Protein 4H8A (pdb70)

B-factor: mean 34.1, std 14.45, range [6.03, 94.74]

Foldseek 3Di:
DFAALVVQLVLQLVLQVLLPADSVLSSLQSVQQSLCLLLPVNVQHLVCSLLNSLLSNLAQAPNPWDWDWADDDLAEIEIATNAHAQSNQLLVQLVVNLVSCVVPFKHKYKYWFYHDNGQCLVSQLVQQQSQWKKKKKWFAAFFEAAQVGQDTWGDQIKIKIWHAAPDSDIFIAIGRQFQDHVVVLVVCVVVVAFQDQQFAAANRRGGGRGSVRGRHTYGHPRNVSNVVRVVRQCSFAVVNVHQGINRQDHSVPDSNHGRRIMMMMMIGRCVVPDPSNVVNNVVVVQQVVQQPDDDDPPDPTGGDHSRSSVVSSVVCNPRGGDDDVVSVVCSPDSDSD/DDLVVQLVVQLVLLVVLQADSVLSSQLSNLQSLCCLLVNPVQHPVCSVVNSLLSNQQLAPRDWDWDWAADDLAETETATRAHAQRSQLQVQLVVNLVSCVPPFKHKYKYWFYHDNGQCLVSQLVQQQSLWKKKKKWFAAFFEAAQVGQDTWGDQIKIKIKHAAPDSDMFIAIGGQFQDHPVVLVVCVVVVFFQDQRFADANRRHGGRGSVRGRGTYGPPRNVSNVVRVVRQCSFAVVNVFQGINRQDHSPPDSNHGRRMMMIMMIGRCVVPDDSNVVNNVVVVQQVVQQPDDDDPPDPTGGRHSVSSVVSNVD

CATH classification: 1.10.1530.10 (+1 more: 3.30.1370.60)

Nearest PDB structures (foldseek):
  4h8a-assembly1_A  TM=1.003E+00  e=1.876E-75  Escherichia coli
  1xrh-assembly1_B  TM=9.942E-01  e=4.102E-71  Escherichia coli
  4fju-assembly1_B  TM=9.996E-01  e=3.891E-65  Escherichia coli str. K-12 substr. DH10B
  3uoe-assembly1_A  TM=9.245E-01  e=2.037E-30  Sinorhizobium meliloti 1021
  1wtj-assembly1_A  TM=9.123E-01  e=7.818E-31  Pseudomonas syringae pv. tomato

InterPro domains:
  IPR003767 Malate/L-lactate dehydrogenase-like [PF02615] (3-331)
  IPR003767 Malate/L-lactate dehydrogenase-like [PTHR11091] (2-333)
  IPR017590 Ureidoglycolate dehydrogenase [TIGR03175] (1-349)
  IPR036111 Malate/L-sulfolactate/L-lactate dehydrogenase-like superfamily [SSF89733] (1-334)
  IPR043143 Malate/L-sulfolactate/L-lactate dehydrogenase-like, NADPH binding domain [G3DSA:3.30.1370.60] (67-305)
  IPR043144 Malate/L-sulfolactate/L-lactate dehydrogenase-like, alpha-helical domain [G3DSA:1.10.1530.10] (8-325)

Radius of gyration: 24.18 Å; Cα contacts (8 Å, |Δi|>4): 1662; chains: 2; bounding box: 72×62×50 Å

Organism: Escherichia coli (strain K12) (NCBI:txid83333)

Solvent-accessible surface area: 24251 Å² total; per-residue (Å²): 76,118,20,47,95,132,69,0,41,88,27,0,15,60,2,0,37,89,7,23,4,82,122,125,17,0,25,21,2,0,63,0,0,3,10,0,6,4,3,24,32,78,39,42,0,1,80,52,0,80,22,17,0,37,5,3,43,68,45,2,11,40,87,107,14,143,54,138,62,63,114,36,24,52,0,4,0,4,0,50,0,57,24,0,9,1,2,12,0,0,45,73,0,0,89,22,0,30,133,12,0,108,124,36,0,0,0,0,0,0,0,7,96,0,6,27,2,8,5,1,0,11,0,0,14,18,0,3,145,49,14,12,0,0,11,0,7,10,4,19,17,19,36,1,2,2,79,7,2,8,70,44,0,2,2,17,1,24,15,0,0,0,0,1,0,66,60,147,80,30,0,2,15,37,9,21,0,0,44,50,25,62,20,93,0,81,75,0,81,104,168,122,74,91,3,68,76,78,31,0,2,29,151,82,4,63,70,17,71,63,4,110,41,14,87,1,0,41,5,5,42,19,68,36,2,6,0,6,1,0,13,3,2,0,2,0,0,2,0,12,40,7,43,2,1,106,85,11,25,37,20,159,102,68,25,117,41,22,7,44,4,0,0,0,0,3,0,0,6,0,91,41,15,34,53,33,97,91,2,65,63,37,0,2,44,0,9,144,30,0,46,82,5,74,47,8,89,84,91,151,78,0,81,25,6,16,19,72,39,13,66,116,56,150,106,14,88,116,97,14,3,89,7,91,75,110,27,66,98,23,6,80,42,134,57,36,135,169,37,176,119,47,35,46,82,98,4,17,54,74,0,37,147,19,30,4,114,102,138,22,0,22,22,2,0,71,1,1,24,19,0,28,40,4,28,31,110,45,40,0,32,107,45,12,131,37,16,13,72,7,3,63,92,40,1,8,40,85,139,14,136,49,129,57,78,120,43,22,50,0,2,0,9,0,42,0,43,13,0,10,0,1,12,0,0,40,69,0,0,90,30,0,29,141,14,0,105,122,30,0,0,0,0,0,0,0,10,101,0,5,27,2,11,5,1,0,6,0,0,16,16,0,4,136,47,22,16,0,0,10,0,8,10,4,14,11,12,38,2,2,2,81,9,1,7,71,59,1,4,2,16,2,25,15,0,0,0,0,2,0,75,59,148,85,32,0,2,12,39,9,20,0,0,39,54,43,75,26,99,0,82,86,10,63,90,144,136,101,88,2,65,78,77,42,0,2,37,132,104,5,60,70,19,71,70,4,136,34,8,74,2,1,39,3,5,43,18,69,36,1,7,0,8,2,0,14,4,1,0,2,0,0,0,0,15,47,13,50,3,1,110,84,10,28,34,20,169,106,64,31,120,41,23,6,46,3,0,0,0,0,3,0,0,3,1,99,37,15,29,54,31,141,87,2,79,76,34,0,8,34,0,8,151,28,0,53,84,3,71,48,8,90,82,85,157,77,0,85,25,7,16,18,70,41,17,67,114,64,173,217

Structure (mmCIF, N/CA/C/O backbone):
data_4H8A
#
_entry.id   4H8A
#
_cell.length_a   162.509
_cell.length_b   162.509
_cell.length_c   60.988
_cell.angle_alpha   90.000
_cell.angle_beta   90.000
_cell.angle_gamma   90.000
#
_symmetry.space_group_name_H-M   'P 42 21 2'
#
loop_
_entity.id
_entity.type
_entity.pdbx_description
1 polymer 'Ureidoglycolate dehydrogenase'
2 non-polymer '1,4-DIHYDRONICOTINAMIDE ADENINE DINUCLEOTIDE'
3 water water
#
loop_
_atom_site.group_PDB
_atom_site.id
_atom_site.type_symbol
_atom_site.label_atom_id
_atom_site.label_alt_id
_atom_site.label_comp_id
_atom_site.label_asym_id
_atom_site.label_entity_id
_atom_site.label_seq_id
_atom_site.pdbx_PDB_ins_code
_atom_site.Cartn_x
_atom_site.Cartn_y
_atom_site.Cartn_z
_atom_site.occupancy
_atom_site.B_iso_or_equiv
_atom_site.auth_seq_id
_atom_site.auth_comp_id
_atom_site.auth_asym_id
_atom_site.auth_atom_id
_atom_site.pdbx_PDB_model_num
ATOM 1 N N . MET A 1 3 ? 71.630 -17.777 -29.346 1.00 65.50 1 MET A N 1
ATOM 2 C CA . MET A 1 3 ? 71.213 -19.154 -29.119 1.00 62.90 1 MET A CA 1
ATOM 3 C C . MET A 1 3 ? 69.746 -19.366 -29.478 1.00 60.54 1 MET A C 1
ATOM 4 O O . MET A 1 3 ? 68.854 -19.099 -28.674 1.00 60.03 1 MET A O 1
ATOM 9 N N . LYS A 1 4 ? 69.499 -19.827 -30.696 1.00 58.25 2 LYS A N 1
ATOM 10 C CA . LYS A 1 4 ? 68.184 -20.327 -31.059 1.00 57.12 2 LYS A CA 1
ATOM 11 C C . LYS A 1 4 ? 68.286 -21.841 -31.069 1.00 57.23 2 LYS A C 1
ATOM 12 O O . LYS A 1 4 ? 69.208 -22.396 -31.665 1.00 58.24 2 LYS A O 1
ATOM 18 N N . ILE A 1 5 ? 67.379 -22.516 -30.375 1.00 52.46 3 ILE A N 1
ATOM 19 C CA . ILE A 1 5 ? 67.337 -23.967 -30.436 1.00 53.73 3 ILE A CA 1
ATOM 20 C C . ILE A 1 5 ? 65.921 -24.427 -30.739 1.00 59.25 3 ILE A C 1
ATOM 21 O O . ILE A 1 5 ? 64.962 -23.677 -30.550 1.00 57.31 3 ILE A O 1
ATOM 26 N N . SER A 1 6 ? 65.801 -25.658 -31.222 1.00 60.81 4 SER A N 1
ATOM 27 C CA . SER A 1 6 ? 64.511 -26.218 -31.586 1.00 58.96 4 SER A CA 1
ATOM 28 C C . SER A 1 6 ? 63.723 -26.650 -30.352 1.00 58.78 4 SER A C 1
ATOM 29 O O . SER A 1 6 ? 64.237 -26.612 -29.233 1.00 59.43 4 SER A O 1
ATOM 32 N N . ARG A 1 7 ? 62.480 -27.070 -30.571 1.00 59.90 5 ARG A N 1
ATOM 33 C CA . ARG A 1 7 ? 61.549 -27.381 -29.490 1.00 55.20 5 ARG A CA 1
ATOM 34 C C . ARG A 1 7 ? 61.753 -28.769 -28.893 1.00 56.93 5 ARG A C 1
ATOM 35 O O . ARG A 1 7 ? 61.679 -28.946 -27.674 1.00 52.85 5 ARG A O 1
ATOM 43 N N . GLU A 1 8 ? 61.993 -29.757 -29.749 1.00 56.52 6 GLU A N 1
ATOM 44 C CA . GLU A 1 8 ? 62.198 -31.120 -29.274 1.00 60.58 6 GLU A CA 1
ATOM 45 C C . GLU A 1 8 ? 63.451 -31.219 -28.409 1.00 55.40 6 GLU A C 1
ATOM 46 O O . GLU A 1 8 ? 63.487 -31.985 -27.444 1.00 54.83 6 GLU A O 1
ATOM 52 N N . THR A 1 9 ? 64.465 -30.427 -28.747 1.00 56.52 7 THR A N 1
ATOM 53 C CA . THR A 1 9 ? 65.746 -30.478 -28.049 1.00 59.69 7 THR A CA 1
ATOM 54 C C . THR A 1 9 ? 65.716 -29.721 -26.721 1.00 57.94 7 THR A C 1
ATOM 55 O O . THR A 1 9 ? 66.259 -30.201 -25.722 1.00 56.79 7 THR A O 1
ATOM 59 N N . LEU A 1 10 ? 65.083 -28.549 -26.706 1.00 56.32 8 LEU A N 1
ATOM 60 C CA . LEU A 1 10 ? 64.936 -27.792 -25.463 1.00 52.42 8 LEU A CA 1
ATOM 61 C C . LEU A 1 10 ? 64.099 -28.592 -24.475 1.00 49.57 8 LEU A C 1
ATOM 62 O O . LEU A 1 10 ? 64.426 -28.671 -23.288 1.00 49.59 8 LEU A O 1
ATOM 67 N N . HIS A 1 11 ? 63.030 -29.200 -24.981 1.00 46.95 9 HIS A N 1
ATOM 68 C CA . HIS A 1 11 ? 62.172 -30.052 -24.167 1.00 45.87 9 HIS A CA 1
ATOM 69 C C . HIS A 1 11 ? 62.940 -31.219 -23.555 1.00 48.97 9 HIS A C 1
ATOM 70 O O . HIS A 1 11 ? 62.800 -31.508 -22.364 1.00 45.31 9 HIS A O 1
ATOM 77 N N . GLN A 1 12 ? 63.738 -31.901 -24.373 1.00 49.53 10 GLN A N 1
ATOM 78 C CA . GLN A 1 12 ? 64.479 -33.065 -23.899 1.00 49.17 10 GLN A CA 1
ATOM 79 C C . GLN A 1 12 ? 65.468 -32.680 -22.801 1.00 46.65 10 GLN A C 1
ATOM 80 O O . GLN A 1 12 ? 65.598 -33.384 -21.798 1.00 45.45 10 GLN A O 1
ATOM 86 N N . LEU A 1 13 ? 66.147 -31.555 -23.001 1.00 44.65 11 LEU A N 1
ATOM 87 C CA . LEU A 1 13 ? 67.130 -31.049 -22.047 1.00 46.86 11 LEU A CA 1
ATOM 88 C C . LEU A 1 13 ? 66.507 -30.701 -20.700 1.00 49.19 11 LEU A C 1
ATOM 89 O O . LEU A 1 13 ? 67.020 -31.094 -19.651 1.00 48.75 11 LEU A O 1
ATOM 94 N N . ILE A 1 14 ? 65.403 -29.957 -20.730 1.00 46.23 12 ILE A N 1
ATOM 95 C CA . ILE A 1 14 ? 64.712 -29.602 -19.502 1.00 40.79 12 ILE A CA 1
ATOM 96 C C . ILE A 1 14 ? 64.202 -30.857 -18.827 1.00 40.30 12 ILE A C 1
ATOM 97 O O . ILE A 1 14 ? 64.302 -31.006 -17.610 1.00 44.50 12 ILE A O 1
ATOM 102 N N . GLU A 1 15 ? 63.665 -31.770 -19.626 1.00 40.99 13 GLU A N 1
ATOM 103 C CA . GLU A 1 15 ? 63.164 -33.035 -19.109 1.00 41.09 13 GLU A CA 1
ATOM 104 C C . GLU A 1 15 ? 64.287 -33.845 -18.453 1.00 47.15 13 GLU A C 1
ATOM 105 O O . GLU A 1 15 ? 64.082 -34.451 -17.397 1.00 46.35 13 GLU A O 1
ATOM 111 N N . ASN A 1 16 ? 65.458 -33.858 -19.092 1.00 49.77 14 ASN A N 1
ATOM 112 C CA . ASN A 1 16 ? 66.622 -34.567 -18.555 1.00 51.77 14 ASN A CA 1
ATOM 113 C C . ASN A 1 16 ? 67.082 -33.970 -17.233 1.00 51.66 14 ASN A C 1
ATOM 114 O O . ASN A 1 16 ? 67.286 -34.687 -16.253 1.00 52.96 14 ASN A O 1
ATOM 119 N N . LYS A 1 17 ? 67.243 -32.651 -17.220 1.00 50.04 15 LYS A N 1
ATOM 120 C CA . LYS A 1 17 ? 67.731 -31.949 -16.041 1.00 51.13 15 LYS A CA 1
ATOM 121 C C . LYS A 1 17 ? 66.797 -32.088 -14.838 1.00 49.40 15 LYS A C 1
ATOM 122 O O . LYS A 1 17 ? 67.255 -32.151 -13.699 1.00 50.87 15 LYS A O 1
ATOM 128 N N . LEU A 1 18 ? 65.491 -32.137 -15.077 1.00 47.13 16 LEU A N 1
ATOM 129 C CA . LEU A 1 18 ? 64.550 -32.237 -13.964 1.00 45.20 16 LEU A CA 1
ATOM 130 C C . LEU A 1 18 ? 64.382 -33.673 -13.464 1.00 49.22 16 LEU A C 1
ATOM 131 O O . LEU A 1 18 ? 64.040 -33.894 -12.299 1.00 47.96 16 LEU A O 1
ATOM 136 N N . CYS A 1 19 ? 64.634 -34.651 -14.333 1.00 48.15 17 CYS A N 1
ATOM 137 C CA . CYS A 1 19 ? 64.609 -36.044 -13.900 1.00 52.52 17 CYS A CA 1
ATOM 138 C C . CYS A 1 19 ? 65.865 -36.317 -13.084 1.00 49.33 17 CYS A C 1
ATOM 139 O O . CYS A 1 19 ? 65.842 -37.080 -12.118 1.00 52.71 17 CYS A O 1
ATOM 142 N N . GLN A 1 20 ? 66.954 -35.668 -13.488 1.00 52.83 18 GLN A N 1
ATOM 143 C CA . GLN A 1 20 ? 68.226 -35.735 -12.780 1.00 52.54 18 GLN A CA 1
ATOM 144 C C . GLN A 1 20 ? 68.052 -35.194 -11.367 1.00 54.74 18 GLN A C 1
ATOM 145 O O . GLN A 1 20 ? 68.556 -35.770 -10.402 1.00 53.93 18 GLN A O 1
ATOM 151 N N . ALA A 1 21 ? 67.321 -34.088 -11.248 1.00 50.25 19 ALA A N 1
ATOM 152 C CA . ALA A 1 21 ? 67.041 -33.492 -9.943 1.00 45.58 19 ALA A CA 1
ATOM 153 C C . ALA A 1 21 ? 66.205 -34.412 -9.058 1.00 44.91 19 ALA A C 1
ATOM 154 O O . ALA A 1 21 ? 66.284 -34.333 -7.832 1.00 45.72 19 ALA A O 1
ATOM 156 N N . GLY A 1 22 ? 65.407 -35.281 -9.672 1.00 42.11 20 GLY A N 1
ATOM 157 C CA . GLY A 1 22 ? 64.612 -36.232 -8.916 1.00 46.26 20 GLY A CA 1
ATOM 158 C C . GLY A 1 22 ? 63.151 -36.387 -9.303 1.00 46.52 20 GLY A C 1
ATOM 159 O O . GLY A 1 22 ? 62.441 -37.212 -8.715 1.00 45.11 20 GLY A O 1
ATOM 160 N N . LEU A 1 23 ? 62.683 -35.603 -10.273 1.00 46.47 21 LEU A N 1
ATOM 161 C CA . LEU A 1 23 ? 61.300 -35.742 -10.730 1.00 46.68 21 LEU A CA 1
ATOM 162 C C . LEU A 1 23 ? 61.125 -37.003 -11.570 1.00 46.76 21 LEU A C 1
ATOM 163 O O . LEU A 1 23 ? 62.073 -37.455 -12.219 1.00 55.00 21 LEU A O 1
ATOM 168 N N . LYS A 1 24 ? 59.926 -37.579 -11.548 1.00 47.96 22 LYS A N 1
ATOM 169 C CA . LYS A 1 24 ? 59.583 -38.619 -12.514 1.00 50.02 22 LYS A CA 1
ATOM 170 C C . LYS A 1 24 ? 59.718 -38.038 -13.914 1.00 51.21 22 LYS A C 1
ATOM 171 O O . LYS A 1 24 ? 59.505 -36.838 -14.123 1.00 45.25 22 LYS A O 1
ATOM 177 N N . ARG A 1 25 ? 60.078 -38.879 -14.874 1.00 48.18 23 ARG A N 1
ATOM 178 C CA . ARG A 1 25 ? 60.330 -38.396 -16.223 1.00 48.56 23 ARG A CA 1
ATOM 179 C C . ARG A 1 25 ? 59.085 -37.759 -16.847 1.00 45.27 23 ARG A C 1
ATOM 180 O O . ARG A 1 25 ? 59.182 -36.756 -17.557 1.00 47.48 23 ARG A O 1
ATOM 188 N N . GLU A 1 26 ? 57.919 -38.328 -16.569 1.00 46.40 24 GLU A N 1
ATOM 189 C CA . GLU A 1 26 ? 56.694 -37.819 -17.176 1.00 47.38 24 GLU A CA 1
ATOM 190 C C . GLU A 1 26 ? 56.238 -36.516 -16.521 1.00 46.45 24 GLU A C 1
ATOM 191 O O . GLU A 1 26 ? 55.579 -35.701 -17.163 1.00 45.05 24 GLU A O 1
ATOM 197 N N . HIS A 1 27 ? 56.588 -36.320 -15.251 1.00 45.17 25 HIS A N 1
ATOM 198 C CA . HIS A 1 27 ? 56.341 -35.032 -14.607 1.00 41.75 25 HIS A CA 1
ATOM 199 C C . HIS A 1 27 ? 57.295 -34.019 -15.210 1.00 40.80 25 HIS A C 1
ATOM 200 O O . HIS A 1 27 ? 56.905 -32.912 -15.539 1.00 39.93 25 HIS A O 1
ATOM 207 N N . ALA A 1 28 ? 58.556 -34.411 -15.369 1.00 40.45 26 ALA A N 1
ATOM 208 C CA . ALA A 1 28 ? 59.553 -33.530 -15.962 1.00 36.39 26 ALA A CA 1
ATOM 209 C C . ALA A 1 28 ? 59.195 -33.167 -17.397 1.00 35.47 26 ALA A C 1
ATOM 210 O O . ALA A 1 28 ? 59.518 -32.073 -17.867 1.00 36.41 26 ALA A O 1
ATOM 212 N N . ALA A 1 29 ? 58.535 -34.095 -18.090 1.00 39.86 27 ALA A N 1
ATOM 213 C CA . ALA A 1 29 ? 58.117 -33.874 -19.472 1.00 41.19 27 ALA A CA 1
ATOM 214 C C . ALA A 1 29 ? 57.050 -32.789 -19.513 1.00 35.68 27 ALA A C 1
ATOM 215 O O . ALA A 1 29 ? 57.136 -31.853 -20.306 1.00 38.88 27 ALA A O 1
ATOM 217 N N . THR A 1 30 ? 56.047 -32.937 -18.657 1.00 40.01 28 THR A N 1
ATOM 218 C CA . THR A 1 30 ? 54.989 -31.933 -18.524 1.00 33.65 28 THR A CA 1
ATOM 219 C C . THR A 1 30 ? 55.579 -30.574 -18.166 1.00 35.22 28 THR A C 1
ATOM 220 O O . THR A 1 30 ? 55.256 -29.564 -18.800 1.00 34.29 28 THR A O 1
ATOM 224 N N . VAL A 1 31 ? 56.444 -30.536 -17.151 1.00 34.52 29 VAL A N 1
ATOM 225 C CA . VAL A 1 31 ? 57.074 -29.277 -16.778 1.00 28.13 29 VAL A CA 1
ATOM 226 C C . VAL A 1 31 ? 57.816 -28.689 -17.970 1.00 31.81 29 VAL A C 1
ATOM 227 O O . VAL A 1 31 ? 57.744 -27.494 -18.244 1.00 32.69 29 VAL A O 1
ATOM 231 N N . ALA A 1 32 ? 58.547 -29.540 -18.690 1.00 34.20 30 ALA A N 1
ATOM 232 C CA . ALA A 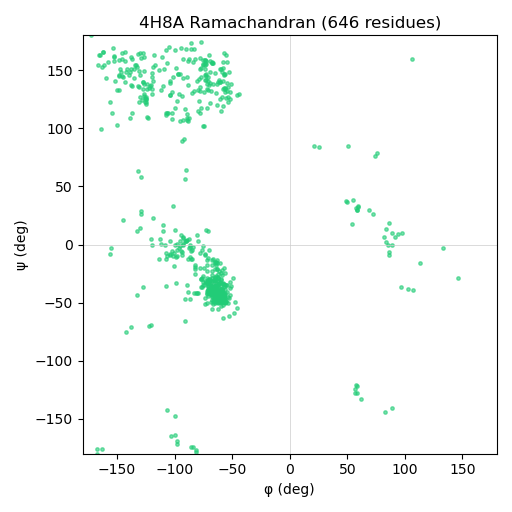1 32 ? 59.274 -29.086 -19.871 1.00 34.69 30 ALA A CA 1
ATOM 233 C C . ALA A 1 32 ? 58.334 -28.534 -20.947 1.00 29.15 30 ALA A C 1
ATOM 234 O O . ALA A 1 32 ? 58.654 -27.545 -21.615 1.00 34.27 30 ALA A O 1
ATOM 236 N N . GLU A 1 33 ? 57.198 -29.201 -21.109 1.00 35.30 31 GLU A N 1
ATOM 237 C CA . GLU A 1 33 ? 56.184 -28.824 -22.084 1.00 35.80 31 GLU A CA 1
ATOM 238 C C . GLU A 1 33 ? 55.727 -27.382 -21.855 1.00 34.74 31 GLU A C 1
ATOM 239 O O . GLU A 1 33 ? 55.691 -26.566 -22.784 1.00 35.94 31 GLU A O 1
ATOM 245 N N . VAL A 1 34 ? 55.404 -27.066 -20.605 1.00 32.31 32 VAL A N 1
ATOM 246 C CA . VAL A 1 34 ? 54.903 -25.735 -20.262 1.00 30.26 32 VAL A CA 1
ATOM 247 C C . VAL A 1 34 ? 55.999 -24.660 -20.341 1.00 29.88 32 VAL A C 1
ATOM 248 O O . VAL A 1 34 ? 55.738 -23.511 -20.713 1.00 31.25 32 VAL A O 1
ATOM 252 N N . LEU A 1 35 ? 57.244 -25.018 -20.030 1.00 29.68 33 LEU A N 1
ATOM 253 C CA . LEU A 1 35 ? 58.300 -24.024 -20.134 1.00 29.57 33 LEU A CA 1
ATOM 254 C C . LEU A 1 35 ? 58.651 -23.695 -21.585 1.00 28.01 33 LEU A C 1
ATOM 255 O O . LEU A 1 35 ? 58.843 -22.529 -21.923 1.00 31.76 33 LEU A O 1
ATOM 260 N N . VAL A 1 36 ? 58.739 -24.712 -22.447 1.00 30.27 34 VAL A N 1
ATOM 261 C CA . VAL A 1 36 ? 59.055 -24.438 -23.851 1.00 32.14 34 VAL A CA 1
ATOM 262 C C . VAL A 1 36 ? 57.906 -23.684 -24.528 1.00 31.81 34 VAL A C 1
ATOM 263 O O . VAL A 1 36 ? 58.127 -22.868 -25.419 1.00 32.76 34 VAL A O 1
ATOM 267 N N . TYR A 1 37 ? 56.678 -23.947 -24.090 1.00 34.07 35 TYR A N 1
ATOM 268 C CA . TYR A 1 37 ? 55.531 -23.145 -24.536 1.00 32.11 35 TYR A CA 1
ATOM 269 C C . TYR A 1 37 ? 55.755 -21.658 -24.240 1.00 28.99 35 TYR A C 1
ATOM 270 O O . TYR A 1 37 ? 55.580 -20.792 -25.108 1.00 28.53 35 TYR A O 1
ATOM 279 N N . ALA A 1 38 ? 56.146 -21.363 -23.003 1.00 30.05 36 ALA A N 1
ATOM 280 C CA . ALA A 1 38 ? 56.403 -19.985 -22.600 1.00 27.71 36 ALA A CA 1
ATOM 281 C C . ALA A 1 38 ? 57.506 -19.359 -23.443 1.00 31.94 36 ALA A C 1
ATOM 282 O O . ALA A 1 38 ? 57.343 -18.264 -23.978 1.00 31.10 36 ALA A O 1
ATOM 284 N N . ASP A 1 39 ? 58.630 -20.059 -23.571 1.00 32.25 37 ASP A N 1
ATOM 285 C CA . ASP A 1 39 ? 59.735 -19.533 -24.364 1.00 32.60 37 ASP A CA 1
ATOM 286 C C . ASP A 1 39 ? 59.356 -19.280 -25.830 1.00 29.31 37 ASP A C 1
ATOM 287 O O . ASP A 1 39 ? 59.722 -18.247 -26.397 1.00 31.95 37 ASP A O 1
ATOM 292 N N . ALA A 1 40 ? 58.616 -20.208 -26.431 1.00 35.20 38 ALA A N 1
ATOM 293 C CA . ALA A 1 40 ? 58.198 -20.061 -27.826 1.00 34.28 38 ALA A CA 1
ATOM 294 C C . ALA A 1 40 ? 57.316 -18.829 -28.062 1.00 35.84 38 ALA A C 1
ATOM 295 O O . ALA A 1 40 ? 57.384 -18.210 -29.128 1.00 37.03 38 ALA A O 1
ATOM 297 N N . ARG A 1 41 ? 56.489 -18.484 -27.071 1.00 33.40 39 ARG A N 1
ATOM 298 C CA . ARG A 1 41 ? 55.640 -17.289 -27.140 1.00 32.41 39 ARG A CA 1
ATOM 299 C C . ARG A 1 41 ? 56.342 -16.029 -26.662 1.00 29.14 39 ARG A C 1
ATOM 300 O O . ARG A 1 41 ? 55.763 -14.946 -26.704 1.00 30.40 39 ARG A O 1
ATOM 308 N N . GLY A 1 42 ? 57.585 -16.163 -26.205 1.00 34.43 40 GLY A N 1
ATOM 309 C CA . GLY A 1 42 ? 58.338 -15.008 -25.749 1.00 28.07 40 GLY A CA 1
ATOM 310 C C . GLY A 1 42 ? 58.153 -14.672 -24.278 1.00 32.63 40 GLY A C 1
ATOM 311 O O . GLY A 1 42 ? 58.585 -13.613 -23.815 1.00 33.62 40 GLY A O 1
ATOM 312 N N . ILE A 1 43 ? 57.511 -15.567 -23.535 1.00 29.89 41 ILE A N 1
ATOM 313 C CA . ILE A 1 43 ? 57.340 -15.361 -22.099 1.00 32.71 41 ILE A CA 1
ATOM 314 C C . ILE A 1 43 ? 58.539 -15.992 -21.389 1.00 31.14 41 ILE A C 1
ATOM 315 O O . ILE A 1 43 ? 58.405 -16.957 -20.629 1.00 31.19 41 ILE A O 1
ATOM 320 N N . HIS A 1 44 ? 59.720 -15.444 -21.661 1.00 34.38 42 HIS A N 1
ATOM 321 C CA . HIS A 1 44 ? 60.962 -16.088 -21.250 1.00 35.59 42 HIS A CA 1
ATOM 322 C C . HIS A 1 44 ? 61.135 -16.166 -19.730 1.00 34.46 42 HIS A C 1
ATOM 323 O O . HIS A 1 44 ? 61.741 -17.115 -19.222 1.00 32.90 42 HIS A O 1
ATOM 330 N N . SER A 1 45 ? 60.558 -15.210 -19.001 1.00 35.36 43 SER A N 1
ATOM 331 C CA . SER A 1 45 ? 60.678 -15.223 -17.536 1.00 35.43 43 SER A CA 1
ATOM 332 C C . SER A 1 45 ? 60.015 -16.440 -16.883 1.00 32.96 43 SER A C 1
ATOM 333 O O . SER A 1 45 ? 60.294 -16.758 -15.723 1.00 30.95 43 SER A O 1
ATOM 336 N N . HIS A 1 46 ? 59.174 -17.139 -17.637 1.00 32.26 44 HIS A N 1
ATOM 337 C CA . HIS A 1 46 ? 58.565 -18.361 -17.148 1.00 29.78 44 HIS A CA 1
ATOM 338 C C . HIS A 1 46 ? 58.942 -19.538 -18.001 1.00 31.91 44 HIS A C 1
ATOM 339 O O . HIS A 1 46 ? 58.242 -20.572 -18.025 1.00 31.41 44 HIS A O 1
ATOM 346 N N . GLY A 1 47 ? 60.062 -19.397 -18.703 1.00 30.82 45 GLY A N 1
ATOM 347 C CA . GLY A 1 47 ? 60.611 -20.448 -19.546 1.00 32.88 45 GLY A CA 1
ATOM 348 C C . GLY A 1 47 ? 61.755 -21.236 -18.920 1.00 36.05 45 GLY A C 1
ATOM 349 O O . GLY A 1 47 ? 61.802 -21.435 -17.704 1.00 35.16 45 GLY A O 1
ATOM 350 N N . ALA A 1 48 ? 62.681 -21.691 -19.762 1.00 37.36 46 ALA A N 1
ATOM 351 C CA . ALA A 1 48 ? 63.789 -22.542 -19.322 1.00 40.78 46 ALA A CA 1
ATOM 352 C C . ALA A 1 48 ? 64.644 -21.910 -18.218 1.00 41.74 46 ALA A C 1
ATOM 353 O O . ALA A 1 48 ? 65.349 -22.616 -17.497 1.00 39.63 46 ALA A O 1
ATOM 355 N N . VAL A 1 49 ? 64.578 -20.588 -18.093 1.00 40.30 47 VAL A N 1
ATOM 356 C CA . VAL A 1 49 ? 65.332 -19.861 -17.069 1.00 40.01 47 VAL A CA 1
ATOM 357 C C . VAL A 1 49 ? 65.032 -20.371 -15.659 1.00 40.34 47 VAL A C 1
ATOM 358 O O . VAL A 1 49 ? 65.864 -20.253 -14.753 1.00 39.93 47 VAL A O 1
ATOM 362 N N . ARG A 1 50 ? 63.855 -20.964 -15.477 1.00 39.90 48 ARG A N 1
ATOM 363 C CA . ARG A 1 50 ? 63.427 -21.403 -14.155 1.00 36.92 48 ARG A CA 1
ATOM 364 C C . ARG A 1 50 ? 63.915 -22.794 -13.783 1.00 34.66 48 ARG A C 1
ATOM 365 O O . ARG A 1 50 ? 63.698 -23.241 -12.661 1.00 35.80 48 ARG A O 1
ATOM 373 N N . VAL A 1 51 ? 64.568 -23.489 -14.713 1.00 37.03 49 VAL A N 1
ATOM 374 C CA . VAL A 1 51 ? 64.907 -24.893 -14.481 1.00 36.15 49 VAL A CA 1
ATOM 375 C C . VAL A 1 51 ? 65.884 -25.070 -13.315 1.00 34.22 49 VAL A C 1
ATOM 376 O O . VAL A 1 51 ? 65.697 -25.952 -12.473 1.00 37.19 49 VAL A O 1
ATOM 380 N N . GLU A 1 52 ? 66.906 -24.221 -13.278 1.00 39.05 50 GLU A N 1
ATOM 381 C CA . GLU A 1 52 ? 67.945 -24.284 -12.245 1.00 42.42 50 GLU A CA 1
ATOM 382 C C . GLU A 1 52 ? 67.327 -24.102 -10.865 1.00 43.45 50 GLU A C 1
ATOM 383 O O . GLU A 1 52 ? 67.669 -24.818 -9.919 1.00 41.55 50 GLU A O 1
ATOM 389 N N . TYR A 1 53 ? 66.400 -23.150 -10.761 1.00 42.19 51 TYR A N 1
ATOM 390 C CA . TYR A 1 53 ? 65.661 -22.940 -9.520 1.00 40.63 51 TYR A CA 1
ATOM 391 C C . TYR A 1 53 ? 64.801 -24.162 -9.215 1.00 38.29 51 TYR A C 1
ATOM 392 O O . TYR A 1 53 ? 64.813 -24.670 -8.096 1.00 37.22 51 TYR A O 1
ATOM 401 N N . TYR A 1 54 ? 64.057 -24.637 -10.214 1.00 35.54 52 TYR A N 1
ATOM 402 C CA . TYR A 1 54 ? 63.237 -25.827 -10.045 1.00 36.73 52 TYR A CA 1
ATOM 403 C C . TYR A 1 54 ? 64.066 -27.023 -9.575 1.00 38.38 52 TYR A C 1
ATOM 404 O O . TYR A 1 54 ? 63.659 -27.740 -8.659 1.00 36.25 52 TYR A O 1
ATOM 413 N N . ALA A 1 55 ? 65.220 -27.239 -10.207 1.00 39.67 53 ALA A N 1
ATOM 414 C CA . ALA A 1 55 ? 66.075 -28.380 -9.854 1.00 41.77 53 ALA A CA 1
ATOM 415 C C . ALA A 1 55 ? 66.482 -28.366 -8.377 1.00 39.59 53 ALA A C 1
ATOM 416 O O . ALA A 1 55 ? 66.394 -29.385 -7.701 1.00 40.06 53 ALA A O 1
ATOM 418 N N . GLU A 1 56 ? 66.899 -27.203 -7.885 1.00 38.18 54 GLU A N 1
ATOM 419 C CA . GLU A 1 56 ? 67.272 -27.046 -6.479 1.00 35.88 54 GLU A CA 1
ATOM 420 C C . GLU A 1 56 ? 66.119 -27.342 -5.524 1.00 39.23 54 GLU A C 1
ATOM 421 O O . GLU A 1 56 ? 66.292 -28.028 -4.521 1.00 37.46 54 GLU A O 1
ATOM 427 N N . ARG A 1 57 ? 64.932 -26.829 -5.838 1.00 40.16 55 ARG A N 1
ATOM 428 C CA . ARG A 1 57 ? 63.764 -27.076 -5.002 1.00 36.04 55 ARG A CA 1
ATOM 429 C C . ARG A 1 57 ? 63.320 -28.537 -5.054 1.00 36.18 55 ARG A C 1
ATOM 430 O O . ARG A 1 57 ? 62.879 -29.092 -4.044 1.00 36.11 55 ARG A O 1
ATOM 438 N N . ILE A 1 58 ? 63.421 -29.163 -6.225 1.00 35.05 56 ILE A N 1
ATOM 439 C CA . ILE A 1 58 ? 63.124 -30.590 -6.323 1.00 39.81 56 ILE A CA 1
ATOM 440 C C . ILE A 1 58 ? 64.185 -31.364 -5.544 1.00 37.99 56 ILE A C 1
ATOM 441 O O . ILE A 1 58 ? 63.863 -32.275 -4.785 1.00 39.31 56 ILE A O 1
ATOM 446 N N . SER A 1 59 ? 65.442 -30.971 -5.722 1.00 42.03 57 SER A N 1
ATOM 447 C CA . SER A 1 59 ? 66.556 -31.645 -5.050 1.00 43.77 57 SER A CA 1
ATOM 448 C C . SER A 1 59 ? 66.382 -31.606 -3.533 1.00 44.66 57 SER A C 1
ATOM 449 O O . SER A 1 59 ? 66.585 -32.615 -2.850 1.00 47.17 57 SER A O 1
ATOM 452 N N . LYS A 1 60 ? 65.979 -30.444 -3.018 1.00 43.99 58 LYS A N 1
ATOM 453 C CA . LYS A 1 60 ? 65.841 -30.233 -1.574 1.00 41.16 58 LYS A CA 1
ATOM 454 C C . LYS A 1 60 ? 64.484 -30.630 -0.988 1.00 43.08 58 LYS A C 1
ATOM 455 O O . LYS A 1 60 ? 64.283 -30.540 0.228 1.00 42.08 58 LYS A O 1
ATOM 461 N N . GLY A 1 61 ? 63.555 -31.057 -1.844 1.00 38.14 59 GLY A N 1
ATOM 462 C CA . GLY A 1 61 ? 62.291 -31.608 -1.381 1.00 37.37 59 GLY A CA 1
ATOM 463 C C . GLY A 1 61 ? 61.173 -30.583 -1.231 1.00 33.05 59 GLY A C 1
ATOM 464 O O . GLY A 1 61 ? 60.101 -30.905 -0.724 1.00 36.06 59 GLY A O 1
ATOM 465 N N . GLY A 1 62 ? 61.431 -29.352 -1.657 1.00 34.72 60 GLY A N 1
ATOM 466 C CA . GLY A 1 62 ? 60.416 -28.303 -1.623 1.00 36.15 60 GLY A CA 1
ATOM 467 C C . GLY A 1 62 ? 59.339 -28.519 -2.674 1.00 39.00 60 GLY A C 1
ATOM 468 O O . GLY A 1 62 ? 58.231 -27.990 -2.565 1.00 41.44 60 GLY A O 1
ATOM 469 N N . THR A 1 63 ? 59.682 -29.277 -3.710 1.00 33.21 61 THR A N 1
ATOM 470 C CA . THR A 1 63 ? 58.707 -29.740 -4.688 1.00 37.06 61 THR A CA 1
ATOM 471 C C . THR A 1 63 ? 58.580 -31.247 -4.524 1.00 39.87 61 THR A C 1
ATOM 472 O O . THR A 1 63 ? 59.589 -31.953 -4.436 1.00 39.60 61 THR A O 1
ATOM 476 N N . ASN A 1 64 ? 57.351 -31.742 -4.481 1.00 33.00 62 ASN A N 1
ATOM 477 C CA . ASN A 1 64 ? 57.112 -33.152 -4.205 1.00 35.43 62 ASN A CA 1
ATOM 478 C C . ASN A 1 64 ? 57.327 -34.013 -5.447 1.00 41.84 62 ASN A C 1
ATOM 479 O O . ASN A 1 64 ? 56.591 -33.891 -6.429 1.00 38.35 62 ASN A O 1
ATOM 484 N N . ARG A 1 65 ? 58.332 -34.888 -5.408 1.00 41.98 63 ARG A N 1
ATOM 485 C CA . ARG A 1 65 ? 58.593 -35.777 -6.538 1.00 42.58 63 ARG A CA 1
ATOM 486 C C . ARG A 1 65 ? 57.718 -37.022 -6.455 1.00 41.96 63 ARG A C 1
ATOM 487 O O . ARG A 1 65 ? 57.626 -37.795 -7.413 1.00 47.11 63 ARG A O 1
ATOM 495 N N . GLU A 1 66 ? 57.086 -37.215 -5.302 1.00 40.15 64 GLU A N 1
ATOM 496 C CA . GLU A 1 66 ? 56.162 -38.329 -5.108 1.00 45.14 64 GLU A CA 1
ATOM 497 C C . GLU A 1 66 ? 54.824 -37.857 -4.546 1.00 42.49 64 GLU A C 1
ATOM 498 O O . GLU A 1 66 ? 54.392 -38.320 -3.488 1.00 42.70 64 GLU A O 1
ATOM 504 N N . PRO A 1 67 ? 54.142 -36.943 -5.264 1.00 39.24 65 PRO A N 1
ATOM 505 C CA . PRO A 1 67 ? 52.909 -36.387 -4.702 1.00 42.22 65 PRO A CA 1
ATOM 506 C C . PRO A 1 67 ? 51.780 -37.402 -4.678 1.00 42.00 65 PRO A C 1
ATOM 507 O O . PRO A 1 67 ? 51.641 -38.194 -5.613 1.00 44.32 65 PRO A O 1
ATOM 511 N N . GLU A 1 68 ? 50.997 -37.386 -3.606 1.00 38.05 66 GLU A N 1
ATOM 512 C CA . GLU A 1 68 ? 49.777 -38.169 -3.557 1.00 43.57 66 GLU A CA 1
ATOM 513 C C . GLU A 1 68 ? 48.642 -37.288 -4.053 1.00 39.61 66 GLU A C 1
ATOM 514 O O . GLU A 1 68 ? 48.016 -36.568 -3.268 1.00 40.81 66 GLU A O 1
ATOM 520 N N . PHE A 1 69 ? 48.389 -37.329 -5.357 1.00 40.79 67 PHE A N 1
ATOM 521 C CA . PHE A 1 69 ? 47.284 -36.560 -5.927 1.00 36.73 67 PHE A CA 1
ATOM 522 C C . PHE A 1 69 ? 45.963 -37.110 -5.439 1.00 38.84 67 PHE A C 1
ATOM 523 O O . PHE A 1 69 ? 45.776 -38.329 -5.355 1.00 41.67 67 PHE A O 1
ATOM 531 N N . ARG A 1 70 ? 45.044 -36.213 -5.105 1.00 34.90 68 ARG A N 1
ATOM 532 C CA . ARG A 1 70 ? 43.680 -36.619 -4.824 1.00 32.52 68 ARG A CA 1
ATOM 533 C C . ARG A 1 70 ? 42.714 -35.648 -5.469 1.00 33.18 68 ARG A C 1
ATOM 534 O O . ARG A 1 70 ? 42.659 -34.476 -5.087 1.00 31.25 68 ARG A O 1
ATOM 542 N N . LEU A 1 71 ? 41.974 -36.137 -6.457 1.00 31.68 69 LEU A N 1
ATOM 543 C CA . LEU A 1 71 ? 40.946 -35.321 -7.089 1.00 32.36 69 LEU A CA 1
ATOM 544 C C . LEU A 1 71 ? 39.640 -35.482 -6.342 1.00 30.80 69 LEU A C 1
ATOM 545 O O . LEU A 1 71 ? 38.966 -36.521 -6.436 1.00 35.86 69 LEU A O 1
ATOM 550 N N . GLU A 1 72 ? 39.294 -34.445 -5.588 1.00 29.09 70 GLU A N 1
ATOM 551 C CA . GLU A 1 72 ? 38.069 -34.425 -4.836 1.00 27.56 70 GLU A CA 1
ATOM 552 C C . GLU A 1 72 ? 36.993 -33.776 -5.679 1.00 32.62 70 GLU A C 1
ATOM 553 O O . GLU A 1 72 ? 37.016 -32.559 -5.895 1.00 28.71 70 GLU A O 1
ATOM 559 N N . GLU A 1 73 ? 36.068 -34.584 -6.182 1.00 30.10 71 GLU A N 1
ATOM 560 C CA . GLU A 1 73 ? 34.909 -34.048 -6.885 1.00 28.29 71 GLU A CA 1
ATOM 561 C C . GLU A 1 73 ? 33.908 -33.547 -5.858 1.00 30.87 71 GLU A C 1
ATOM 562 O O . GLU A 1 73 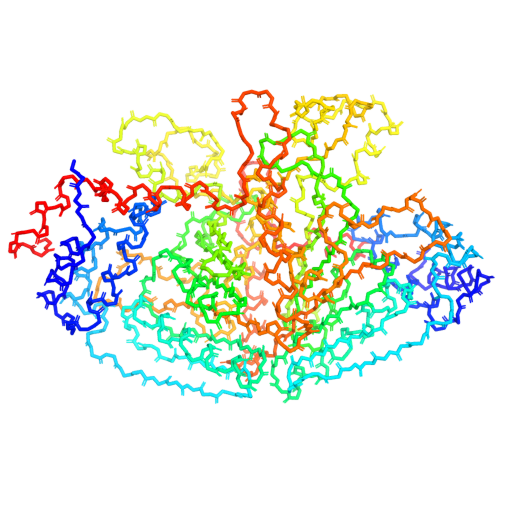? 33.466 -34.307 -4.994 1.00 34.85 71 GLU A O 1
ATOM 568 N N . THR A 1 74 ? 33.534 -32.272 -5.945 1.00 26.03 72 THR A N 1
ATOM 569 C CA . THR A 1 74 ? 32.661 -31.698 -4.923 1.00 23.85 72 THR A CA 1
ATOM 570 C C . THR A 1 74 ? 31.238 -31.447 -5.394 1.00 26.93 72 THR A C 1
ATOM 571 O O . THR A 1 74 ? 30.343 -31.176 -4.595 1.00 27.28 72 THR A O 1
ATOM 575 N N . GLY A 1 75 ? 31.027 -31.532 -6.698 1.00 24.80 73 GLY A N 1
ATOM 576 C CA . GLY A 1 75 ? 29.709 -31.292 -7.257 1.00 26.92 73 GLY A CA 1
ATOM 577 C C . GLY A 1 75 ? 29.760 -31.641 -8.724 1.00 20.56 73 GLY A C 1
ATOM 578 O O . GLY A 1 75 ? 30.821 -32.019 -9.230 1.00 23.77 73 GLY A O 1
ATOM 579 N N . PRO A 1 76 ? 28.628 -31.487 -9.429 1.00 24.34 74 PRO A N 1
ATOM 580 C CA . PRO A 1 76 ? 28.570 -31.843 -10.850 1.00 21.30 74 PRO A CA 1
ATOM 581 C C . PRO A 1 76 ? 29.573 -31.058 -11.673 1.00 20.85 74 PRO A C 1
ATOM 582 O O . PRO A 1 76 ? 30.089 -31.564 -12.674 1.00 20.38 74 PRO A O 1
ATOM 586 N N . CYS A 1 77 ? 29.859 -29.834 -11.239 1.00 21.19 75 CYS A N 1
ATOM 587 C CA . CYS A 1 77 ? 30.701 -28.933 -12.014 1.00 18.65 75 CYS A CA 1
ATOM 588 C C . CYS A 1 77 ? 31.827 -28.331 -11.196 1.00 22.33 75 CYS A C 1
ATOM 589 O O . CYS A 1 77 ? 32.333 -27.255 -11.522 1.00 19.57 75 CYS A O 1
ATOM 592 N N . SER A 1 78 ? 32.245 -29.027 -10.145 1.00 21.17 76 SER A N 1
ATOM 593 C CA . SER A 1 78 ? 33.271 -28.468 -9.270 1.00 18.75 76 SER A CA 1
ATOM 594 C C . SER A 1 78 ? 34.154 -29.542 -8.669 1.00 20.50 76 SER A C 1
ATOM 595 O O . SER A 1 78 ? 33.691 -30.645 -8.385 1.00 22.70 76 SER A O 1
ATOM 598 N N . ALA A 1 79 ? 35.423 -29.213 -8.479 1.00 19.16 77 ALA A N 1
ATOM 599 C CA . ALA A 1 79 ? 36.356 -30.161 -7.876 1.00 21.03 77 ALA A CA 1
ATOM 600 C C . ALA A 1 79 ? 37.580 -29.447 -7.362 1.00 22.51 77 ALA A C 1
ATOM 601 O O . ALA A 1 79 ? 37.849 -28.305 -7.723 1.00 19.24 77 ALA A O 1
ATOM 603 N N . ILE A 1 80 ? 38.349 -30.157 -6.544 1.00 22.68 78 ILE A N 1
ATOM 604 C CA . ILE A 1 80 ? 39.635 -29.678 -6.095 1.00 23.37 78 ILE A CA 1
ATOM 605 C C . ILE A 1 80 ? 40.650 -30.776 -6.309 1.00 23.16 78 ILE A C 1
ATOM 606 O O . ILE A 1 80 ? 40.473 -31.897 -5.813 1.00 26.21 78 ILE A O 1
ATOM 611 N N . LEU A 1 81 ? 41.693 -30.473 -7.068 1.00 23.78 79 LEU A N 1
ATOM 612 C CA . LEU A 1 81 ? 42.822 -31.387 -7.150 1.00 22.32 79 LEU A CA 1
ATOM 613 C C . LEU A 1 81 ? 43.780 -31.064 -6.021 1.00 29.00 79 LEU A C 1
ATOM 614 O O . LEU A 1 81 ? 44.453 -30.030 -6.039 1.00 28.12 79 LEU A O 1
ATOM 619 N N . HIS A 1 82 ? 43.842 -31.945 -5.033 1.00 28.66 80 HIS A N 1
ATOM 620 C CA . HIS A 1 82 ? 44.836 -31.795 -3.978 1.00 29.67 80 HIS A CA 1
ATOM 621 C C . HIS A 1 82 ? 46.171 -32.256 -4.540 1.00 31.91 80 HIS A C 1
ATOM 622 O O . HIS A 1 82 ? 46.319 -33.412 -4.937 1.00 32.81 80 HIS A O 1
ATOM 629 N N . ALA A 1 83 ? 47.134 -31.345 -4.604 1.00 25.81 81 ALA A N 1
ATOM 630 C CA . ALA A 1 83 ? 48.328 -31.583 -5.402 1.00 29.85 81 ALA A CA 1
ATOM 631 C C . ALA A 1 83 ? 49.556 -31.980 -4.586 1.00 30.38 81 ALA A C 1
ATOM 632 O O . ALA A 1 83 ? 50.603 -32.281 -5.166 1.00 31.57 81 ALA A O 1
ATOM 634 N N . ASP A 1 84 ? 49.423 -31.957 -3.260 1.00 30.93 82 ASP A N 1
ATOM 635 C CA . ASP A 1 84 ? 50.505 -32.394 -2.363 1.00 34.29 82 ASP A CA 1
ATOM 636 C C . ASP A 1 84 ? 51.860 -31.741 -2.717 1.00 34.46 82 ASP A C 1
ATOM 637 O O . ASP A 1 84 ? 52.913 -32.370 -2.608 1.00 36.37 82 ASP A O 1
ATOM 642 N N . ASN A 1 85 ? 51.816 -30.472 -3.136 1.00 28.34 83 ASN A N 1
ATOM 643 C CA . ASN A 1 85 ? 53.000 -29.712 -3.549 1.00 31.50 83 ASN A CA 1
ATOM 644 C C . ASN A 1 85 ? 53.823 -30.316 -4.684 1.00 32.34 83 ASN A C 1
ATOM 645 O O . ASN A 1 85 ? 55.033 -30.127 -4.773 1.00 33.76 83 ASN A O 1
ATOM 650 N N . ALA A 1 86 ? 53.129 -31.016 -5.571 1.00 29.50 84 ALA A N 1
ATOM 651 C CA . ALA A 1 86 ? 53.681 -31.407 -6.851 1.00 31.82 84 ALA A CA 1
ATOM 652 C C . ALA A 1 86 ? 54.137 -30.180 -7.632 1.00 32.07 84 ALA A C 1
ATOM 653 O O . ALA A 1 86 ? 53.769 -29.035 -7.305 1.00 30.36 84 ALA A O 1
ATOM 655 N N . ALA A 1 87 ? 54.929 -30.417 -8.670 1.00 28.28 85 ALA A N 1
ATOM 656 C CA . ALA A 1 87 ? 55.280 -29.372 -9.607 1.00 25.10 85 ALA A CA 1
ATOM 657 C C . ALA A 1 87 ? 53.988 -28.730 -10.122 1.00 26.95 85 ALA A C 1
ATOM 658 O O . ALA A 1 87 ? 53.021 -29.438 -10.438 1.00 27.42 85 ALA A O 1
ATOM 660 N N . GLY A 1 88 ? 53.982 -27.400 -10.173 1.00 26.20 86 GLY A N 1
ATOM 661 C CA . GLY A 1 88 ? 52.806 -26.636 -10.583 1.00 29.23 86 GLY A CA 1
ATOM 662 C C . GLY A 1 88 ? 52.322 -26.968 -11.976 1.00 28.53 86 GLY A C 1
ATOM 663 O O . GLY A 1 88 ? 51.114 -27.109 -12.203 1.00 23.28 86 GLY A O 1
ATOM 664 N N . GLN A 1 89 ? 53.254 -27.103 -12.916 1.00 24.31 87 GLN A N 1
ATOM 665 C CA . GLN A 1 89 ? 52.882 -27.473 -14.289 1.00 27.43 87 GLN A CA 1
ATOM 666 C C . GLN A 1 89 ? 52.134 -28.805 -14.336 1.00 30.83 87 GLN A C 1
ATOM 667 O O . GLN A 1 89 ? 51.157 -28.956 -15.070 1.00 25.92 87 GLN A O 1
ATOM 673 N N . VAL A 1 90 ? 52.600 -29.781 -13.560 1.00 27.36 88 VAL A N 1
ATOM 674 C CA . VAL A 1 90 ? 51.956 -31.079 -13.508 1.00 25.57 88 VAL A CA 1
ATOM 675 C C . VAL A 1 90 ? 50.548 -30.990 -12.913 1.00 29.81 88 VAL A C 1
ATOM 676 O O . VAL A 1 90 ? 49.581 -31.466 -13.510 1.00 27.52 88 VAL A O 1
ATOM 680 N N . ALA A 1 91 ? 50.429 -30.351 -11.752 1.00 28.49 89 ALA A N 1
ATOM 681 C CA . ALA A 1 91 ? 49.152 -30.272 -11.050 1.00 24.57 89 ALA A CA 1
ATOM 682 C C . ALA A 1 91 ? 48.119 -29.445 -11.833 1.00 22.35 89 ALA A C 1
ATOM 683 O O . ALA A 1 91 ? 46.954 -29.849 -11.959 1.00 24.64 89 ALA A O 1
ATOM 685 N N . ALA A 1 92 ? 48.546 -28.309 -12.363 1.00 19.82 90 ALA A N 1
ATOM 686 C CA . ALA A 1 92 ? 47.608 -27.431 -13.084 1.00 20.67 90 ALA A CA 1
ATOM 687 C C . ALA A 1 92 ? 47.082 -28.102 -14.354 1.00 24.19 90 ALA A C 1
ATOM 688 O O . ALA A 1 92 ? 45.882 -28.034 -14.655 1.00 22.36 90 ALA A O 1
ATOM 690 N N . LYS A 1 93 ? 47.969 -28.770 -15.093 1.00 24.98 91 LYS A N 1
ATOM 691 C CA . LYS A 1 93 ? 47.547 -29.490 -16.287 1.00 23.64 91 LYS A CA 1
ATOM 692 C C . LYS A 1 93 ? 46.587 -30.608 -15.927 1.00 26.38 91 LYS A C 1
ATOM 693 O O . LYS A 1 93 ? 45.568 -30.813 -16.598 1.00 25.85 91 LYS A O 1
ATOM 699 N N . MET A 1 94 ? 46.917 -31.347 -14.871 1.00 26.13 92 MET A N 1
ATOM 700 C CA . MET A 1 94 ? 46.079 -32.452 -14.416 1.00 25.48 92 MET A CA 1
ATOM 701 C C . MET A 1 94 ? 44.685 -31.938 -14.067 1.00 29.10 92 MET A C 1
ATOM 702 O O . MET A 1 94 ? 43.671 -32.515 -14.470 1.00 25.82 92 MET A O 1
ATOM 707 N N . GLY A 1 95 ? 44.647 -30.843 -13.316 1.00 23.77 93 GLY A N 1
ATOM 708 C CA . GLY A 1 95 ? 43.386 -30.236 -12.934 1.00 24.52 93 GLY A CA 1
ATOM 709 C C . GLY A 1 95 ? 42.604 -29.750 -14.138 1.00 20.98 93 GLY A C 1
ATOM 710 O O . GLY A 1 95 ? 41.373 -29.836 -14.150 1.00 22.06 93 GLY A O 1
ATOM 711 N N . MET A 1 96 ? 43.306 -29.239 -15.148 1.00 20.93 94 MET A N 1
ATOM 712 C CA . MET A 1 96 ? 42.623 -28.744 -16.347 1.00 20.16 94 MET A CA 1
ATOM 713 C C . MET A 1 96 ? 42.045 -29.901 -17.152 1.00 21.35 94 MET A C 1
ATOM 714 O O . MET A 1 96 ? 40.972 -29.778 -17.754 1.00 21.69 94 MET A O 1
ATOM 719 N N . GLU A 1 97 ? 42.730 -31.043 -17.148 1.00 24.04 95 GLU A N 1
ATOM 720 C CA . GLU A 1 97 ? 42.167 -32.219 -17.817 1.00 22.88 95 GLU A CA 1
ATOM 721 C C . GLU A 1 97 ? 40.822 -32.615 -17.208 1.00 22.19 95 GLU A C 1
ATOM 722 O O . GLU A 1 97 ? 39.875 -32.939 -17.925 1.00 24.18 95 GLU A O 1
ATOM 728 N N . HIS A 1 98 ? 40.727 -32.563 -15.884 1.00 21.76 96 HIS A N 1
ATOM 729 C CA . HIS A 1 98 ? 39.464 -32.823 -15.224 1.00 22.94 96 HIS A CA 1
ATOM 730 C C . HIS A 1 98 ? 38.407 -31.752 -15.540 1.00 22.97 96 HIS A C 1
ATOM 731 O O . HIS A 1 98 ? 37.241 -32.075 -15.758 1.00 21.90 96 HIS A O 1
ATOM 738 N N . ALA A 1 99 ? 38.808 -30.488 -15.564 1.00 21.07 97 ALA A N 1
ATOM 739 C CA . ALA A 1 99 ? 37.855 -29.428 -15.896 1.00 18.64 97 ALA A CA 1
ATOM 740 C C . ALA A 1 99 ? 37.275 -29.631 -17.292 1.00 17.91 97 ALA A C 1
ATOM 741 O O . ALA A 1 99 ? 36.073 -29.429 -17.514 1.00 20.63 97 ALA A O 1
ATOM 743 N N . ILE A 1 100 ? 38.128 -30.052 -18.219 1.00 20.14 98 ILE A N 1
ATOM 744 C CA . ILE A 1 100 ? 37.710 -30.282 -19.595 1.00 22.07 98 ILE A CA 1
ATOM 745 C C . ILE A 1 100 ? 36.717 -31.443 -19.675 1.00 25.97 98 ILE A C 1
ATOM 746 O O . ILE A 1 100 ? 35.662 -31.323 -20.291 1.00 23.41 98 ILE A O 1
ATOM 751 N N . LYS A 1 101 ? 37.043 -32.560 -19.034 1.00 24.63 99 LYS A N 1
ATOM 752 C CA . LYS A 1 101 ? 36.121 -33.696 -18.973 1.00 28.06 99 LYS A CA 1
ATOM 753 C C . LYS A 1 101 ? 34.775 -33.280 -18.388 1.00 26.30 99 LYS A C 1
ATOM 754 O O . LYS A 1 101 ? 33.703 -33.657 -18.888 1.00 25.33 99 LYS A O 1
ATOM 760 N N . THR A 1 102 ? 34.837 -32.466 -17.339 1.00 24.00 100 THR A N 1
ATOM 761 C CA . THR A 1 102 ? 33.657 -32.048 -16.603 1.00 20.17 100 THR A CA 1
ATOM 762 C C . THR A 1 102 ? 32.802 -31.086 -17.430 1.00 20.12 100 THR A C 1
ATOM 763 O O . THR A 1 102 ? 31.588 -31.207 -17.471 1.00 22.07 100 THR A O 1
ATOM 767 N N . ALA A 1 103 ? 33.446 -30.157 -18.127 1.00 19.83 101 ALA A N 1
ATOM 768 C CA . ALA A 1 103 ? 32.704 -29.236 -18.988 1.00 21.07 101 ALA A CA 1
ATOM 769 C C . ALA A 1 103 ? 32.114 -29.939 -20.219 1.00 20.85 101 ALA A C 1
ATOM 770 O O . ALA A 1 103 ? 31.059 -29.548 -20.710 1.00 18.74 101 ALA A O 1
ATOM 772 N N . GLN A 1 104 ? 32.794 -30.963 -20.729 1.00 22.14 102 GLN A N 1
ATOM 773 C CA . GLN A 1 104 ? 32.243 -31.763 -21.828 1.00 24.87 102 GLN A CA 1
ATOM 774 C C . GLN A 1 104 ? 30.926 -32.406 -21.417 1.00 24.13 102 GLN A C 1
ATOM 775 O O . GLN A 1 104 ? 29.935 -32.374 -22.165 1.00 23.42 102 GLN A O 1
ATOM 781 N N . GLN A 1 105 ? 30.900 -32.979 -20.220 1.00 23.99 103 GLN A N 1
ATOM 782 C CA . GLN A 1 105 ? 29.727 -33.711 -19.781 1.00 27.02 103 GLN A CA 1
ATOM 783 C C . GLN A 1 105 ? 28.668 -32.787 -19.208 1.00 25.68 103 GLN A C 1
ATOM 784 O O . GLN A 1 105 ? 27.477 -32.953 -19.488 1.00 24.96 103 GLN A O 1
ATOM 790 N N . ASN A 1 106 ? 29.103 -31.801 -18.422 1.00 22.17 104 ASN A N 1
ATOM 791 C CA . ASN A 1 106 ? 28.153 -31.021 -17.637 1.00 19.67 104 ASN A CA 1
ATOM 792 C C . ASN A 1 106 ? 28.140 -29.526 -17.932 1.00 18.69 104 ASN A C 1
ATOM 793 O O . ASN A 1 106 ? 27.465 -28.778 -17.233 1.00 20.34 104 ASN A O 1
ATOM 798 N N . GLY A 1 107 ? 28.917 -29.097 -18.923 1.00 19.82 105 GLY A N 1
ATOM 799 C CA . GLY A 1 107 ? 28.785 -27.747 -19.470 1.00 18.05 105 GLY A CA 1
ATOM 800 C C . GLY A 1 107 ? 29.738 -26.700 -18.924 1.00 19.48 105 GLY A C 1
ATOM 801 O O . GLY A 1 107 ? 30.197 -25.811 -19.649 1.00 17.07 105 GLY A O 1
ATOM 802 N N . VAL A 1 108 ? 30.017 -26.806 -17.633 1.00 17.74 106 VAL A N 1
ATOM 803 C CA . VAL A 1 108 ? 30.810 -25.831 -16.907 1.00 15.55 106 VAL A CA 1
ATOM 804 C C . VAL A 1 108 ? 31.682 -26.595 -15.926 1.00 16.56 106 VAL A C 1
ATOM 805 O O . VAL A 1 108 ? 31.316 -27.686 -15.477 1.00 18.82 106 VAL A O 1
ATOM 809 N N . ALA A 1 109 ? 32.848 -26.044 -15.603 1.00 16.33 107 ALA A N 1
ATOM 810 C CA . ALA A 1 109 ? 33.701 -26.650 -14.591 1.00 17.38 107 ALA A CA 1
ATOM 811 C C . ALA A 1 109 ? 34.473 -25.571 -13.856 1.00 17.05 107 ALA A C 1
ATOM 812 O O . ALA A 1 109 ? 35.042 -24.669 -14.474 1.00 18.41 107 ALA A O 1
ATOM 814 N N . VAL A 1 110 ? 34.476 -25.663 -12.532 1.00 15.90 108 VAL A N 1
ATOM 815 C CA . VAL A 1 110 ? 35.289 -24.777 -11.702 1.00 13.15 108 VAL A CA 1
ATOM 816 C C . VAL A 1 110 ? 36.184 -25.676 -10.864 1.00 16.70 108 VAL A C 1
ATOM 817 O O . VAL A 1 110 ? 35.703 -26.384 -9.986 1.00 17.55 108 VAL A O 1
ATOM 821 N N . VAL A 1 111 ? 37.480 -25.679 -11.179 1.00 14.66 109 VAL A N 1
ATOM 822 C CA . VAL A 1 111 ? 38.401 -26.640 -10.564 1.00 14.72 109 VAL A CA 1
ATOM 823 C C . VAL A 1 111 ? 39.574 -25.932 -9.891 1.00 14.05 109 VAL A C 1
ATOM 824 O O . VAL A 1 111 ? 40.337 -25.201 -10.531 1.00 15.15 109 VAL A O 1
ATOM 828 N N . GLY A 1 112 ? 39.716 -26.159 -8.588 1.00 18.70 110 GLY A N 1
ATOM 829 C CA . GLY A 1 112 ? 40.830 -25.593 -7.846 1.00 18.37 110 GLY A CA 1
ATOM 830 C C . GLY A 1 112 ? 42.033 -26.523 -7.872 1.00 20.56 110 GLY A C 1
ATOM 831 O O . GLY A 1 112 ? 41.869 -27.751 -7.902 1.00 21.07 110 GLY A O 1
ATOM 832 N N . ILE A 1 113 ? 43.230 -25.945 -7.922 1.00 18.90 111 ILE A N 1
ATOM 833 C CA . ILE A 1 113 ? 44.476 -26.690 -7.738 1.00 19.53 111 ILE A CA 1
ATOM 834 C C . ILE A 1 113 ? 44.973 -26.306 -6.345 1.00 19.30 111 ILE A C 1
ATOM 835 O O . ILE A 1 113 ? 45.348 -25.155 -6.107 1.00 19.10 111 ILE A O 1
ATOM 840 N N . SER A 1 114 ? 44.970 -27.272 -5.424 1.00 25.20 112 SER A N 1
ATOM 841 C CA . SER A 1 114 ? 45.242 -26.992 -4.014 1.00 23.88 112 SER A CA 1
ATOM 842 C C . SER A 1 114 ? 46.619 -27.507 -3.583 1.00 24.63 112 SER A C 1
ATOM 843 O O . SER A 1 114 ? 46.841 -28.724 -3.532 1.00 26.93 112 SER A O 1
ATOM 846 N N . ARG A 1 115 ? 47.510 -26.567 -3.271 1.00 22.17 113 ARG A N 1
ATOM 847 C CA . ARG A 1 115 ? 48.877 -26.835 -2.793 1.00 26.19 113 ARG A CA 1
ATOM 848 C C . ARG A 1 115 ? 49.811 -27.331 -3.892 1.00 25.95 113 ARG A C 1
ATOM 849 O O . ARG A 1 115 ? 50.155 -28.515 -3.978 1.00 28.79 113 ARG A O 1
ATOM 857 N N . MET A 1 116 ? 50.235 -26.398 -4.731 1.00 24.11 114 MET A N 1
ATOM 858 C CA . MET A 1 116 ? 51.121 -26.702 -5.838 1.00 25.70 114 MET A CA 1
ATOM 859 C C . MET A 1 116 ? 52.343 -25.792 -5.835 1.00 26.66 114 MET A C 1
ATOM 860 O O . MET A 1 116 ? 52.374 -24.768 -5.151 1.00 23.75 114 MET A O 1
ATOM 865 N N . GLY A 1 117 ? 53.363 -26.168 -6.601 1.00 27.11 115 GLY A N 1
ATOM 866 C CA . GLY A 1 117 ? 54.475 -25.272 -6.865 1.00 27.93 115 GLY A CA 1
ATOM 867 C C . GLY A 1 117 ? 54.133 -24.293 -7.981 1.00 25.52 115 GLY A C 1
ATOM 868 O O . GLY A 1 117 ? 53.021 -24.318 -8.518 1.00 25.24 115 GLY A O 1
ATOM 869 N N . HIS A 1 118 ? 55.083 -23.436 -8.328 1.00 25.59 116 HIS A N 1
ATOM 870 C CA . HIS A 1 118 ? 54.951 -22.496 -9.439 1.00 22.56 116 HIS A CA 1
ATOM 871 C C . HIS A 1 118 ? 54.525 -23.214 -10.737 1.00 29.49 116 HIS A C 1
ATOM 872 O O . HIS A 1 118 ? 55.103 -24.246 -11.100 1.00 26.57 116 HIS A O 1
ATOM 879 N N . SER A 1 119 ? 53.504 -22.688 -11.424 1.00 23.69 117 SER A N 1
ATOM 880 C CA . SER A 1 119 ? 52.971 -23.360 -12.620 1.00 24.17 117 SER A CA 1
ATOM 881 C C . SER A 1 119 ? 53.298 -22.676 -13.951 1.00 23.82 117 SER A C 1
ATOM 882 O O . SER A 1 119 ? 52.900 -23.169 -15.017 1.00 26.39 117 SER A O 1
ATOM 885 N N . GLY A 1 120 ? 54.011 -21.554 -13.894 1.00 24.41 118 GLY A N 1
ATOM 886 C CA . GLY A 1 120 ? 54.547 -20.915 -15.090 1.00 24.66 118 GLY A CA 1
ATOM 887 C C . GLY A 1 120 ? 53.590 -20.015 -15.853 1.00 27.11 118 GLY A C 1
ATOM 888 O O . GLY A 1 120 ? 52.775 -19.309 -15.257 1.00 25.66 118 GLY A O 1
ATOM 889 N N . ALA A 1 121 ? 53.717 -20.032 -17.179 1.00 26.36 119 ALA A N 1
ATOM 890 C CA . ALA A 1 121 ? 52.882 -19.237 -18.062 1.00 20.66 119 ALA A CA 1
ATOM 891 C C . ALA A 1 121 ? 51.503 -19.887 -18.110 1.00 22.77 119 ALA A C 1
ATOM 892 O O . ALA A 1 121 ? 51.306 -20.894 -18.793 1.00 22.84 119 ALA A O 1
ATOM 894 N N . ILE A 1 122 ? 50.542 -19.330 -17.380 1.00 22.15 120 ILE A N 1
ATOM 895 C CA . ILE A 1 122 ? 49.298 -20.063 -17.176 1.00 19.68 120 ILE A CA 1
ATOM 896 C C . ILE A 1 122 ? 48.376 -20.135 -18.389 1.00 19.57 120 ILE A C 1
ATOM 897 O O . ILE A 1 122 ? 47.403 -20.902 -18.371 1.00 18.77 120 ILE A O 1
ATOM 902 N N . SER A 1 123 ? 48.692 -19.400 -19.454 1.00 18.56 121 SER A N 1
ATOM 903 C CA . SER A 1 123 ? 47.895 -19.532 -20.676 1.00 19.74 121 SER A CA 1
ATOM 904 C C . SER A 1 123 ? 48.081 -20.907 -21.298 1.00 19.70 121 SER A C 1
ATOM 905 O O . SER A 1 123 ? 47.268 -21.328 -22.128 1.00 16.84 121 SER A O 1
ATOM 908 N N . TYR A 1 124 ? 49.137 -21.622 -20.908 1.00 20.53 122 TYR A N 1
ATOM 909 C CA . TYR A 1 124 ? 49.263 -23.003 -21.370 1.00 21.77 122 TYR A CA 1
ATOM 910 C C . TYR A 1 124 ? 47.992 -23.785 -21.062 1.00 20.42 122 TYR A C 1
ATOM 911 O O . TYR A 1 124 ? 47.484 -24.518 -21.912 1.00 21.21 122 TYR A O 1
ATOM 920 N N . PHE A 1 125 ? 47.492 -23.630 -19.837 1.00 20.13 123 PHE A N 1
ATOM 921 C CA . PHE A 1 125 ? 46.359 -24.402 -19.361 1.00 18.45 123 PHE A CA 1
ATOM 922 C C . PHE A 1 125 ? 45.068 -23.992 -20.049 1.00 18.96 123 PHE A C 1
ATOM 923 O O . PHE A 1 125 ? 44.278 -24.859 -20.421 1.00 20.19 123 PHE A O 1
ATOM 931 N N . VAL A 1 126 ? 44.847 -22.697 -20.252 1.00 18.15 124 VAL A N 1
ATOM 932 C CA . VAL A 1 126 ? 43.639 -22.315 -20.982 1.00 19.58 124 VAL A CA 1
ATOM 933 C C . VAL A 1 126 ? 43.671 -22.748 -22.455 1.00 18.24 124 VAL A C 1
ATOM 934 O O . VAL A 1 126 ? 42.624 -23.019 -23.051 1.00 18.51 124 VAL A O 1
ATOM 938 N N . GLN A 1 127 ? 44.859 -22.837 -23.049 1.00 21.33 125 GLN A N 1
ATOM 939 C CA . GLN A 1 127 ? 44.954 -23.408 -24.395 1.00 21.78 125 GLN A CA 1
ATOM 940 C C . GLN A 1 127 ? 44.504 -24.878 -24.455 1.00 19.86 125 GLN A C 1
ATOM 941 O O . GLN A 1 127 ? 43.946 -25.305 -25.468 1.00 21.28 125 GLN A O 1
ATOM 947 N N . GLN A 1 128 ? 44.741 -25.655 -23.395 1.00 19.57 126 GLN A N 1
ATOM 948 C CA . GLN A 1 128 ? 44.204 -27.020 -23.328 1.00 22.37 126 GLN A CA 1
ATOM 949 C C . GLN A 1 128 ? 42.701 -26.999 -23.556 1.00 21.72 126 GLN A C 1
ATOM 950 O O . GLN A 1 128 ? 42.160 -27.777 -24.347 1.00 21.99 126 GLN A O 1
ATOM 956 N N . ALA A 1 129 ? 42.019 -26.127 -22.817 1.00 19.36 127 ALA A N 1
ATOM 957 C CA . ALA A 1 129 ? 40.570 -26.029 -22.936 1.00 18.51 127 ALA A CA 1
ATOM 958 C C . ALA A 1 129 ? 40.161 -25.629 -24.345 1.00 17.50 127 ALA A C 1
ATOM 959 O O . ALA A 1 129 ? 39.250 -26.220 -24.929 1.00 19.67 127 ALA A O 1
ATOM 961 N N . ALA A 1 130 ? 40.824 -24.625 -24.905 1.00 17.10 128 ALA A N 1
ATOM 962 C CA . ALA A 1 130 ? 40.453 -24.164 -26.237 1.00 15.73 128 ALA A CA 1
ATOM 963 C C . ALA A 1 130 ? 40.671 -25.231 -27.311 1.00 20.77 128 ALA A C 1
ATOM 964 O O . ALA A 1 130 ? 39.890 -25.344 -28.264 1.00 19.61 128 ALA A O 1
ATOM 966 N N . ARG A 1 131 ? 41.718 -26.035 -27.159 1.00 19.80 129 ARG A N 1
ATOM 967 C CA . ARG A 1 131 ? 41.959 -27.094 -28.143 1.00 23.15 129 ARG A CA 1
ATOM 968 C C . ARG A 1 131 ? 40.873 -28.161 -28.073 1.00 23.11 129 ARG A C 1
ATOM 969 O O . ARG A 1 131 ? 40.629 -28.883 -29.039 1.00 27.19 129 ARG A O 1
ATOM 977 N N . ALA A 1 132 ? 40.215 -28.252 -26.922 1.00 22.25 130 ALA A N 1
ATOM 978 C CA . ALA A 1 132 ? 39.101 -29.176 -26.739 1.00 20.76 130 ALA A CA 1
ATOM 979 C C . ALA A 1 132 ? 37.780 -28.562 -27.184 1.00 23.66 130 ALA A C 1
ATOM 980 O O . ALA A 1 132 ? 36.731 -29.218 -27.102 1.00 24.57 130 ALA A O 1
ATOM 982 N N . GLY A 1 133 ? 37.840 -27.315 -27.652 1.00 19.37 131 GLY A N 1
ATOM 983 C CA . GLY A 1 133 ? 36.676 -26.605 -28.173 1.00 20.28 131 GLY A CA 1
ATOM 984 C C . GLY A 1 133 ? 35.975 -25.739 -27.138 1.00 19.09 131 GLY A C 1
ATOM 985 O O . GLY A 1 133 ? 34.890 -25.216 -27.405 1.00 19.43 131 GLY A O 1
ATOM 986 N N . PHE A 1 134 ? 36.588 -25.577 -25.966 1.00 17.09 132 PHE A N 1
ATOM 987 C CA . PHE A 1 134 ? 35.944 -24.860 -24.863 1.00 16.50 132 PHE A CA 1
ATOM 988 C C . PHE A 1 134 ? 36.600 -23.526 -24.555 1.00 19.52 132 PHE A C 1
ATOM 989 O O . PHE A 1 134 ? 37.727 -23.257 -24.962 1.00 17.21 132 PHE A O 1
ATOM 997 N N . ILE A 1 135 ? 35.865 -22.667 -23.857 1.00 14.30 133 ILE A N 1
ATOM 998 C CA . ILE A 1 135 ? 36.472 -21.465 -23.295 1.00 13.71 133 ILE A CA 1
ATOM 999 C C . ILE A 1 135 ? 37.213 -21.836 -22.015 1.00 16.15 133 ILE A C 1
ATOM 1000 O O . ILE A 1 135 ? 36.664 -22.518 -21.141 1.00 14.95 133 ILE A O 1
ATOM 1005 N N . GLY A 1 136 ? 38.445 -21.359 -21.892 1.00 16.56 134 GLY A N 1
ATOM 1006 C CA . GLY A 1 136 ? 39.218 -21.587 -20.683 1.00 14.97 134 GLY A CA 1
ATOM 1007 C C . GLY A 1 136 ? 39.603 -20.285 -19.995 1.00 14.92 134 GLY A C 1
ATOM 1008 O O . GLY A 1 136 ? 40.054 -19.345 -20.652 1.00 16.71 134 GLY A O 1
ATOM 1009 N N . ILE A 1 137 ? 39.409 -20.237 -18.677 1.00 13.25 135 ILE A N 1
ATOM 1010 C CA . ILE A 1 137 ? 39.898 -19.159 -17.828 1.00 13.35 135 ILE A CA 1
ATOM 1011 C C . ILE A 1 137 ? 40.764 -19.761 -16.726 1.00 16.43 135 ILE A C 1
ATOM 1012 O O . ILE A 1 137 ? 40.419 -20.800 -16.159 1.00 15.65 135 ILE A O 1
ATOM 1017 N N . SER A 1 138 ? 41.892 -19.123 -16.412 1.00 14.56 136 SER A N 1
ATOM 1018 C CA . SER A 1 138 ? 42.680 -19.599 -15.283 1.00 14.78 136 SER A CA 1
ATOM 1019 C C . SER A 1 138 ? 43.326 -18.430 -14.580 1.00 17.68 136 SER A C 1
ATOM 1020 O O . SER A 1 138 ? 43.488 -17.363 -15.172 1.00 16.76 136 SER A O 1
ATOM 1023 N N . MET A 1 139 ? 43.719 -18.652 -13.327 1.00 16.12 137 MET A N 1
ATOM 1024 C CA . MET A 1 139 ? 44.318 -17.596 -12.517 1.00 15.82 137 MET A CA 1
ATOM 1025 C C . MET A 1 139 ? 45.024 -18.244 -11.351 1.00 16.56 137 MET A C 1
ATOM 1026 O O . MET A 1 139 ? 44.646 -19.328 -10.908 1.00 17.20 137 MET A O 1
ATOM 1031 N N . CYS A 1 140 ? 46.052 -17.590 -10.830 1.00 17.91 138 CYS A N 1
ATOM 1032 C CA . CYS A 1 140 ? 46.730 -18.187 -9.682 1.00 18.71 138 CYS A CA 1
ATOM 1033 C C . CYS A 1 140 ? 47.378 -17.161 -8.786 1.00 16.92 138 CYS A C 1
ATOM 1034 O O . CYS A 1 140 ? 47.603 -16.018 -9.191 1.00 18.78 138 CYS A O 1
ATOM 1037 N N . GLN A 1 141 ? 47.673 -17.597 -7.566 1.00 17.00 139 GLN A N 1
ATOM 1038 C CA . GLN A 1 141 ? 48.402 -16.769 -6.607 1.00 19.87 139 GLN A CA 1
ATOM 1039 C C . GLN A 1 141 ? 49.869 -16.719 -6.975 1.00 22.38 139 GLN A C 1
ATOM 1040 O O . GLN A 1 141 ? 50.386 -17.640 -7.621 1.00 21.32 139 GLN A O 1
ATOM 1046 N N . SER A 1 142 ? 50.550 -15.660 -6.546 1.00 20.50 140 SER A N 1
ATOM 1047 C CA . SER A 1 142 ? 51.991 -15.570 -6.738 1.00 20.23 140 SER A CA 1
ATOM 1048 C C . SER A 1 142 ? 52.660 -14.907 -5.529 1.00 25.34 140 SER A C 1
ATOM 1049 O O . SER A 1 142 ? 51.965 -14.326 -4.684 1.00 22.59 140 SER A O 1
ATOM 1052 N N . ASP A 1 143 ? 53.993 -15.023 -5.447 1.00 22.60 141 ASP A N 1
ATOM 1053 C CA . ASP A 1 143 ? 54.786 -14.426 -4.359 1.00 25.87 141 ASP A CA 1
ATOM 1054 C C . ASP A 1 143 ? 54.381 -12.996 -4.015 1.00 22.60 141 ASP A C 1
ATOM 1055 O O . ASP A 1 143 ? 54.317 -12.155 -4.908 1.00 23.56 141 ASP A O 1
ATOM 1060 N N . PRO A 1 144 ? 54.143 -12.703 -2.722 1.00 21.55 142 PRO A N 1
ATOM 1061 C CA . PRO A 1 144 ? 53.816 -11.308 -2.411 1.00 22.22 142 PRO A CA 1
ATOM 1062 C C . PRO A 1 144 ? 54.902 -10.352 -2.908 1.00 25.01 142 PRO A C 1
ATOM 1063 O O . PRO A 1 144 ? 56.094 -10.509 -2.588 1.00 27.12 142 PRO A O 1
ATOM 1067 N N . MET A 1 145 ? 54.481 -9.367 -3.698 1.00 23.71 143 MET A N 1
ATOM 1068 C CA . MET A 1 145 ? 55.403 -8.474 -4.394 1.00 25.38 143 MET A CA 1
ATOM 1069 C C . MET A 1 145 ? 54.815 -7.108 -4.736 1.00 23.69 143 MET A C 1
ATOM 1070 O O . MET A 1 145 ? 55.503 -6.272 -5.312 1.00 25.26 143 MET A O 1
ATOM 1075 N N . VAL A 1 146 ? 53.540 -6.883 -4.430 1.00 20.26 144 VAL A N 1
ATOM 1076 C CA . VAL A 1 146 ? 52.842 -5.732 -4.991 1.00 22.57 144 VAL A CA 1
ATOM 1077 C C . VAL A 1 146 ? 52.223 -4.916 -3.870 1.00 21.61 144 VAL A C 1
ATOM 1078 O O . VAL A 1 146 ? 51.666 -5.485 -2.937 1.00 21.47 144 VAL A O 1
ATOM 1082 N N . VAL A 1 147 ? 52.315 -3.592 -3.954 1.00 21.64 145 VAL A N 1
ATOM 1083 C CA . VAL A 1 147 ? 51.576 -2.753 -3.025 1.00 22.74 145 VAL A CA 1
ATOM 1084 C C . VAL A 1 147 ? 50.110 -2.656 -3.436 1.00 22.54 145 VAL A C 1
ATOM 1085 O O . VAL A 1 147 ? 49.789 -2.596 -4.625 1.00 22.80 145 VAL A O 1
ATOM 1089 N N . PRO A 1 148 ? 49.213 -2.635 -2.446 1.00 20.55 146 PRO A N 1
ATOM 1090 C CA . PRO A 1 148 ? 47.828 -2.228 -2.706 1.00 19.82 146 PRO A CA 1
ATOM 1091 C C . PRO A 1 148 ? 47.832 -0.860 -3.358 1.00 24.42 146 PRO A C 1
ATOM 1092 O O . PRO A 1 148 ? 48.821 -0.125 -3.214 1.00 23.07 146 PRO A O 1
ATOM 1096 N N . PHE A 1 149 ? 46.774 -0.513 -4.079 1.00 21.83 147 PHE A N 1
ATOM 1097 C CA . PHE A 1 149 ? 46.675 0.851 -4.572 1.00 20.88 147 PHE A CA 1
ATOM 1098 C C . PHE A 1 149 ? 46.703 1.801 -3.389 1.00 20.58 147 PHE A C 1
ATOM 1099 O O . PHE A 1 149 ? 45.948 1.629 -2.427 1.00 21.61 147 PHE A O 1
ATOM 1107 N N . GLY A 1 150 ? 47.608 2.772 -3.457 1.00 26.56 148 GLY A N 1
ATOM 1108 C CA . GLY A 1 150 ? 47.773 3.755 -2.403 1.00 27.41 148 GLY A CA 1
ATOM 1109 C C . GLY A 1 150 ? 48.687 3.315 -1.273 1.00 28.26 148 GLY A C 1
ATOM 1110 O O . GLY A 1 150 ? 48.917 4.070 -0.332 1.00 28.36 148 GLY A O 1
ATOM 1111 N N . GLY A 1 151 ? 49.221 2.101 -1.361 1.00 22.45 149 GLY A N 1
ATOM 1112 C CA . GLY A 1 151 ? 49.986 1.526 -0.267 1.00 25.11 149 GLY A CA 1
ATOM 1113 C C . GLY A 1 151 ? 51.497 1.475 -0.432 1.00 23.76 149 GLY A C 1
ATOM 1114 O O . GLY A 1 151 ? 52.048 1.721 -1.513 1.00 25.45 149 GLY A O 1
ATOM 1115 N N . ALA A 1 152 ? 52.180 1.141 0.658 1.00 28.89 150 ALA A N 1
ATOM 1116 C CA . ALA A 1 152 ? 53.644 1.146 0.676 1.00 29.44 150 ALA A CA 1
ATOM 1117 C C . ALA A 1 152 ? 54.184 -0.137 1.289 1.00 32.54 150 ALA A C 1
ATOM 1118 O O . ALA A 1 152 ? 55.375 -0.237 1.599 1.00 31.85 150 ALA A O 1
ATOM 1120 N N . GLU A 1 153 ? 53.298 -1.112 1.474 1.00 26.44 151 GLU A N 1
ATOM 1121 C CA . GLU A 1 153 ? 53.689 -2.437 1.938 1.00 26.10 151 GLU A CA 1
ATOM 1122 C C . GLU A 1 153 ? 53.152 -3.477 0.972 1.00 26.08 151 GLU A C 1
ATOM 1123 O O . GLU A 1 153 ? 52.092 -3.290 0.382 1.00 24.85 151 GLU A O 1
ATOM 1129 N N . ILE A 1 154 ? 53.883 -4.574 0.847 1.00 28.18 152 ILE A N 1
ATOM 1130 C CA . ILE A 1 154 ? 53.520 -5.684 -0.021 1.00 24.34 152 ILE A CA 1
ATOM 1131 C C . ILE A 1 154 ? 52.339 -6.500 0.532 1.00 25.26 152 ILE A C 1
ATOM 1132 O O . ILE A 1 154 ? 52.240 -6.733 1.734 1.00 25.16 152 ILE A O 1
ATOM 1137 N N . TYR A 1 155 ? 51.441 -6.941 -0.352 1.00 21.78 153 TYR A N 1
ATOM 1138 C CA . TYR A 1 155 ? 50.380 -7.841 0.057 1.00 21.15 153 TYR A CA 1
ATOM 1139 C C . TYR A 1 155 ? 50.189 -8.939 -1.002 1.00 20.04 153 TYR A C 1
ATOM 1140 O O . TYR A 1 155 ? 50.561 -10.081 -0.774 1.00 22.95 153 TYR A O 1
ATOM 1149 N N . TYR A 1 156 ? 49.645 -8.590 -2.165 1.00 18.59 154 TYR A N 1
ATOM 1150 C CA . TYR A 1 156 ? 49.421 -9.586 -3.214 1.00 19.38 154 TYR A CA 1
ATOM 1151 C C . TYR A 1 156 ? 50.644 -9.822 -4.101 1.00 20.33 154 TYR A C 1
ATOM 1152 O O . TYR A 1 156 ? 51.618 -9.051 -4.069 1.00 20.62 154 TYR A O 1
ATOM 1161 N N . GLY A 1 157 ? 50.568 -10.877 -4.906 1.00 18.88 155 GLY A N 1
ATOM 1162 C CA . GLY A 1 157 ? 51.560 -11.142 -5.941 1.00 21.56 155 GLY A CA 1
ATOM 1163 C C . GLY A 1 157 ? 51.135 -10.667 -7.320 1.00 21.48 155 GLY A C 1
ATOM 1164 O O . GLY A 1 157 ? 50.101 -9.993 -7.479 1.00 19.83 155 GLY A O 1
ATOM 1165 N N . THR A 1 158 ? 51.918 -11.035 -8.334 1.00 21.04 156 THR A N 1
ATOM 1166 C CA . THR A 1 158 ? 51.658 -10.592 -9.702 1.00 20.47 156 THR A CA 1
ATOM 1167 C C . THR A 1 158 ? 50.493 -11.347 -10.326 1.00 19.81 156 THR A C 1
ATOM 1168 O O . THR A 1 158 ? 50.151 -11.105 -11.486 1.00 20.57 156 THR A O 1
ATOM 1172 N N . ASN A 1 159 ? 49.940 -12.274 -9.550 1.00 21.11 157 ASN A N 1
ATOM 1173 C CA . ASN A 1 159 ? 48.600 -12.855 -9.745 1.00 19.17 157 ASN A CA 1
ATOM 1174 C C . ASN A 1 159 ? 48.019 -12.743 -11.150 1.00 15.98 157 ASN A C 1
ATOM 1175 O O . ASN A 1 159 ? 47.256 -11.830 -11.464 1.00 18.66 157 ASN A O 1
ATOM 1180 N N . PRO A 1 160 ? 48.383 -13.697 -12.006 1.00 18.22 158 PRO A N 1
ATOM 1181 C CA . PRO A 1 160 ? 47.993 -13.622 -13.417 1.00 19.80 158 PRO A CA 1
ATOM 1182 C C . PRO A 1 160 ? 46.592 -14.153 -13.723 1.00 16.38 158 PRO A C 1
ATOM 1183 O O . PRO A 1 160 ? 46.038 -14.968 -12.971 1.00 16.16 158 PRO A O 1
ATOM 1187 N N . LEU A 1 161 ? 46.059 -13.672 -14.849 1.00 17.41 159 LEU A N 1
ATOM 1188 C CA . LEU A 1 161 ? 44.767 -14.097 -15.386 1.00 16.82 159 LEU A CA 1
ATOM 1189 C C . LEU A 1 161 ? 44.992 -14.495 -16.836 1.00 18.64 159 LEU A C 1
ATOM 1190 O O . LEU A 1 161 ? 45.637 -13.759 -17.583 1.00 20.09 159 LEU A O 1
ATOM 1195 N N . ALA A 1 162 ? 44.457 -15.642 -17.247 1.00 16.24 160 ALA A N 1
ATOM 1196 C CA . ALA A 1 162 ? 44.559 -16.059 -18.638 1.00 18.64 160 ALA A CA 1
ATOM 1197 C C . ALA A 1 162 ? 43.229 -16.528 -19.189 1.00 15.42 160 ALA A C 1
ATOM 1198 O O . ALA A 1 162 ? 42.368 -17.029 -18.450 1.00 15.49 160 ALA A O 1
ATOM 1200 N N . PHE A 1 163 ? 43.078 -16.377 -20.501 1.00 16.49 161 PHE A N 1
ATOM 1201 C CA . PHE A 1 163 ? 41.829 -16.724 -21.187 1.00 15.70 161 PHE A CA 1
ATOM 1202 C C . PHE A 1 163 ? 42.167 -17.288 -22.568 1.00 20.10 161 PHE A C 1
ATOM 1203 O O . PHE A 1 163 ? 43.124 -16.850 -23.206 1.00 20.86 161 PHE A O 1
ATOM 1211 N N . ALA A 1 164 ? 41.395 -18.267 -23.028 1.00 16.87 162 ALA A N 1
ATOM 1212 C CA . ALA A 1 164 ? 41.488 -18.698 -24.413 1.00 19.16 162 ALA A CA 1
ATOM 1213 C C . ALA A 1 164 ? 40.142 -19.174 -24.907 1.00 18.92 162 ALA A C 1
ATOM 1214 O O . ALA A 1 164 ? 39.367 -19.761 -24.150 1.00 17.18 162 ALA A O 1
ATOM 1216 N N . ALA A 1 165 ? 39.871 -18.917 -26.183 1.00 18.37 163 ALA A N 1
ATOM 1217 C CA . ALA A 1 165 ? 38.640 -19.406 -26.816 1.00 17.56 163 ALA A CA 1
ATOM 1218 C C . ALA A 1 165 ? 38.963 -19.888 -28.225 1.00 19.92 163 ALA A C 1
ATOM 1219 O O . ALA A 1 165 ? 39.817 -19.305 -28.899 1.00 19.55 163 ALA A O 1
ATOM 1221 N N . PRO A 1 166 ? 38.272 -20.943 -28.691 1.00 16.52 164 PRO A N 1
ATOM 1222 C CA . PRO A 1 166 ? 38.580 -21.461 -30.026 1.00 19.24 164 PRO A CA 1
ATOM 1223 C C . PRO A 1 166 ? 37.933 -20.665 -31.148 1.00 21.21 164 PRO A C 1
ATOM 1224 O O . PRO A 1 166 ? 36.790 -20.218 -31.018 1.00 17.75 164 PRO A O 1
ATOM 1228 N N . GLY A 1 167 ? 38.679 -20.481 -32.239 1.00 22.36 165 GLY A N 1
ATOM 1229 C CA . GLY A 1 167 ? 38.111 -20.029 -33.494 1.00 18.36 165 GLY A CA 1
ATOM 1230 C C . GLY A 1 167 ? 37.921 -21.245 -34.397 1.00 19.87 165 GLY A C 1
ATOM 1231 O O . GLY A 1 167 ? 37.936 -22.388 -33.916 1.00 22.05 165 GLY A O 1
ATOM 1232 N N . GLU A 1 168 ? 37.727 -21.013 -35.690 1.00 21.58 166 GLU A N 1
ATOM 1233 C CA . GLU A 1 168 ? 37.597 -22.117 -36.651 1.00 22.48 166 GLU A CA 1
ATOM 1234 C C . GLU A 1 168 ? 38.886 -22.923 -36.769 1.00 27.99 166 GLU A C 1
ATOM 1235 O O . GLU A 1 168 ? 39.984 -22.385 -36.634 1.00 26.84 166 GLU A O 1
ATOM 1241 N N . GLY A 1 169 ? 38.751 -24.218 -37.029 1.00 29.47 167 GLY A N 1
ATOM 1242 C CA . GLY A 1 169 ? 39.925 -25.050 -37.235 1.00 30.70 167 GLY A CA 1
ATOM 1243 C C . GLY A 1 169 ? 40.860 -25.045 -36.046 1.00 31.26 167 GLY A C 1
ATOM 1244 O O . GLY A 1 169 ? 40.424 -25.291 -34.920 1.00 31.98 167 GLY A O 1
ATOM 1245 N N . ASP A 1 170 ? 42.139 -24.752 -36.292 1.00 30.75 168 ASP A N 1
ATOM 1246 C CA . ASP A 1 170 ? 43.145 -24.748 -35.223 1.00 32.13 168 ASP A CA 1
ATOM 1247 C C . ASP A 1 170 ? 43.335 -23.363 -34.593 1.00 30.68 168 ASP A C 1
ATOM 1248 O O . ASP A 1 170 ? 44.241 -23.171 -33.787 1.00 30.79 168 ASP A O 1
ATOM 1253 N N . GLU A 1 171 ? 42.504 -22.396 -34.968 1.00 27.67 169 GLU A N 1
ATOM 1254 C CA . GLU A 1 171 ? 42.663 -21.047 -34.443 1.00 27.34 169 GLU A CA 1
ATOM 1255 C C . GLU A 1 171 ? 42.289 -20.984 -32.967 1.00 25.97 169 GLU A C 1
ATOM 1256 O O . GLU A 1 171 ? 41.309 -21.581 -32.549 1.00 24.74 169 GLU A O 1
ATOM 1262 N N . ILE A 1 172 ? 43.094 -20.273 -32.184 1.00 26.53 170 ILE A N 1
ATOM 1263 C CA . ILE A 1 172 ? 42.793 -20.024 -30.781 1.00 23.39 170 ILE A CA 1
ATOM 1264 C C . ILE A 1 172 ? 43.107 -18.570 -30.502 1.00 25.78 170 ILE A C 1
ATOM 1265 O O . ILE A 1 172 ? 44.139 -18.059 -30.964 1.00 26.17 170 ILE A O 1
ATOM 1270 N N . LEU A 1 173 ? 42.220 -17.892 -29.775 1.00 20.95 171 LEU A N 1
ATOM 1271 C CA . LEU A 1 173 ? 42.509 -16.552 -29.261 1.00 20.57 171 LEU A CA 1
ATOM 1272 C C . LEU A 1 173 ? 42.927 -16.698 -27.800 1.00 24.25 171 LEU A C 1
ATOM 1273 O O . LEU A 1 173 ? 42.135 -17.147 -26.965 1.00 21.41 171 LEU A O 1
ATOM 1278 N N . THR A 1 174 ? 44.174 -16.313 -27.509 1.00 21.51 172 THR A N 1
ATOM 1279 C CA . THR A 1 174 ? 44.790 -16.491 -26.194 1.00 23.12 172 THR A CA 1
ATOM 1280 C C . THR A 1 174 ? 45.189 -15.143 -25.613 1.00 24.83 172 THR A C 1
ATOM 1281 O O . THR A 1 174 ? 45.842 -14.345 -26.288 1.00 24.76 172 THR A O 1
ATOM 1285 N N . PHE A 1 175 ? 44.791 -14.890 -24.366 1.00 22.42 173 PHE A N 1
ATOM 1286 C CA . PHE A 1 175 ? 45.118 -13.648 -23.658 1.00 20.15 173 PHE A CA 1
ATOM 1287 C C . PHE A 1 175 ? 45.667 -14.038 -22.282 1.00 24.07 173 PHE A C 1
ATOM 1288 O O . PHE A 1 175 ? 45.119 -14.927 -21.628 1.00 22.68 173 PHE A O 1
ATOM 1296 N N . ASP A 1 176 ? 46.757 -13.398 -21.840 1.00 21.86 174 ASP A N 1
ATOM 1297 C CA . ASP A 1 176 ? 47.452 -13.841 -20.615 1.00 23.76 174 ASP A CA 1
ATOM 1298 C C . ASP A 1 176 ? 48.191 -12.661 -19.989 1.00 23.42 174 ASP A C 1
ATOM 1299 O O . ASP A 1 176 ? 49.156 -12.169 -20.582 1.00 28.48 174 ASP A O 1
ATOM 1304 N N . MET A 1 177 ? 47.767 -12.212 -18.800 1.00 20.69 175 MET A N 1
ATOM 1305 C CA . MET A 1 177 ? 48.364 -11.001 -18.203 1.00 20.04 175 MET A CA 1
ATOM 1306 C C . MET A 1 177 ? 48.687 -11.126 -16.708 1.00 22.45 175 MET A C 1
ATOM 1307 O O . MET A 1 177 ? 47.948 -11.749 -15.945 1.00 20.50 175 MET A O 1
ATOM 1312 N N . ALA A 1 178 ? 49.796 -10.515 -16.295 1.00 22.20 176 ALA A N 1
ATOM 1313 C CA . ALA A 1 178 ? 50.042 -10.264 -14.887 1.00 21.24 176 ALA A CA 1
ATOM 1314 C C . ALA A 1 178 ? 49.148 -9.098 -14.506 1.00 21.74 176 ALA A C 1
ATOM 1315 O O . ALA A 1 178 ? 48.793 -8.268 -15.357 1.00 20.16 176 ALA A O 1
ATOM 1317 N N . THR A 1 179 ? 48.787 -9.007 -13.229 1.00 17.89 177 THR A N 1
ATOM 1318 C CA . THR A 1 179 ? 47.928 -7.910 -12.780 1.00 18.12 177 THR A CA 1
ATOM 1319 C C . THR A 1 179 ? 48.705 -6.675 -12.323 1.00 20.67 177 THR A C 1
ATOM 1320 O O . THR A 1 179 ? 48.113 -5.689 -11.864 1.00 20.10 177 THR A O 1
ATOM 1324 N N . THR A 1 180 ? 50.028 -6.747 -12.447 1.00 25.29 178 THR A N 1
ATOM 1325 C CA . THR A 1 180 ? 50.883 -5.585 -12.218 1.00 26.73 178 THR A CA 1
ATOM 1326 C C . THR A 1 180 ? 51.092 -4.799 -13.514 1.00 29.29 178 THR A C 1
ATOM 1327 O O . THR A 1 180 ? 50.744 -5.276 -14.600 1.00 30.32 178 THR A O 1
ATOM 1331 N N . VAL A 1 181 ? 51.652 -3.597 -13.401 1.00 26.69 179 VAL A N 1
ATOM 1332 C CA . VAL A 1 181 ? 51.941 -2.785 -14.575 1.00 30.83 179 VAL A CA 1
ATOM 1333 C C . VAL A 1 181 ? 52.859 -3.567 -15.492 1.00 31.05 179 VAL A C 1
ATOM 1334 O O . VAL A 1 181 ? 52.633 -3.649 -16.700 1.00 36.10 179 VAL A O 1
ATOM 1338 N N . GLN A 1 182 ? 53.879 -4.171 -14.898 1.00 30.67 180 GLN A N 1
ATOM 1339 C CA . GLN A 1 182 ? 54.830 -4.985 -15.626 1.00 34.51 180 GLN A CA 1
ATOM 1340 C C . GLN A 1 182 ? 55.118 -6.226 -14.786 1.00 33.64 180 GLN A C 1
ATOM 1341 O O . GLN A 1 182 ? 55.032 -6.179 -13.557 1.00 35.86 180 GLN A O 1
ATOM 1347 N N . ALA A 1 183 ? 55.449 -7.337 -15.438 1.00 38.63 181 ALA A N 1
ATOM 1348 C CA . ALA A 1 183 ? 55.875 -8.540 -14.721 1.00 36.95 181 ALA A CA 1
ATOM 1349 C C . ALA A 1 183 ? 57.224 -8.296 -14.041 1.00 39.95 181 ALA A C 1
ATOM 1350 O O . ALA A 1 183 ? 57.975 -7.422 -14.455 1.00 39.51 181 ALA A O 1
ATOM 1352 N N . TRP A 1 184 ? 57.520 -9.073 -13.004 1.00 38.41 182 TRP A N 1
ATOM 1353 C CA . TRP A 1 184 ? 58.753 -8.915 -12.231 1.00 40.53 182 TRP A CA 1
ATOM 1354 C C . TRP A 1 184 ? 60.011 -9.119 -13.077 1.00 46.20 182 TRP A C 1
ATOM 1355 O O . TRP A 1 184 ? 61.043 -8.499 -12.823 1.00 45.23 182 TRP A O 1
ATOM 1366 N N . GLY A 1 185 ? 59.922 -9.992 -14.076 1.00 44.51 183 GLY A N 1
ATOM 1367 C CA . GLY A 1 185 ? 61.047 -10.266 -14.956 1.00 45.93 183 GLY A CA 1
ATOM 1368 C C . GLY A 1 185 ? 61.583 -9.048 -15.694 1.00 51.89 183 GLY A C 1
ATOM 1369 O O . GLY A 1 185 ? 62.734 -9.044 -16.130 1.00 55.07 183 GLY A O 1
ATOM 1370 N N . LYS A 1 186 ? 60.754 -8.017 -15.837 1.00 45.84 184 LYS A N 1
ATOM 1371 C CA . LYS A 1 186 ? 61.166 -6.783 -16.506 1.00 49.40 184 LYS A CA 1
ATOM 1372 C C . LYS A 1 186 ? 62.035 -5.935 -15.586 1.00 53.19 184 LYS A C 1
ATOM 1373 O O . LYS A 1 186 ? 62.890 -5.178 -16.050 1.00 55.68 184 LYS A O 1
ATOM 1379 N N . VAL A 1 187 ? 61.801 -6.048 -14.282 1.00 51.30 185 VAL A N 1
ATOM 1380 C CA . VAL A 1 187 ? 62.677 -5.416 -13.305 1.00 52.10 185 VAL A CA 1
ATOM 1381 C C . VAL A 1 187 ? 63.989 -6.184 -13.274 1.00 51.94 185 VAL A C 1
ATOM 1382 O O . VAL A 1 187 ? 65.067 -5.590 -13.221 1.00 55.85 185 VAL A O 1
ATOM 1386 N N . LEU A 1 188 ? 63.890 -7.508 -13.326 1.00 52.37 186 LEU A N 1
ATOM 1387 C CA . LEU A 1 188 ? 65.073 -8.366 -13.367 1.00 54.35 186 LEU A CA 1
ATOM 1388 C C . LEU A 1 188 ? 65.921 -8.130 -14.619 1.00 61.17 186 LEU A C 1
ATOM 1389 O O . LEU A 1 188 ? 67.151 -8.125 -14.549 1.00 59.14 186 LEU A O 1
ATOM 1394 N N . ASP A 1 189 ? 65.260 -7.939 -15.758 1.00 58.36 187 ASP A N 1
ATOM 1395 C CA . ASP A 1 189 ? 65.952 -7.673 -17.018 1.00 60.90 187 ASP A CA 1
ATOM 1396 C C . ASP A 1 189 ? 66.692 -6.341 -16.953 1.00 63.84 187 ASP A C 1
ATOM 1397 O O . ASP A 1 189 ? 67.778 -6.194 -17.514 1.00 65.64 187 ASP A O 1
ATOM 1402 N N . ALA A 1 190 ? 66.094 -5.372 -16.269 1.00 61.72 188 ALA A N 1
ATOM 1403 C CA . ALA A 1 190 ? 66.720 -4.068 -16.093 1.00 64.49 188 ALA A CA 1
ATOM 1404 C C . ALA A 1 190 ? 67.925 -4.173 -15.165 1.00 65.80 188 ALA A C 1
ATOM 1405 O O . ALA A 1 190 ? 68.880 -3.404 -15.281 1.00 68.06 188 ALA A O 1
ATOM 1407 N N . ARG A 1 191 ? 67.867 -5.126 -14.241 1.00 61.78 189 ARG A N 1
ATOM 1408 C CA . ARG A 1 191 ? 68.971 -5.378 -13.324 1.00 62.60 189 ARG A CA 1
ATOM 1409 C C . ARG A 1 191 ? 70.158 -6.011 -14.050 1.00 68.64 189 ARG A C 1
ATOM 1410 O O . ARG A 1 191 ? 71.314 -5.726 -13.731 1.00 70.51 189 ARG A O 1
ATOM 1418 N N . SER A 1 192 ? 69.865 -6.869 -15.025 1.00 70.28 190 SER A N 1
ATOM 1419 C CA . SER A 1 192 ? 70.904 -7.518 -15.822 1.00 70.27 190 SER A CA 1
ATOM 1420 C C . SER A 1 192 ? 71.580 -6.531 -16.763 1.00 72.58 190 SER A C 1
ATOM 1421 O O . SER A 1 192 ? 72.759 -6.677 -17.093 1.00 76.58 190 SER A O 1
ATOM 1424 N N . ARG A 1 193 ? 70.827 -5.526 -17.195 1.00 69.46 191 ARG A N 1
ATOM 1425 C CA . ARG A 1 193 ? 71.315 -4.595 -18.203 1.00 72.55 191 ARG A CA 1
ATOM 1426 C C . ARG A 1 193 ? 71.810 -3.260 -17.647 1.00 75.27 191 ARG A C 1
ATOM 1427 O O . ARG A 1 193 ? 72.382 -2.458 -18.387 1.00 74.69 191 ARG A O 1
ATOM 1435 N N . ASN A 1 194 ? 71.603 -3.037 -16.349 1.00 73.26 192 ASN A N 1
ATOM 1436 C CA . ASN A 1 194 ? 71.952 -1.768 -15.694 1.00 73.60 192 ASN A CA 1
ATOM 1437 C C . ASN A 1 194 ? 71.376 -0.580 -16.460 1.00 74.56 192 ASN A C 1
ATOM 1438 O O . ASN A 1 194 ? 72.051 0.044 -17.281 1.00 74.83 192 ASN A O 1
ATOM 1443 N N . MET A 1 195 ? 70.119 -0.270 -16.170 1.00 74.01 193 MET A N 1
ATOM 1444 C CA . MET A 1 195 ? 69.332 0.581 -17.043 1.00 71.75 193 MET A CA 1
ATOM 1445 C C . MET A 1 195 ? 68.156 1.193 -16.290 1.00 68.96 193 MET A C 1
ATOM 1446 O O . MET A 1 195 ? 67.568 0.554 -15.417 1.00 66.82 193 MET A O 1
ATOM 1451 N N . SER A 1 196 ? 67.828 2.439 -16.619 1.00 66.84 194 SER A N 1
ATOM 1452 C CA . SER A 1 196 ? 66.705 3.125 -15.989 1.00 65.69 194 SER A CA 1
ATOM 1453 C C .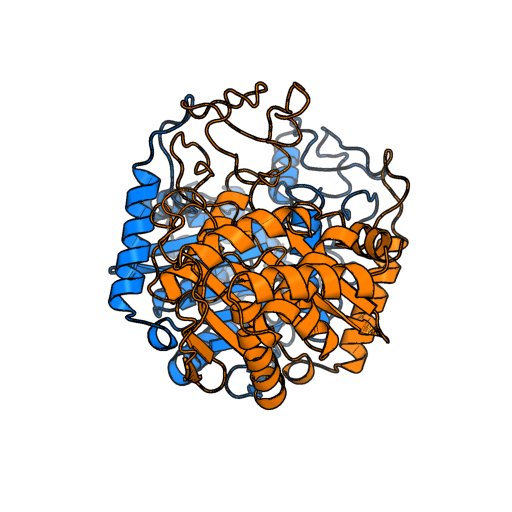 SER A 1 196 ? 65.374 2.505 -16.405 1.00 61.45 194 SER A C 1
ATOM 1454 O O . SER A 1 196 ? 65.132 2.265 -17.591 1.00 63.37 194 SER A O 1
ATOM 1457 N N . ILE A 1 197 ? 64.519 2.235 -15.423 1.00 58.34 195 ILE A N 1
ATOM 1458 C CA . ILE A 1 197 ? 63.156 1.794 -15.698 1.00 53.21 195 ILE A CA 1
ATOM 1459 C C . ILE A 1 197 ? 62.204 2.968 -15.581 1.00 51.10 195 ILE A C 1
ATOM 1460 O O . ILE A 1 197 ? 62.471 3.908 -14.833 1.00 52.24 195 ILE A O 1
ATOM 1465 N N . PRO A 1 198 ? 61.087 2.921 -16.324 1.00 50.04 196 PRO A N 1
ATOM 1466 C CA . PRO A 1 198 ? 60.040 3.932 -16.157 1.00 48.53 196 PRO A CA 1
ATOM 1467 C C . PRO A 1 198 ? 59.542 3.954 -14.714 1.00 48.59 196 PRO A C 1
ATOM 1468 O O . PRO A 1 198 ? 59.591 2.927 -14.031 1.00 47.37 196 PRO A O 1
ATOM 1472 N N . ASP A 1 199 ? 59.071 5.109 -14.258 1.00 48.54 197 ASP A N 1
ATOM 1473 C CA . ASP A 1 199 ? 58.676 5.274 -12.862 1.00 46.96 197 ASP A CA 1
ATOM 1474 C C . ASP A 1 199 ? 57.281 4.722 -12.574 1.00 45.54 197 ASP A C 1
ATOM 1475 O O . ASP A 1 199 ? 56.746 4.930 -11.488 1.00 42.67 197 ASP A O 1
ATOM 1480 N N . THR A 1 200 ? 56.694 4.032 -13.548 1.00 44.40 198 THR A N 1
ATOM 1481 C CA . THR A 1 200 ? 55.315 3.555 -13.425 1.00 41.36 198 THR A CA 1
ATOM 1482 C C . THR A 1 200 ? 55.238 2.093 -13.021 1.00 39.08 198 THR A C 1
ATOM 1483 O O . THR A 1 200 ? 54.167 1.598 -12.677 1.00 37.69 198 THR A O 1
ATOM 1487 N N . TRP A 1 201 ? 56.373 1.407 -13.062 1.00 38.01 199 TRP A N 1
ATOM 1488 C CA . TRP A 1 201 ? 56.417 -0.021 -12.789 1.00 36.77 199 TRP A CA 1
ATOM 1489 C C . TRP A 1 201 ? 56.417 -0.340 -11.314 1.00 37.11 199 TRP A C 1
ATOM 1490 O O . TRP A 1 201 ? 55.761 -1.286 -10.877 1.00 36.05 199 TRP A O 1
ATOM 1501 N N . ALA A 1 202 ? 57.175 0.436 -10.546 1.00 37.16 200 ALA A N 1
ATOM 1502 C CA . ALA A 1 202 ? 57.600 -0.033 -9.237 1.00 33.43 200 ALA A CA 1
ATOM 1503 C C . ALA A 1 202 ? 57.891 1.073 -8.231 1.00 35.55 200 ALA A C 1
ATOM 1504 O O . ALA A 1 202 ? 57.995 2.250 -8.572 1.00 36.73 200 ALA A O 1
ATOM 1506 N N . VAL A 1 203 ? 58.061 0.654 -6.987 1.00 33.01 201 VAL A N 1
ATOM 1507 C CA . VAL A 1 203 ? 58.038 1.560 -5.864 1.00 33.60 201 VAL A CA 1
ATOM 1508 C C . VAL A 1 203 ? 59.221 1.200 -4.954 1.00 33.80 201 VAL A C 1
ATOM 1509 O O . VAL A 1 203 ? 59.689 0.059 -4.964 1.00 31.38 201 VAL A O 1
ATOM 1513 N N . ASP A 1 204 ? 59.769 2.170 -4.223 1.00 35.87 202 ASP A N 1
ATOM 1514 C CA . ASP A 1 204 ? 60.828 1.829 -3.273 1.00 36.02 202 ASP A CA 1
ATOM 1515 C C . ASP A 1 204 ? 60.245 1.390 -1.934 1.00 34.35 202 ASP A C 1
ATOM 1516 O O . ASP A 1 204 ? 59.035 1.257 -1.797 1.00 35.84 202 ASP A O 1
ATOM 1521 N N . LYS A 1 205 ? 61.107 1.174 -0.946 1.00 36.43 203 LYS A N 1
ATOM 1522 C CA . LYS A 1 205 ? 60.660 0.726 0.372 1.00 36.98 203 LYS A CA 1
ATOM 1523 C C . LYS A 1 205 ? 59.703 1.699 1.070 1.00 39.46 203 LYS A C 1
ATOM 1524 O O . LYS A 1 205 ? 59.026 1.327 2.026 1.00 40.03 203 LYS A O 1
ATOM 1530 N N . ASN A 1 206 ? 59.644 2.939 0.593 1.00 39.75 204 ASN A N 1
ATOM 1531 C CA . ASN A 1 206 ? 58.745 3.929 1.178 1.00 39.13 204 ASN A CA 1
ATOM 1532 C C . ASN A 1 206 ? 57.453 4.105 0.390 1.00 38.54 204 ASN A C 1
ATOM 1533 O O . ASN A 1 206 ? 56.596 4.917 0.754 1.00 40.45 204 ASN A O 1
ATOM 1538 N N . GLY A 1 207 ? 57.316 3.356 -0.698 1.00 38.11 205 GLY A N 1
ATOM 1539 C CA . GLY A 1 207 ? 56.134 3.470 -1.531 1.00 33.85 205 GLY A CA 1
ATOM 1540 C C . GLY A 1 207 ? 56.237 4.604 -2.533 1.00 37.66 205 GLY A C 1
ATOM 1541 O O . GLY A 1 207 ? 55.244 4.990 -3.144 1.00 39.00 205 GLY A O 1
ATOM 1542 N N . VAL A 1 208 ? 57.444 5.140 -2.700 1.00 38.42 206 VAL A N 1
ATOM 1543 C CA . VAL A 1 208 ? 57.697 6.177 -3.689 1.00 37.34 206 VAL A CA 1
ATOM 1544 C C . VAL A 1 208 ? 58.176 5.521 -4.977 1.00 35.35 206 VAL A C 1
ATOM 1545 O O . VAL A 1 208 ? 59.106 4.723 -4.956 1.00 36.34 206 VAL A O 1
ATOM 1549 N N . PRO A 1 209 ? 57.532 5.848 -6.104 1.00 38.74 207 PRO A N 1
ATOM 1550 C CA . PRO A 1 209 ? 57.940 5.290 -7.401 1.00 39.29 207 PRO A CA 1
ATOM 1551 C C . PRO A 1 209 ? 59.421 5.542 -7.689 1.00 41.34 207 PRO A C 1
ATOM 1552 O O . PRO A 1 209 ? 59.929 6.624 -7.371 1.00 39.15 207 PRO A O 1
ATOM 1556 N N . THR A 1 210 ? 60.112 4.548 -8.244 1.00 41.36 208 THR A N 1
ATOM 1557 C CA . THR A 1 210 ? 61.548 4.678 -8.499 1.00 42.05 208 THR A CA 1
ATOM 1558 C C . THR A 1 210 ? 61.937 4.293 -9.924 1.00 47.67 208 THR A C 1
ATOM 1559 O O . THR A 1 210 ? 61.340 3.397 -10.523 1.00 46.65 208 THR A O 1
ATOM 1563 N N . THR A 1 211 ? 62.938 4.986 -10.461 1.00 46.75 209 THR A N 1
ATOM 1564 C CA . THR A 1 211 ? 63.416 4.734 -11.816 1.00 50.16 209 THR A CA 1
ATOM 1565 C C . THR A 1 211 ? 64.645 3.833 -11.788 1.00 51.39 209 THR A C 1
ATOM 1566 O O . THR A 1 211 ? 65.217 3.509 -12.831 1.00 56.61 209 THR A O 1
ATOM 1570 N N . ASP A 1 212 ? 65.043 3.433 -10.583 1.00 49.66 210 ASP A N 1
ATOM 1571 C CA . ASP A 1 212 ? 66.218 2.588 -10.375 1.00 54.56 210 ASP A CA 1
ATOM 1572 C C . ASP A 1 212 ? 65.791 1.171 -10.000 1.00 53.94 210 ASP A C 1
ATOM 1573 O O . ASP A 1 212 ? 65.237 0.952 -8.922 1.00 54.48 210 ASP A O 1
ATOM 1578 N N . PRO A 1 213 ? 66.054 0.198 -10.888 1.00 55.46 211 PRO A N 1
ATOM 1579 C CA . PRO A 1 213 ? 65.590 -1.182 -10.686 1.00 56.29 211 PRO A CA 1
ATOM 1580 C C . PRO A 1 213 ? 66.202 -1.866 -9.467 1.00 53.45 211 PRO A C 1
ATOM 1581 O O . PRO A 1 213 ? 65.672 -2.878 -9.009 1.00 53.07 211 PRO A O 1
ATOM 1585 N N . PHE A 1 214 ? 67.300 -1.326 -8.950 1.00 55.30 212 PHE A N 1
ATOM 1586 C CA . PHE A 1 214 ? 67.931 -1.900 -7.768 1.00 55.66 212 PHE A CA 1
ATOM 1587 C C . PHE A 1 214 ? 67.328 -1.315 -6.494 1.00 49.92 212 PHE A C 1
ATOM 1588 O O . PHE A 1 214 ? 67.554 -1.828 -5.400 1.00 52.35 212 PHE A O 1
ATOM 1596 N N . ALA A 1 215 ? 66.554 -0.245 -6.651 1.00 49.79 213 ALA A N 1
ATOM 1597 C CA . ALA A 1 215 ? 65.897 0.417 -5.526 1.00 44.71 213 ALA A CA 1
ATOM 1598 C C . ALA A 1 215 ? 64.472 -0.105 -5.318 1.00 41.84 213 ALA A C 1
ATOM 1599 O O . ALA A 1 215 ? 63.804 0.260 -4.351 1.00 38.26 213 ALA A O 1
ATOM 1601 N N . VAL A 1 216 ? 64.015 -0.953 -6.233 1.00 44.61 214 VAL A N 1
ATOM 1602 C CA . VAL A 1 216 ? 62.652 -1.486 -6.185 1.00 37.60 214 VAL A CA 1
ATOM 1603 C C . VAL A 1 216 ? 62.412 -2.356 -4.954 1.00 36.08 214 VAL A C 1
ATOM 1604 O O . VAL A 1 216 ? 63.195 -3.261 -4.661 1.00 38.97 214 VAL A O 1
ATOM 1608 N N . HIS A 1 217 ? 61.324 -2.082 -4.236 1.00 34.22 215 HIS A N 1
ATOM 1609 C CA . HIS A 1 217 ? 60.905 -2.929 -3.121 1.00 33.08 215 HIS A CA 1
ATOM 1610 C C . HIS A 1 217 ? 59.657 -3.736 -3.498 1.00 32.62 215 HIS A C 1
ATOM 1611 O O . HIS A 1 217 ? 59.507 -4.892 -3.093 1.00 31.48 215 HIS A O 1
ATOM 1618 N N . ALA A 1 218 ? 58.781 -3.115 -4.286 1.00 30.95 216 ALA A N 1
ATOM 1619 C CA . ALA A 1 218 ? 57.522 -3.741 -4.701 1.00 29.86 216 ALA A CA 1
ATOM 1620 C C . ALA A 1 218 ? 57.038 -3.200 -6.042 1.00 30.20 216 ALA A C 1
ATOM 1621 O O . ALA A 1 218 ? 57.387 -2.091 -6.440 1.00 30.01 216 ALA A O 1
ATOM 1623 N N . LEU A 1 219 ? 56.202 -3.983 -6.719 1.00 26.91 217 LEU A N 1
ATOM 1624 C CA . LEU A 1 219 ? 55.597 -3.577 -7.979 1.00 29.18 217 LEU A CA 1
ATOM 1625 C C . LEU A 1 219 ? 54.304 -2.808 -7.746 1.00 23.99 217 LEU A C 1
ATOM 1626 O O . LEU A 1 219 ? 53.699 -2.923 -6.679 1.00 24.07 217 LEU A O 1
ATOM 1631 N N . LEU A 1 220 ? 53.888 -2.031 -8.749 1.00 24.80 218 LEU A N 1
ATOM 1632 C CA . LEU A 1 220 ? 52.615 -1.310 -8.726 1.00 24.32 218 LEU A CA 1
ATOM 1633 C C . LEU A 1 220 ? 51.543 -2.109 -9.484 1.00 23.51 218 LEU A C 1
ATOM 1634 O O . LEU A 1 220 ? 51.853 -2.793 -10.464 1.00 23.43 218 LEU A O 1
ATOM 1639 N N . PRO A 1 221 ? 50.284 -2.022 -9.034 1.00 23.31 219 PRO A N 1
ATOM 1640 C CA . PRO A 1 221 ? 49.243 -2.738 -9.785 1.00 23.55 219 PRO A CA 1
ATOM 1641 C C . PRO A 1 221 ? 48.926 -2.066 -11.119 1.00 25.20 219 PRO A C 1
ATOM 1642 O O . PRO A 1 221 ? 48.956 -0.829 -11.221 1.00 25.52 219 PRO A O 1
ATOM 1646 N N . ALA A 1 222 ? 48.615 -2.868 -12.141 1.00 21.68 220 ALA A N 1
ATOM 1647 C CA . ALA A 1 222 ? 48.178 -2.310 -13.425 1.00 20.96 220 ALA A CA 1
ATOM 1648 C C . ALA A 1 222 ? 46.959 -1.408 -13.230 1.00 21.87 220 ALA A C 1
ATOM 1649 O O . ALA A 1 222 ? 46.027 -1.777 -12.525 1.00 21.40 220 ALA A O 1
ATOM 1651 N N . ALA A 1 223 ? 46.961 -0.226 -13.850 1.00 21.74 221 ALA A N 1
ATOM 1652 C CA . ALA A 1 223 ? 45.784 0.648 -13.827 1.00 22.55 221 ALA A CA 1
ATOM 1653 C C . ALA A 1 223 ? 45.296 0.965 -12.408 1.00 23.18 221 ALA A C 1
ATOM 1654 O O . ALA A 1 223 ? 44.103 1.032 -12.146 1.00 22.76 221 ALA A O 1
ATOM 1656 N N . GLY A 1 224 ? 46.240 1.161 -11.495 1.00 25.11 222 GLY A N 1
ATOM 1657 C CA . GLY A 1 224 ? 45.903 1.611 -10.161 1.00 23.47 222 GLY A CA 1
ATOM 1658 C C . GLY A 1 224 ? 44.940 0.694 -9.443 1.00 21.40 222 GLY A C 1
ATOM 1659 O O . GLY A 1 224 ? 45.232 -0.489 -9.251 1.00 21.82 222 GLY A O 1
ATOM 1660 N N . PRO A 1 225 ? 43.782 1.229 -9.038 1.00 20.79 223 PRO A N 1
ATOM 1661 C CA . PRO A 1 225 ? 42.824 0.429 -8.268 1.00 20.65 223 PRO A CA 1
ATOM 1662 C C . PRO A 1 225 ? 42.277 -0.765 -9.050 1.00 19.62 223 PRO A C 1
ATOM 1663 O O . PRO A 1 225 ? 41.773 -1.694 -8.431 1.00 19.83 223 PRO A O 1
ATOM 1667 N N . LYS A 1 226 ? 42.350 -0.737 -10.374 1.00 20.46 224 LYS A N 1
ATOM 1668 C CA . LYS A 1 226 ? 41.756 -1.834 -11.151 1.00 19.30 224 LYS A CA 1
ATOM 1669 C C . LYS A 1 226 ? 42.580 -3.106 -11.071 1.00 19.20 224 LYS A C 1
ATOM 1670 O O . LYS A 1 226 ? 42.026 -4.177 -10.783 1.00 18.64 224 LYS A O 1
ATOM 1676 N N . GLY A 1 227 ? 43.882 -3.012 -11.332 1.00 17.76 225 GLY A N 1
ATOM 1677 C CA . GLY A 1 227 ? 44.766 -4.155 -11.133 1.00 18.81 225 GLY A CA 1
ATOM 1678 C C . GLY A 1 227 ? 44.750 -4.636 -9.690 1.00 18.04 225 GLY A C 1
ATOM 1679 O O . GLY A 1 227 ? 44.827 -5.827 -9.423 1.00 16.50 225 GLY A O 1
ATOM 1680 N N . TYR A 1 228 ? 44.663 -3.698 -8.749 1.00 18.42 226 TYR A N 1
ATOM 1681 C CA . TYR A 1 228 ? 44.541 -4.019 -7.329 1.00 19.32 226 TYR A CA 1
ATOM 1682 C C . TYR A 1 228 ? 43.329 -4.914 -7.073 1.00 17.61 226 TYR A C 1
ATOM 1683 O O . TYR A 1 228 ? 43.429 -5.965 -6.433 1.00 17.40 226 TYR A O 1
ATOM 1692 N N . GLY A 1 229 ? 42.180 -4.499 -7.592 1.00 16.61 227 GLY A N 1
ATOM 1693 C CA . GLY A 1 229 ? 40.977 -5.301 -7.471 1.00 16.21 227 GLY A CA 1
ATOM 1694 C C . GLY A 1 229 ? 41.122 -6.649 -8.158 1.00 17.04 227 GLY A C 1
ATOM 1695 O O . GLY A 1 229 ? 40.665 -7.652 -7.621 1.00 15.17 227 GLY A O 1
ATOM 1696 N N . LEU A 1 230 ? 41.733 -6.668 -9.341 1.00 15.93 228 LEU A N 1
ATOM 1697 C CA . LEU A 1 230 ? 41.908 -7.934 -10.068 1.00 15.14 228 LEU A CA 1
ATOM 1698 C C . LEU A 1 230 ? 42.776 -8.938 -9.308 1.00 15.55 228 LEU A C 1
ATOM 1699 O O . LEU A 1 230 ? 42.423 -10.122 -9.210 1.00 14.10 228 LEU A O 1
ATOM 1704 N N . MET A 1 231 ? 43.893 -8.482 -8.735 1.00 16.45 229 MET A N 1
ATOM 1705 C CA . MET A 1 231 ? 44.744 -9.418 -7.998 1.00 15.93 229 MET A CA 1
ATOM 1706 C C . MET A 1 231 ? 44.081 -9.878 -6.700 1.00 16.49 229 MET A C 1
ATOM 1707 O O . MET A 1 231 ? 44.271 -11.013 -6.285 1.00 17.10 229 MET A O 1
ATOM 1712 N N . MET A 1 232 ? 43.300 -8.996 -6.063 1.00 15.92 230 MET A N 1
ATOM 1713 C CA . MET A 1 232 ? 42.483 -9.404 -4.931 1.00 15.58 230 MET A CA 1
ATOM 1714 C C . MET A 1 232 ? 41.523 -10.518 -5.351 1.00 14.89 230 MET A C 1
ATOM 1715 O O . MET A 1 232 ? 41.398 -11.531 -4.659 1.00 15.40 230 MET A O 1
ATOM 1720 N N . MET A 1 233 ? 40.835 -10.317 -6.477 1.00 15.91 231 MET A N 1
ATOM 1721 C CA . MET A 1 233 ? 39.852 -11.279 -6.972 1.00 15.65 231 MET A CA 1
ATOM 1722 C C . MET A 1 233 ? 40.509 -12.633 -7.157 1.00 16.58 231 MET A C 1
ATOM 1723 O O . MET A 1 233 ? 39.981 -13.685 -6.756 1.00 14.92 231 MET A O 1
ATOM 1728 N N . ILE A 1 234 ? 41.687 -12.598 -7.756 1.00 14.74 232 ILE A N 1
ATOM 1729 C CA . ILE A 1 234 ? 42.445 -13.820 -8.032 1.00 13.74 232 ILE A CA 1
ATOM 1730 C C . ILE A 1 234 ? 42.928 -14.520 -6.753 1.00 13.80 232 ILE A C 1
ATOM 1731 O O . ILE A 1 234 ? 42.867 -15.752 -6.654 1.00 17.71 232 ILE A O 1
ATOM 1736 N N . ASP A 1 235 ? 43.380 -13.754 -5.771 1.00 14.92 233 ASP A N 1
ATOM 1737 C CA . ASP A 1 235 ? 43.728 -14.322 -4.470 1.00 18.58 233 ASP A CA 1
ATOM 1738 C C . ASP A 1 235 ? 42.516 -14.953 -3.795 1.00 17.46 233 ASP A C 1
ATOM 1739 O O . ASP A 1 235 ? 42.617 -16.018 -3.203 1.00 17.67 233 ASP A O 1
ATOM 1744 N N . VAL A 1 236 ? 41.360 -14.301 -3.885 1.00 14.65 234 VAL A N 1
ATOM 1745 C CA . VAL A 1 236 ? 40.159 -14.837 -3.267 1.00 13.61 234 VAL A CA 1
ATOM 1746 C C . VAL A 1 236 ? 39.665 -16.088 -3.989 1.00 15.22 234 VAL A C 1
ATOM 1747 O O . VAL A 1 236 ? 39.236 -17.053 -3.354 1.00 17.28 234 VAL A O 1
ATOM 1751 N N . LEU A 1 237 ? 39.752 -16.086 -5.318 1.00 15.66 235 LEU A N 1
ATOM 1752 C CA . LEU A 1 237 ? 39.253 -17.210 -6.120 1.00 14.31 235 LEU A CA 1
ATOM 1753 C C . LEU A 1 237 ? 40.166 -18.426 -6.111 1.00 15.67 235 LEU A C 1
ATOM 1754 O O . LEU A 1 237 ? 39.683 -19.557 -6.139 1.00 15.99 235 LEU A O 1
ATOM 1759 N N . SER A 1 238 ? 41.477 -18.192 -6.100 1.00 14.43 236 SER A N 1
ATOM 1760 C CA . SER A 1 238 ? 42.439 -19.298 -6.167 1.00 16.04 236 SER A CA 1
ATOM 1761 C C . SER A 1 238 ? 43.074 -19.595 -4.818 1.00 20.28 236 SER A C 1
ATOM 1762 O O . SER A 1 238 ? 43.755 -20.606 -4.673 1.00 19.07 236 SER A O 1
ATOM 1765 N N . GLY A 1 239 ? 42.829 -18.747 -3.821 1.00 15.82 237 GLY A N 1
ATOM 1766 C CA . GLY A 1 239 ? 43.473 -18.929 -2.519 1.00 19.75 237 GLY A CA 1
ATOM 1767 C C . GLY A 1 239 ? 42.481 -19.076 -1.380 1.00 17.28 237 GLY A C 1
ATOM 1768 O O . GLY A 1 239 ? 42.312 -20.149 -0.823 1.00 18.50 237 GLY A O 1
ATOM 1769 N N . VAL A 1 240 ? 41.794 -17.989 -1.054 1.00 16.51 238 VAL A N 1
ATOM 1770 C CA . VAL A 1 240 ? 40.824 -18.002 0.026 1.00 17.73 238 VAL A CA 1
ATOM 1771 C C . VAL A 1 240 ? 39.735 -19.057 -0.199 1.00 17.84 238 VAL A C 1
ATOM 1772 O O . VAL A 1 240 ? 39.368 -19.790 0.726 1.00 17.67 238 VAL A O 1
ATOM 1776 N N . LEU A 1 241 ? 39.221 -19.138 -1.426 1.00 17.93 239 LEU A N 1
ATOM 1777 C CA . LEU A 1 241 ? 38.181 -20.115 -1.757 1.00 15.56 239 LEU A CA 1
ATOM 1778 C C . LEU A 1 241 ? 38.642 -21.545 -1.466 1.00 18.99 239 LEU A C 1
ATOM 1779 O O . LEU A 1 241 ? 37.845 -22.393 -1.066 1.00 20.02 239 LEU A O 1
ATOM 1784 N N . LEU A 1 242 ? 39.931 -21.807 -1.658 1.00 18.17 240 LEU A N 1
ATOM 1785 C CA . LEU A 1 242 ? 40.461 -23.158 -1.470 1.00 18.02 240 LEU A CA 1
ATOM 1786 C C . LEU A 1 242 ? 40.992 -23.411 -0.069 1.00 21.11 240 LEU A C 1
ATOM 1787 O O . LEU A 1 242 ? 41.567 -24.474 0.192 1.00 25.12 240 LEU A O 1
ATOM 1792 N N . GLY A 1 243 ? 40.815 -22.444 0.828 1.00 22.79 241 GLY A N 1
ATOM 1793 C CA . GLY A 1 243 ? 41.295 -22.589 2.202 1.00 24.48 241 GLY A CA 1
ATOM 1794 C C . GLY A 1 243 ? 42.807 -22.575 2.330 1.00 26.26 241 GLY A C 1
ATOM 1795 O O . GLY A 1 243 ? 43.360 -23.189 3.249 1.00 25.50 241 GLY A O 1
ATOM 1796 N N . LEU A 1 244 ? 43.471 -21.867 1.421 1.00 22.62 242 LEU A N 1
ATOM 1797 C CA . LEU A 1 244 ? 44.929 -21.791 1.383 1.00 20.49 242 LEU A CA 1
ATOM 1798 C C . LEU A 1 244 ? 45.436 -20.497 2.016 1.00 22.26 242 LEU A C 1
ATOM 1799 O O . LEU A 1 244 ? 44.650 -19.577 2.265 1.00 21.55 242 LEU A O 1
ATOM 1804 N N . PRO A 1 245 ? 46.755 -20.413 2.282 1.00 22.43 243 PRO A N 1
ATOM 1805 C CA . PRO A 1 245 ? 47.279 -19.109 2.698 1.00 20.16 243 PRO A CA 1
ATOM 1806 C C . PRO A 1 245 ? 46.961 -18.055 1.646 1.00 20.94 243 PRO A C 1
ATOM 1807 O O . PRO A 1 245 ? 46.948 -18.366 0.454 1.00 22.02 243 PRO A O 1
ATOM 1811 N N . PHE A 1 246 ? 46.708 -16.819 2.069 1.00 19.30 244 PHE A N 1
ATOM 1812 C CA . PHE A 1 246 ? 46.249 -15.809 1.122 1.00 18.93 244 PHE A CA 1
ATOM 1813 C C . PHE A 1 246 ? 46.947 -14.490 1.357 1.00 21.98 244 PHE A C 1
ATOM 1814 O O . PHE A 1 246 ? 47.452 -14.234 2.458 1.00 20.99 244 PHE A O 1
ATOM 1822 N N . GLY A 1 247 ? 46.943 -13.639 0.329 1.00 19.93 245 GLY A N 1
ATOM 1823 C CA . GLY A 1 247 ? 47.555 -12.327 0.426 1.00 19.63 245 GLY A CA 1
ATOM 1824 C C . GLY A 1 247 ? 49.023 -12.400 0.831 1.00 20.44 245 GLY A C 1
ATOM 1825 O O . GLY A 1 247 ? 49.827 -13.083 0.188 1.00 22.02 245 GLY A O 1
ATOM 1826 N N . ARG A 1 248 ? 49.369 -11.699 1.907 1.00 20.44 246 ARG A N 1
ATOM 1827 C CA . ARG A 1 248 ? 50.761 -11.615 2.339 1.00 22.58 246 ARG A CA 1
ATOM 1828 C C . ARG A 1 248 ? 51.267 -12.919 2.936 1.00 25.62 246 ARG A C 1
ATOM 1829 O O . ARG A 1 248 ? 52.486 -13.086 3.125 1.00 23.70 246 ARG A O 1
ATOM 1837 N N . GLN A 1 249 ? 50.345 -13.836 3.234 1.00 21.67 247 GLN A N 1
ATOM 1838 C CA . GLN A 1 249 ? 50.707 -15.151 3.782 1.00 22.56 247 GLN A CA 1
ATOM 1839 C C . GLN A 1 249 ? 51.307 -16.083 2.733 1.00 22.53 247 GLN A C 1
ATOM 1840 O O . GLN A 1 249 ? 51.943 -17.089 3.085 1.00 25.72 247 GLN A O 1
ATOM 1846 N N . VAL A 1 250 ? 51.062 -15.792 1.457 1.00 18.67 248 VAL A N 1
ATOM 1847 C CA . VAL A 1 250 ? 51.526 -16.660 0.373 1.00 20.27 248 VAL A CA 1
ATOM 1848 C C . VAL A 1 250 ? 53.055 -16.757 0.424 1.00 23.18 248 VAL A C 1
ATOM 1849 O O . VAL A 1 250 ? 53.738 -15.763 0.706 1.00 22.80 248 VAL A O 1
ATOM 1853 N N . SER A 1 251 ? 53.589 -17.955 0.187 1.00 28.13 249 SER A N 1
ATOM 1854 C CA . SER A 1 251 ? 55.036 -18.161 0.274 1.00 24.86 249 SER A CA 1
ATOM 1855 C C . SER A 1 251 ? 55.786 -17.424 -0.826 1.00 28.07 249 SER A C 1
ATOM 1856 O O . SER A 1 251 ? 55.230 -17.104 -1.876 1.00 26.08 249 SER A O 1
ATOM 1859 N N . SER A 1 252 ? 57.060 -17.143 -0.573 1.00 27.99 250 SER A N 1
ATOM 1860 C CA . SER A 1 252 ? 57.915 -16.533 -1.582 1.00 30.48 250 SER A CA 1
ATOM 1861 C C . SER A 1 252 ? 58.865 -17.601 -2.093 1.00 33.31 250 SER A C 1
ATOM 1862 O O . SER A 1 252 ? 59.122 -18.577 -1.393 1.00 32.98 250 SER A O 1
ATOM 1865 N N . MET A 1 253 ? 59.374 -17.420 -3.309 1.00 33.06 251 MET A N 1
ATOM 1866 C CA . MET A 1 253 ? 60.185 -18.452 -3.950 1.00 37.10 251 MET A CA 1
ATOM 1867 C C . MET A 1 253 ? 61.425 -18.865 -3.169 1.00 40.50 251 MET A C 1
ATOM 1868 O O . MET A 1 253 ? 61.830 -20.025 -3.209 1.00 40.33 251 MET A O 1
ATOM 1873 N N . TYR A 1 254 ? 62.022 -17.922 -2.454 1.00 40.40 252 TYR A N 1
ATOM 1874 C CA . TYR A 1 254 ? 63.265 -18.231 -1.753 1.00 39.82 252 TYR A CA 1
ATOM 1875 C C . TYR A 1 254 ? 63.117 -18.269 -0.233 1.00 42.04 252 TYR A C 1
ATOM 1876 O O . TYR A 1 254 ? 64.114 -18.226 0.491 1.00 42.59 252 TYR A O 1
ATOM 1885 N N . ASP A 1 255 ? 61.874 -18.372 0.238 1.00 38.47 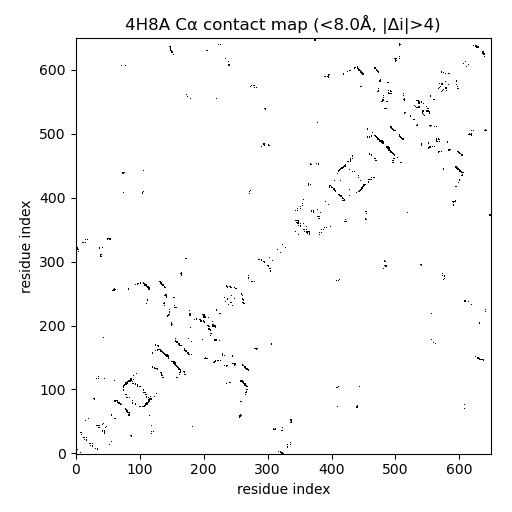253 ASP A N 1
ATOM 1886 C CA . ASP A 1 255 ? 61.594 -18.530 1.663 1.00 36.96 253 ASP A CA 1
ATOM 1887 C C . ASP A 1 255 ? 62.302 -19.773 2.196 1.00 38.58 253 ASP A C 1
ATOM 1888 O O . ASP A 1 255 ? 63.193 -19.691 3.048 1.00 37.38 253 ASP A O 1
ATOM 1893 N N . ASP A 1 256 ? 61.900 -20.926 1.673 1.00 34.78 254 ASP A N 1
ATOM 1894 C CA . ASP A 1 256 ? 62.396 -22.216 2.145 1.00 36.10 254 ASP A CA 1
ATOM 1895 C C . ASP A 1 256 ? 62.380 -23.194 0.980 1.00 38.23 254 ASP A C 1
ATOM 1896 O O . ASP A 1 256 ? 61.322 -2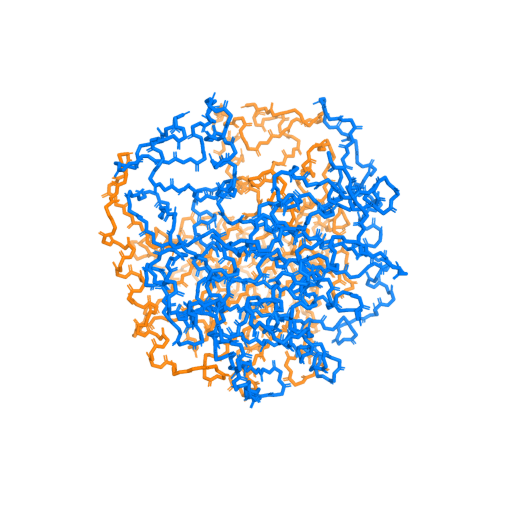3.702 0.607 1.00 36.93 254 ASP A O 1
ATOM 1901 N N . LEU A 1 257 ? 63.557 -23.455 0.412 1.00 38.66 255 LEU A N 1
ATOM 1902 C CA . LEU A 1 257 ? 63.684 -24.371 -0.718 1.00 41.21 255 LEU A CA 1
ATOM 1903 C C . LEU A 1 257 ? 63.320 -25.811 -0.372 1.00 35.12 255 LEU A C 1
ATOM 1904 O O . LEU A 1 257 ? 63.136 -26.637 -1.261 1.00 38.11 255 LEU A O 1
ATOM 1909 N N . HIS A 1 258 ? 63.242 -26.111 0.920 1.00 38.32 256 HIS A N 1
ATOM 1910 C CA . HIS A 1 258 ? 62.934 -27.456 1.384 1.00 38.52 256 HIS A CA 1
ATOM 1911 C C . HIS A 1 258 ? 61.449 -27.598 1.667 1.00 36.23 256 HIS A C 1
ATOM 1912 O O . HIS A 1 258 ? 60.982 -28.662 2.069 1.00 32.50 256 HIS A O 1
ATOM 1919 N N . ALA A 1 259 ? 60.696 -26.517 1.475 1.00 36.57 257 ALA A N 1
ATOM 1920 C CA . ALA A 1 259 ? 59.286 -26.544 1.840 1.00 32.95 257 ALA A CA 1
ATOM 1921 C C . ALA A 1 259 ? 58.377 -26.298 0.647 1.00 29.10 257 ALA A C 1
ATOM 1922 O O . ALA A 1 259 ? 58.709 -25.515 -0.246 1.00 34.17 257 ALA A O 1
ATOM 1924 N N . GLY A 1 260 ? 57.241 -26.988 0.654 1.00 30.77 258 GLY A N 1
ATOM 1925 C CA . GLY A 1 260 ? 56.228 -26.842 -0.380 1.00 31.73 258 GLY A CA 1
ATOM 1926 C C . GLY A 1 260 ? 55.693 -25.424 -0.416 1.00 32.58 258 GLY A C 1
ATOM 1927 O O . GLY A 1 260 ? 55.520 -24.800 0.633 1.00 31.90 258 GLY A O 1
ATOM 1928 N N . ARG A 1 261 ? 55.432 -24.924 -1.623 1.00 26.97 259 ARG A N 1
ATOM 1929 C CA . ARG A 1 261 ? 54.957 -23.552 -1.823 1.00 25.72 259 ARG A CA 1
ATOM 1930 C C . ARG A 1 261 ? 53.521 -23.352 -1.344 1.00 26.22 259 ARG A C 1
ATOM 1931 O O . ARG A 1 261 ? 53.151 -22.247 -0.918 1.00 24.52 259 ARG A O 1
ATOM 1939 N N . ASN A 1 262 ? 52.720 -24.412 -1.427 1.00 27.79 260 ASN A N 1
ATOM 1940 C CA . ASN A 1 262 ? 51.310 -24.369 -1.055 1.00 25.36 260 ASN A CA 1
ATOM 1941 C C . ASN A 1 262 ? 50.480 -23.357 -1.835 1.00 23.77 260 ASN A C 1
ATOM 1942 O O . ASN A 1 262 ? 49.543 -22.784 -1.287 1.00 22.77 260 ASN A O 1
ATOM 1947 N N . LEU A 1 263 ? 50.818 -23.142 -3.102 1.00 22.46 261 LEU A N 1
ATOM 1948 C CA . LEU A 1 263 ? 50.082 -22.177 -3.927 1.00 21.01 261 LEU A CA 1
ATOM 1949 C C . LEU A 1 263 ? 48.733 -22.713 -4.376 1.00 20.94 261 LEU A C 1
ATOM 1950 O O . LEU A 1 263 ? 48.490 -23.929 -4.376 1.00 20.91 261 LEU A O 1
ATOM 1955 N N . GLY A 1 264 ? 47.837 -21.790 -4.741 1.00 16.54 262 GLY A N 1
ATOM 1956 C CA . GLY A 1 264 ? 46.572 -22.169 -5.352 1.00 19.80 262 GLY A CA 1
ATOM 1957 C C . GLY A 1 264 ? 46.392 -21.606 -6.754 1.00 15.79 262 GLY A C 1
ATOM 1958 O O . GLY A 1 264 ? 46.967 -20.573 -7.109 1.00 19.39 262 GLY A O 1
ATOM 1959 N N . GLN A 1 265 ? 45.604 -22.313 -7.560 1.00 17.40 263 GLN A N 1
ATOM 1960 C CA . GLN A 1 265 ? 45.241 -21.879 -8.906 1.00 18.05 263 GLN A CA 1
ATOM 1961 C C . GLN A 1 265 ? 43.771 -22.281 -9.114 1.00 15.87 263 GLN A C 1
ATOM 1962 O O . GLN A 1 265 ? 43.288 -23.263 -8.534 1.00 17.62 263 GLN A O 1
ATOM 1968 N N . LEU A 1 266 ? 43.028 -21.506 -9.903 1.00 16.70 264 LEU A N 1
ATOM 1969 C CA . LEU A 1 266 ? 41.643 -21.856 -10.197 1.00 16.21 264 LEU A CA 1
ATOM 1970 C C . LEU A 1 266 ? 41.430 -21.880 -11.703 1.00 14.59 264 LEU A C 1
ATOM 1971 O O . LEU A 1 266 ? 41.810 -20.929 -12.402 1.00 16.48 264 LEU A O 1
ATOM 1976 N N . HIS A 1 267 ? 40.840 -22.969 -12.196 1.00 15.44 265 HIS A N 1
ATOM 1977 C CA . HIS A 1 267 ? 40.414 -23.069 -13.594 1.00 18.42 265 HIS A CA 1
ATOM 1978 C C . HIS A 1 267 ? 38.895 -22.904 -13.680 1.00 13.87 265 HIS A C 1
ATOM 1979 O O . HIS A 1 267 ? 38.142 -23.421 -12.848 1.00 16.20 265 HIS A O 1
ATOM 1986 N N . ILE A 1 268 ? 38.438 -22.195 -14.704 1.00 15.00 266 ILE A N 1
ATOM 1987 C CA . ILE A 1 268 ? 37.014 -22.160 -15.041 1.00 14.83 266 ILE A CA 1
ATOM 1988 C C . ILE A 1 268 ? 36.873 -22.492 -16.525 1.00 15.46 266 ILE A C 1
ATOM 1989 O O . ILE A 1 268 ? 37.487 -21.843 -17.374 1.00 17.36 266 ILE A O 1
ATOM 1994 N N . VAL A 1 269 ? 36.067 -23.511 -16.840 1.00 13.09 267 VAL A N 1
ATOM 1995 C CA . VAL A 1 269 ? 35.919 -23.934 -18.224 1.00 14.45 267 VAL A CA 1
ATOM 1996 C C . VAL A 1 269 ? 34.455 -23.902 -18.624 1.00 14.70 267 VAL A C 1
ATOM 1997 O O . VAL A 1 269 ? 33.596 -24.378 -17.876 1.00 15.31 267 VAL A O 1
ATOM 2001 N N . ILE A 1 270 ? 34.186 -23.340 -19.801 1.00 13.78 268 ILE A N 1
ATOM 2002 C CA . ILE A 1 270 ? 32.815 -23.216 -20.294 1.00 13.86 268 ILE A CA 1
ATOM 2003 C C . ILE A 1 270 ? 32.676 -23.832 -21.673 1.00 14.62 268 ILE A C 1
ATOM 2004 O O . ILE A 1 270 ? 33.422 -23.497 -22.593 1.00 15.39 268 ILE A O 1
ATOM 2009 N N . ASN A 1 271 ? 31.720 -24.749 -21.801 1.00 14.35 269 ASN A N 1
ATOM 2010 C CA . ASN A 1 271 ? 31.447 -25.445 -23.056 1.00 14.20 269 ASN A CA 1
ATOM 2011 C C . ASN A 1 271 ? 30.423 -24.633 -23.867 1.00 14.48 269 ASN A C 1
ATOM 2012 O O . ASN A 1 271 ? 29.268 -24.493 -23.459 1.00 15.95 269 ASN A O 1
ATOM 2017 N N . PRO A 1 272 ? 30.840 -24.063 -25.011 1.00 14.90 270 PRO A N 1
ATOM 2018 C CA . PRO A 1 272 ? 29.906 -23.227 -25.789 1.00 15.61 270 PRO A CA 1
ATOM 2019 C C . PRO A 1 272 ? 28.661 -23.998 -26.245 1.00 14.14 270 PRO A C 1
ATOM 2020 O O . PRO A 1 272 ? 27.605 -23.384 -26.466 1.00 15.78 270 PRO A O 1
ATOM 2024 N N . ASN A 1 273 ? 28.779 -25.315 -26.363 1.00 14.89 271 ASN A N 1
ATOM 2025 C CA . ASN A 1 273 ? 27.625 -26.132 -26.760 1.00 17.35 271 ASN A CA 1
ATOM 2026 C C . ASN A 1 273 ? 26.472 -26.102 -25.780 1.00 16.21 271 ASN A C 1
ATOM 2027 O O . ASN A 1 273 ? 25.364 -26.500 -26.130 1.00 15.42 271 ASN A O 1
ATOM 2032 N N . PHE A 1 274 ? 26.717 -25.637 -24.560 1.00 13.34 272 PHE A N 1
ATOM 2033 C CA . PHE A 1 274 ? 25.655 -25.560 -23.552 1.00 12.68 272 PHE A CA 1
ATOM 2034 C C . PHE A 1 274 ? 24.945 -24.219 -23.599 1.00 13.14 272 PHE A C 1
ATOM 2035 O O . PHE A 1 274 ? 24.071 -23.942 -22.770 1.00 14.87 272 PHE A O 1
ATOM 2043 N N . PHE A 1 275 ? 25.339 -23.370 -24.549 1.00 14.41 273 PHE A N 1
ATOM 2044 C CA . PHE A 1 275 ? 24.766 -22.028 -24.651 1.00 14.67 273 PHE A CA 1
ATOM 2045 C C . PHE A 1 275 ? 24.225 -21.655 -26.031 1.00 14.64 273 PHE A C 1
ATOM 2046 O O . PHE A 1 275 ? 23.219 -20.961 -26.128 1.00 16.04 273 PHE A O 1
ATOM 2054 N N . SER A 1 276 ? 24.888 -22.100 -27.093 1.00 13.55 274 SER A N 1
ATOM 2055 C CA . SER A 1 276 ? 24.505 -21.697 -28.455 1.00 13.18 274 SER A CA 1
ATOM 2056 C C . SER A 1 276 ? 25.226 -22.579 -29.472 1.00 14.01 274 SER A C 1
ATOM 2057 O O . SER A 1 276 ? 25.897 -23.530 -29.091 1.00 17.19 274 SER A O 1
ATOM 2060 N N . SER A 1 277 ? 25.053 -22.280 -30.757 1.00 15.08 275 SER A N 1
ATOM 2061 C CA . SER A 1 277 ? 25.733 -23.005 -31.836 1.00 14.00 275 SER A CA 1
ATOM 2062 C C . SER A 1 277 ? 27.254 -22.877 -31.678 1.00 17.85 275 SER A C 1
ATOM 2063 O O . SER A 1 277 ? 27.798 -21.782 -31.817 1.00 16.98 275 SER A O 1
ATOM 2066 N N . SER A 1 278 ? 27.951 -23.984 -31.413 1.00 17.62 276 SER A N 1
ATOM 2067 C CA . SER A 1 278 ? 29.405 -23.893 -31.268 1.00 16.87 276 SER A CA 1
ATOM 2068 C C . SER A 1 278 ? 30.090 -23.583 -32.587 1.00 19.58 276 SER A C 1
ATOM 2069 O O . SER A 1 278 ? 31.163 -22.963 -32.598 1.00 18.32 276 SER A O 1
ATOM 2072 N N . GLU A 1 279 ? 29.504 -24.009 -33.702 1.00 17.44 277 GLU A N 1
ATOM 2073 C CA . GLU A 1 279 ? 30.075 -23.632 -35.003 1.00 21.13 277 GLU A CA 1
ATOM 2074 C C . GLU A 1 279 ? 30.028 -22.125 -35.198 1.00 19.02 277 GLU A C 1
ATOM 2075 O O . GLU A 1 279 ? 31.009 -21.513 -35.624 1.00 18.90 277 GLU A O 1
ATOM 2081 N N . LEU A 1 280 ? 28.894 -21.509 -34.878 1.00 15.99 278 LEU A N 1
ATOM 2082 C CA . LEU A 1 280 ? 28.777 -20.067 -35.033 1.00 14.49 278 LEU A CA 1
ATOM 2083 C C . LEU A 1 280 ? 29.711 -19.374 -34.038 1.00 15.29 278 LEU A C 1
ATOM 2084 O O . LEU A 1 280 ? 30.319 -18.369 -34.374 1.00 16.67 278 LEU A O 1
ATOM 2089 N N . PHE A 1 281 ? 29.841 -19.929 -32.836 1.00 15.25 279 PHE A N 1
ATOM 2090 C CA . PHE A 1 281 ? 30.763 -19.359 -31.847 1.00 13.66 279 PHE A CA 1
ATOM 2091 C C . PHE A 1 281 ? 32.186 -19.268 -32.413 1.00 16.74 279 PHE A C 1
ATOM 2092 O O . PHE A 1 281 ? 32.832 -18.221 -32.351 1.00 15.66 279 PHE A O 1
ATOM 2100 N N . ARG A 1 282 ? 32.660 -20.367 -32.982 1.00 16.60 280 ARG A N 1
ATOM 2101 C CA . ARG A 1 282 ? 34.035 -20.429 -33.505 1.00 14.48 280 ARG A CA 1
ATOM 2102 C C . ARG A 1 282 ? 34.209 -19.514 -34.719 1.00 20.12 280 ARG A C 1
ATOM 2103 O O . ARG A 1 282 ? 35.248 -18.840 -34.871 1.00 17.99 280 ARG A O 1
ATOM 2111 N N . GLN A 1 283 ? 33.193 -19.457 -35.570 1.00 17.52 281 GLN A N 1
ATOM 2112 C CA . GLN A 1 283 ? 33.215 -18.530 -36.694 1.00 16.79 281 GLN A CA 1
ATOM 2113 C C . GLN A 1 283 ? 33.322 -17.097 -36.202 1.00 17.68 281 GLN A C 1
ATOM 2114 O O . GLN A 1 283 ? 34.035 -16.272 -36.794 1.00 21.33 281 GLN A O 1
ATOM 2120 N N . HIS A 1 284 ? 32.624 -16.809 -35.109 1.00 17.21 282 HIS A N 1
ATOM 2121 C CA . HIS A 1 284 ? 32.602 -15.455 -34.564 1.00 15.01 282 HIS A CA 1
ATOM 2122 C C . HIS A 1 284 ? 33.930 -15.090 -33.877 1.00 16.55 282 HIS A C 1
ATOM 2123 O O . HIS A 1 284 ? 34.333 -13.929 -33.882 1.00 19.73 282 HIS A O 1
ATOM 2130 N N . LEU A 1 285 ? 34.613 -16.074 -33.303 1.00 17.56 283 LEU A N 1
ATOM 2131 C CA . LEU A 1 285 ? 35.950 -15.814 -32.751 1.00 16.59 283 LEU A CA 1
ATOM 2132 C C . LEU A 1 285 ? 36.931 -15.525 -33.883 1.00 20.51 283 LEU A C 1
ATOM 2133 O O . LEU A 1 285 ? 37.738 -14.587 -33.798 1.00 19.46 283 LEU A O 1
ATOM 2138 N N . SER A 1 286 ? 36.846 -16.306 -34.955 1.00 20.99 284 SER A N 1
ATOM 2139 C CA . SER A 1 286 ? 37.716 -16.077 -36.116 1.00 20.17 284 SER A CA 1
ATOM 2140 C C . SER A 1 286 ? 37.398 -14.750 -36.785 1.00 21.91 284 SER A C 1
ATOM 2141 O O . SER A 1 286 ? 38.309 -14.062 -37.268 1.00 24.83 284 SER A O 1
ATOM 2144 N N . GLN A 1 287 ? 36.122 -14.383 -36.822 1.00 19.88 285 GLN A N 1
ATOM 2145 C CA . GLN A 1 287 ? 35.717 -13.078 -37.354 1.00 22.20 285 GLN A CA 1
ATOM 2146 C C . GLN A 1 287 ? 36.280 -11.940 -36.494 1.00 23.86 285 GLN A C 1
ATOM 2147 O O . GLN A 1 287 ? 36.759 -10.923 -37.018 1.00 25.18 285 GLN A O 1
ATOM 2153 N N . THR A 1 288 ? 36.218 -12.114 -35.175 1.00 20.31 286 THR A N 1
ATOM 2154 C CA . THR A 1 288 ? 36.782 -11.145 -34.240 1.00 18.84 286 THR A CA 1
ATOM 2155 C C . THR A 1 288 ? 38.258 -10.910 -34.544 1.00 23.14 286 THR A C 1
ATOM 2156 O O . THR A 1 288 ? 38.720 -9.760 -34.659 1.00 25.76 286 THR A O 1
ATOM 2160 N N . MET A 1 289 ? 38.997 -12.003 -34.690 1.00 22.62 287 MET A N 1
ATOM 2161 C CA . MET A 1 289 ? 40.427 -11.930 -34.960 1.00 22.74 287 MET A CA 1
ATOM 2162 C C . MET A 1 289 ? 40.723 -11.220 -36.277 1.00 29.14 287 MET A C 1
ATOM 2163 O O . MET A 1 289 ? 41.598 -10.358 -36.332 1.00 29.09 287 MET A O 1
ATOM 2168 N N . ARG A 1 290 ? 39.978 -11.550 -37.327 1.00 26.23 288 ARG A N 1
ATOM 2169 C CA . ARG A 1 290 ? 40.162 -10.881 -38.621 1.00 29.60 288 ARG A CA 1
ATOM 2170 C C . ARG A 1 290 ? 39.824 -9.396 -38.591 1.00 29.76 288 ARG A C 1
ATOM 2171 O O . ARG A 1 290 ? 40.574 -8.569 -39.123 1.00 32.14 288 ARG A O 1
ATOM 2179 N N . GLU A 1 291 ? 38.693 -9.062 -37.985 1.00 26.50 289 GLU A N 1
ATOM 2180 C CA . GLU A 1 291 ? 38.216 -7.686 -37.961 1.00 26.54 289 GLU A CA 1
ATOM 2181 C C . GLU A 1 291 ? 39.153 -6.785 -37.159 1.00 29.63 289 GLU A C 1
ATOM 2182 O O . GLU A 1 291 ? 39.485 -5.694 -37.597 1.00 29.20 289 GLU A O 1
ATOM 2188 N N . LEU A 1 292 ? 39.596 -7.251 -35.999 1.00 26.90 290 LEU A N 1
ATOM 2189 C CA . LEU A 1 292 ? 40.522 -6.459 -35.182 1.00 27.38 290 LEU A CA 1
ATOM 2190 C C . LEU A 1 292 ? 41.822 -6.193 -35.934 1.00 32.04 290 LEU A C 1
ATOM 2191 O O . LEU A 1 292 ? 42.332 -5.069 -35.927 1.00 30.27 290 LEU A O 1
ATOM 2196 N N . ASN A 1 293 ? 42.339 -7.224 -36.600 1.00 27.59 291 ASN A N 1
ATOM 2197 C CA . ASN A 1 293 ? 43.600 -7.125 -37.348 1.00 35.13 291 ASN A CA 1
ATOM 2198 C C . ASN A 1 293 ? 43.496 -6.154 -38.529 1.00 38.73 291 ASN A C 1
ATOM 2199 O O . ASN A 1 293 ? 44.513 -5.643 -39.016 1.00 38.30 291 ASN A O 1
ATOM 2204 N N . ALA A 1 294 ? 42.266 -5.891 -38.970 1.00 33.01 292 ALA A N 1
ATOM 2205 C CA . ALA A 1 294 ? 41.991 -5.011 -40.109 1.00 34.40 292 ALA A CA 1
ATOM 2206 C C . ALA A 1 294 ? 41.695 -3.556 -39.723 1.00 39.14 292 ALA A C 1
ATOM 2207 O O . ALA A 1 294 ? 41.529 -2.699 -40.594 1.00 38.68 292 ALA A O 1
ATOM 2209 N N . ILE A 1 295 ? 41.608 -3.279 -38.426 1.00 32.30 293 ILE A N 1
ATOM 2210 C CA . ILE A 1 295 ? 41.331 -1.929 -37.944 1.00 31.08 293 ILE A CA 1
ATOM 2211 C C . ILE A 1 295 ? 42.452 -0.972 -38.378 1.00 29.46 293 ILE A C 1
ATOM 2212 O O . ILE A 1 295 ? 43.618 -1.346 -38.362 1.00 31.15 293 ILE A O 1
ATOM 2217 N N . THR A 1 296 ? 42.078 0.239 -38.789 1.00 31.29 294 THR A N 1
ATOM 2218 C CA . THR A 1 296 ? 43.046 1.297 -39.118 1.00 33.84 294 THR A CA 1
ATOM 2219 C C . THR A 1 296 ? 43.939 1.596 -37.917 1.00 33.56 294 THR A C 1
ATOM 2220 O O . THR A 1 296 ? 43.447 2.016 -36.872 1.00 32.48 294 THR A O 1
ATOM 2224 N N . PRO A 1 297 ? 45.256 1.392 -38.067 1.00 34.00 295 PRO A N 1
ATOM 2225 C CA . PRO A 1 297 ? 46.199 1.663 -36.973 1.00 35.36 295 PRO A CA 1
ATOM 2226 C C . PRO A 1 297 ? 46.349 3.157 -36.672 1.00 39.09 295 PRO A C 1
ATOM 2227 O O . PRO A 1 297 ? 46.226 3.996 -37.569 1.00 36.57 295 PRO A O 1
ATOM 2231 N N . ALA A 1 298 ? 46.603 3.475 -35.406 1.00 33.87 296 ALA A N 1
ATOM 2232 C CA . ALA A 1 298 ? 46.950 4.828 -34.998 1.00 38.95 296 ALA A CA 1
ATOM 2233 C C . ALA A 1 298 ? 48.339 5.145 -35.541 1.00 34.93 296 ALA A C 1
ATOM 2234 O O . ALA A 1 298 ? 49.104 4.231 -35.853 1.00 37.14 296 ALA A O 1
ATOM 2236 N N . PRO A 1 299 ? 48.669 6.444 -35.679 1.00 38.30 297 PRO A N 1
ATOM 2237 C CA . PRO A 1 299 ? 50.013 6.811 -36.138 1.00 40.97 297 PRO A CA 1
ATOM 2238 C C . PRO A 1 299 ? 51.080 6.230 -35.222 1.00 41.13 297 PRO A C 1
ATOM 2239 O O . PRO A 1 299 ? 50.941 6.297 -33.999 1.00 46.47 297 PRO A O 1
ATOM 2243 N N . GLY A 1 300 ? 52.127 5.657 -35.804 1.00 42.34 298 GLY A N 1
ATOM 2244 C CA . GLY A 1 300 ? 53.182 5.045 -35.017 1.00 46.04 298 GLY A CA 1
ATOM 2245 C C . GLY A 1 300 ? 53.121 3.536 -35.088 1.00 46.52 298 GLY A C 1
ATOM 2246 O O . GLY A 1 300 ? 54.150 2.861 -35.149 1.00 52.52 298 GLY A O 1
ATOM 2247 N N . PHE A 1 301 ? 51.904 3.004 -35.075 1.00 45.76 299 PHE A N 1
ATOM 2248 C CA . PHE A 1 301 ? 51.702 1.567 -35.187 1.00 43.88 299 PHE A CA 1
ATOM 2249 C C . PHE A 1 301 ? 51.600 1.151 -36.646 1.00 42.28 299 PHE A C 1
ATOM 2250 O O . PHE A 1 301 ? 50.944 1.819 -37.445 1.00 41.70 299 PHE A O 1
ATOM 2258 N N . ASN A 1 302 ? 52.249 0.043 -36.985 1.00 43.58 300 ASN A N 1
ATOM 2259 C CA . ASN A 1 302 ? 52.187 -0.491 -38.339 1.00 48.22 300 ASN A CA 1
ATOM 2260 C C . ASN A 1 302 ? 50.928 -1.318 -38.559 1.00 45.66 300 ASN A C 1
ATOM 2261 O O . ASN A 1 302 ? 50.522 -1.565 -39.695 1.00 42.38 300 ASN A O 1
ATOM 2266 N N . GLN A 1 303 ? 50.305 -1.725 -37.459 1.00 42.29 301 GLN A N 1
ATOM 2267 C CA . GLN A 1 303 ? 49.260 -2.734 -37.507 1.00 40.93 301 GLN A CA 1
ATOM 2268 C C . GLN A 1 303 ? 48.524 -2.756 -36.175 1.00 38.95 301 GLN A C 1
ATOM 2269 O O . GLN A 1 303 ? 49.078 -2.364 -35.148 1.00 32.54 301 GLN A O 1
ATOM 2275 N N . VAL A 1 304 ? 47.270 -3.198 -36.207 1.00 35.17 302 VAL A N 1
ATOM 2276 C CA . VAL A 1 304 ? 46.533 -3.525 -34.996 1.00 30.93 302 VAL A CA 1
ATOM 2277 C C . VAL A 1 304 ? 46.505 -5.039 -34.887 1.00 30.03 302 VAL A C 1
ATOM 2278 O O . VAL A 1 304 ? 46.156 -5.727 -35.851 1.00 28.57 302 VAL A O 1
ATOM 2282 N N . TYR A 1 305 ? 46.891 -5.551 -33.722 1.00 25.94 303 TYR A N 1
ATOM 2283 C CA . TYR A 1 305 ? 46.877 -6.978 -33.455 1.00 22.88 303 TYR A CA 1
ATOM 2284 C C . TYR A 1 305 ? 45.599 -7.324 -32.705 1.00 25.39 303 TYR A C 1
ATOM 2285 O O . TYR A 1 305 ? 45.123 -6.514 -31.923 1.00 21.96 303 TYR A O 1
ATOM 2294 N N . TYR A 1 306 ? 45.036 -8.514 -32.922 1.00 21.38 304 TYR A N 1
ATOM 2295 C CA . TYR A 1 306 ? 44.011 -8.973 -31.979 1.00 22.23 304 TYR A CA 1
ATOM 2296 C C . TYR A 1 306 ? 44.736 -9.383 -30.681 1.00 20.32 304 TYR A C 1
ATOM 2297 O O . TYR A 1 306 ? 45.942 -9.627 -30.699 1.00 20.22 304 TYR A O 1
ATOM 2306 N N . PRO A 1 307 ? 44.025 -9.432 -29.535 1.00 20.51 305 PRO A N 1
ATOM 2307 C CA . PRO A 1 307 ? 44.759 -9.739 -28.294 1.00 20.70 305 PRO A CA 1
ATOM 2308 C C . PRO A 1 307 ? 45.530 -11.048 -28.341 1.00 22.65 305 PRO A C 1
ATOM 2309 O O . PRO A 1 307 ? 44.993 -12.080 -28.745 1.00 19.14 305 PRO A O 1
ATOM 2313 N N . GLY A 1 308 ? 46.800 -11.003 -27.945 1.00 20.62 306 GLY A N 1
ATOM 2314 C CA . GLY A 1 308 ? 47.619 -12.197 -27.922 1.00 21.30 306 GLY A CA 1
ATOM 2315 C C . GLY A 1 308 ? 48.296 -12.489 -29.253 1.00 22.04 306 GLY A C 1
ATOM 2316 O O . GLY A 1 308 ? 49.124 -13.395 -29.326 1.00 23.71 306 GLY A O 1
ATOM 2317 N N . GLN A 1 309 ? 47.959 -11.720 -30.292 1.00 22.15 307 GLN A N 1
ATOM 2318 C CA . GLN A 1 309 ? 48.470 -12.008 -31.632 1.00 24.30 307 GLN A CA 1
ATOM 2319 C C . GLN A 1 309 ? 49.981 -11.825 -31.679 1.00 24.95 307 GLN A C 1
ATOM 2320 O O . GLN A 1 309 ? 50.663 -12.517 -32.419 1.00 29.10 307 GLN A O 1
ATOM 2326 N N . ASP A 1 310 ? 50.492 -10.906 -30.866 1.00 28.94 308 ASP A N 1
ATOM 2327 C CA . ASP A 1 310 ? 51.933 -10.688 -30.818 1.00 29.07 308 ASP A CA 1
ATOM 2328 C C . ASP A 1 310 ? 52.657 -11.976 -30.434 1.00 31.28 308 ASP A C 1
ATOM 2329 O O . ASP A 1 310 ? 53.672 -12.342 -31.041 1.00 29.14 308 ASP A O 1
ATOM 2334 N N . GLN A 1 311 ? 52.106 -12.689 -29.454 1.00 26.93 309 GLN A N 1
ATOM 2335 C CA . GLN A 1 311 ? 52.680 -13.951 -29.019 1.00 28.37 309 GLN A CA 1
ATOM 2336 C C . GLN A 1 311 ? 52.409 -15.093 -29.991 1.00 30.84 309 GLN A C 1
ATOM 2337 O O . GLN A 1 311 ? 53.228 -16.004 -30.125 1.00 31.52 309 GLN A O 1
ATOM 2343 N N . ASP A 1 312 ? 51.259 -15.066 -30.663 1.00 28.38 310 ASP A N 1
ATOM 2344 C CA . ASP A 1 312 ? 50.986 -16.105 -31.654 1.00 27.88 310 ASP A CA 1
ATOM 2345 C C . ASP A 1 312 ? 52.024 -16.010 -32.777 1.00 27.12 310 ASP A C 1
ATOM 2346 O O . ASP A 1 312 ? 52.521 -17.019 -33.266 1.00 31.83 310 ASP A O 1
ATOM 2351 N N . ILE A 1 313 ? 52.338 -14.782 -33.168 1.00 29.25 311 ILE A N 1
ATOM 2352 C CA . ILE A 1 313 ? 53.345 -14.517 -34.197 1.00 32.34 311 ILE A CA 1
ATOM 2353 C C . ILE A 1 313 ? 54.721 -15.032 -33.768 1.00 37.81 311 ILE A C 1
ATOM 2354 O O . ILE A 1 313 ? 55.382 -15.748 -34.526 1.00 37.56 311 ILE A O 1
ATOM 2359 N N . LYS A 1 314 ? 55.147 -14.685 -32.555 1.00 35.47 312 LYS A N 1
ATOM 2360 C CA . LYS A 1 314 ? 56.417 -15.199 -32.035 1.00 36.15 312 LYS A CA 1
ATOM 2361 C C . LYS A 1 314 ? 56.461 -16.720 -32.023 1.00 38.91 312 LYS A C 1
ATOM 2362 O O . LYS A 1 314 ? 57.467 -17.321 -32.408 1.00 41.23 312 LYS A O 1
ATOM 2368 N N . GLN A 1 315 ? 55.358 -17.338 -31.597 1.00 37.30 313 GLN A N 1
ATOM 2369 C CA . GLN A 1 315 ? 55.245 -18.794 -31.519 1.00 33.92 313 GLN A CA 1
ATOM 2370 C C . GLN A 1 315 ? 55.325 -19.444 -32.898 1.00 39.10 313 GLN A C 1
ATOM 2371 O O . GLN A 1 315 ? 55.927 -20.506 -33.059 1.00 38.26 313 GLN A O 1
ATOM 2377 N N . ARG A 1 316 ? 54.713 -18.795 -33.884 1.00 36.13 314 ARG A N 1
ATOM 2378 C CA . ARG A 1 316 ? 54.739 -19.256 -35.271 1.00 42.48 314 ARG A CA 1
ATOM 2379 C C . ARG A 1 316 ? 56.168 -19.155 -35.822 1.00 43.57 314 ARG A C 1
ATOM 2380 O O . ARG A 1 316 ? 56.635 -20.041 -36.546 1.00 45.99 314 ARG A O 1
ATOM 2388 N N . LYS A 1 317 ? 56.867 -18.085 -35.457 1.00 42.38 315 LYS A N 1
ATOM 2389 C CA . LYS A 1 317 ? 58.251 -17.906 -35.886 1.00 48.66 315 LYS A CA 1
ATOM 2390 C C . LYS A 1 317 ? 59.173 -18.905 -35.185 1.00 49.27 315 LYS A C 1
ATOM 2391 O O . LYS A 1 317 ? 60.180 -19.334 -35.751 1.00 53.22 315 LYS A O 1
ATOM 2397 N N . ALA A 1 318 ? 58.817 -19.278 -33.959 1.00 44.08 316 ALA A N 1
ATOM 2398 C CA . ALA A 1 318 ? 59.587 -20.252 -33.192 1.00 48.29 316 ALA A CA 1
ATOM 2399 C C . ALA A 1 318 ? 59.594 -21.630 -33.847 1.00 46.05 316 ALA A C 1
ATOM 2400 O O . ALA A 1 318 ? 60.598 -22.337 -33.807 1.00 52.01 316 ALA A O 1
ATOM 2402 N N . ALA A 1 319 ? 58.471 -22.013 -34.443 1.00 44.51 317 ALA A N 1
ATOM 2403 C CA . ALA A 1 319 ? 58.360 -23.320 -35.083 1.00 47.28 317 ALA A CA 1
ATOM 2404 C C . ALA A 1 319 ? 59.249 -23.409 -36.324 1.00 49.22 317 ALA A C 1
ATOM 2405 O O . ALA A 1 319 ? 59.670 -24.494 -36.720 1.00 50.56 317 ALA A O 1
ATOM 2407 N N . VAL A 1 320 ? 59.528 -22.259 -36.929 1.00 51.87 318 VAL A N 1
ATOM 2408 C CA . VAL A 1 320 ? 60.371 -22.200 -38.118 1.00 55.18 318 VAL A CA 1
ATOM 2409 C C . VAL A 1 320 ? 61.838 -22.000 -37.749 1.00 55.37 318 VAL A C 1
ATOM 2410 O O . VAL A 1 320 ? 62.669 -22.879 -37.977 1.00 61.25 318 VAL A O 1
ATOM 2414 N N . GLU A 1 321 ? 62.147 -20.842 -37.172 1.00 53.82 319 GLU A N 1
ATOM 2415 C CA . GLU A 1 321 ? 63.531 -20.463 -36.888 1.00 56.10 319 GLU A CA 1
ATOM 2416 C C . GLU A 1 321 ? 64.100 -21.060 -35.600 1.00 57.24 319 GLU A C 1
ATOM 2417 O O . GLU A 1 321 ? 65.316 -21.113 -35.425 1.00 56.97 319 GLU A O 1
ATOM 2423 N N . GLY A 1 322 ? 63.228 -21.506 -34.700 1.00 57.75 320 GLY A N 1
ATOM 2424 C CA . GLY A 1 322 ? 63.673 -22.061 -33.432 1.00 54.64 320 GLY A CA 1
ATOM 2425 C C . GLY A 1 322 ? 63.427 -21.135 -32.255 1.00 52.02 320 GLY A C 1
ATOM 2426 O O . GLY A 1 322 ? 63.259 -19.921 -32.427 1.00 52.85 320 GLY A O 1
ATOM 2427 N N . ILE A 1 323 ? 63.412 -21.712 -31.054 1.00 50.73 321 ILE A N 1
ATOM 2428 C CA . ILE A 1 323 ? 63.181 -20.949 -29.828 1.00 50.65 321 ILE A CA 1
ATOM 2429 C C . ILE A 1 323 ? 64.461 -20.299 -29.328 1.00 53.87 321 ILE A C 1
ATOM 2430 O O . ILE A 1 323 ? 65.502 -20.953 -29.228 1.00 55.53 321 ILE A O 1
ATOM 2435 N N . GLU A 1 324 ? 64.386 -19.015 -29.001 1.00 50.13 322 GLU A N 1
ATOM 2436 C CA . GLU A 1 324 ? 65.518 -18.342 -28.394 1.00 55.02 322 GLU A CA 1
ATOM 2437 C C . GLU A 1 324 ? 65.544 -18.540 -26.877 1.00 54.20 322 GLU A C 1
ATOM 2438 O O . GLU A 1 324 ? 64.527 -18.369 -26.199 1.00 53.34 322 GLU A O 1
ATOM 2444 N N . ILE A 1 325 ? 66.699 -18.938 -26.357 1.00 53.60 323 ILE A N 1
ATOM 2445 C CA . ILE A 1 325 ? 66.964 -18.861 -24.924 1.00 55.95 323 ILE A CA 1
ATOM 2446 C C . ILE A 1 325 ? 68.324 -18.214 -24.714 1.00 58.88 323 ILE A C 1
ATOM 2447 O O . ILE A 1 325 ? 69.124 -18.116 -25.647 1.00 60.56 323 ILE A O 1
ATOM 2452 N N . VAL A 1 326 ? 68.579 -17.764 -23.492 1.00 58.52 324 VAL A N 1
ATOM 2453 C CA . VAL A 1 326 ? 69.892 -17.244 -23.143 1.00 60.03 324 VAL A CA 1
ATOM 2454 C C . VAL A 1 326 ? 70.892 -18.400 -23.071 1.00 59.73 324 VAL A C 1
ATOM 2455 O O . VAL A 1 326 ? 70.599 -19.444 -22.476 1.00 56.31 324 VAL A O 1
ATOM 2459 N N . ASP A 1 327 ? 72.058 -18.209 -23.693 1.00 61.10 325 ASP A N 1
ATOM 2460 C CA . ASP A 1 327 ? 73.071 -19.259 -23.847 1.00 58.51 325 ASP A CA 1
ATOM 2461 C C . ASP A 1 327 ? 73.450 -19.941 -22.535 1.00 60.15 325 ASP A C 1
ATOM 2462 O O . ASP A 1 327 ? 73.689 -21.150 -22.497 1.00 58.58 325 ASP A O 1
ATOM 2467 N N . ASP A 1 328 ? 73.514 -19.157 -21.463 1.00 57.46 326 ASP A N 1
ATOM 2468 C CA . ASP A 1 328 ? 73.926 -19.677 -20.163 1.00 59.02 326 ASP A CA 1
ATOM 2469 C C . ASP A 1 328 ? 72.980 -20.753 -19.634 1.00 56.72 326 ASP A C 1
ATOM 2470 O O . ASP A 1 328 ? 73.396 -21.647 -18.891 1.00 54.53 326 ASP A O 1
ATOM 2475 N N . ILE A 1 329 ? 71.711 -20.669 -20.026 1.00 52.12 327 ILE A N 1
ATOM 2476 C CA . ILE A 1 329 ? 70.740 -21.685 -19.652 1.00 47.71 327 ILE A CA 1
ATOM 2477 C C . ILE A 1 329 ? 71.048 -22.997 -20.367 1.00 49.15 327 ILE A C 1
ATOM 2478 O O . ILE A 1 329 ? 70.976 -24.073 -19.768 1.00 50.61 327 ILE A O 1
ATOM 2483 N N . TYR A 1 330 ? 71.393 -22.901 -21.649 1.00 50.75 328 TYR A N 1
ATOM 2484 C CA . TYR A 1 330 ? 71.776 -24.078 -22.420 1.00 53.42 328 TYR A CA 1
ATOM 2485 C C . TYR A 1 330 ? 72.970 -24.762 -21.760 1.00 54.02 328 TYR A C 1
ATOM 2486 O O . TYR A 1 330 ? 72.947 -25.971 -21.510 1.00 51.55 328 TYR A O 1
ATOM 2495 N N . GLN A 1 331 ? 73.990 -23.970 -21.443 1.00 56.90 329 GLN A N 1
ATOM 2496 C CA . GLN A 1 331 ? 75.204 -24.488 -20.815 1.00 58.09 329 GLN A CA 1
ATOM 2497 C C . GLN A 1 331 ? 74.917 -25.175 -19.480 1.00 56.06 329 GLN A C 1
ATOM 2498 O O . GLN A 1 331 ? 75.574 -26.155 -19.123 1.00 56.46 329 GLN A O 1
ATOM 2504 N N . TYR A 1 332 ? 73.925 -24.668 -18.751 1.00 56.35 330 TYR A N 1
ATOM 2505 C CA . TYR A 1 332 ? 73.485 -25.324 -17.528 1.00 46.40 330 TYR A CA 1
ATOM 2506 C C . TYR A 1 332 ? 72.787 -26.650 -17.829 1.00 51.84 330 TYR A C 1
ATOM 2507 O O . TYR A 1 332 ? 72.983 -27.644 -17.124 1.00 50.64 330 TYR A O 1
ATOM 2516 N N . LEU A 1 333 ? 71.970 -26.658 -18.880 1.00 49.59 331 LEU A N 1
ATOM 2517 C CA . LEU A 1 333 ? 71.162 -27.828 -19.218 1.00 50.94 331 LEU A CA 1
ATOM 2518 C C . LEU A 1 333 ? 71.968 -29.036 -19.695 1.00 49.74 331 LEU A C 1
ATOM 2519 O O . LEU A 1 333 ? 71.605 -30.174 -19.399 1.00 49.35 331 LEU A O 1
ATOM 2524 N N . ILE A 1 334 ? 73.052 -28.797 -20.430 1.00 54.47 332 ILE A N 1
ATOM 2525 C CA . ILE A 1 334 ? 73.895 -29.903 -20.899 1.00 57.12 332 ILE A CA 1
ATOM 2526 C C . ILE A 1 334 ? 74.984 -30.261 -19.894 1.00 60.05 332 ILE A C 1
ATOM 2527 O O . ILE A 1 334 ? 75.831 -31.115 -20.165 1.00 62.01 332 ILE A O 1
ATOM 2532 N N . SER A 1 335 ? 74.965 -29.600 -18.741 1.00 57.48 333 SER A N 1
ATOM 2533 C CA . SER A 1 335 ? 75.929 -29.879 -17.685 1.00 57.90 333 SER A CA 1
ATOM 2534 C C . SER A 1 335 ? 75.462 -31.034 -16.808 1.00 60.21 333 SER A C 1
ATOM 2535 O O . SER A 1 335 ? 74.344 -31.536 -16.963 1.00 56.96 333 SER A O 1
ATOM 2538 N N . ASP A 1 336 ? 76.329 -31.464 -15.896 1.00 60.94 334 ASP A N 1
ATOM 2539 C CA . ASP A 1 336 ? 75.938 -32.433 -14.883 1.00 60.03 334 ASP A CA 1
ATOM 2540 C C . ASP A 1 336 ? 75.613 -31.675 -13.601 1.00 59.19 334 ASP A C 1
ATOM 2541 O O . ASP A 1 336 ? 75.173 -32.260 -12.611 1.00 62.19 334 ASP A O 1
ATOM 2546 N N . ALA A 1 337 ? 75.835 -30.362 -13.645 1.00 57.28 335 ALA A N 1
ATOM 2547 C CA . ALA A 1 337 ? 75.558 -29.469 -12.523 1.00 58.06 335 ALA A CA 1
ATOM 2548 C C . ALA A 1 337 ? 74.060 -29.235 -12.359 1.00 59.64 335 ALA A C 1
ATOM 2549 O O . ALA A 1 337 ? 73.371 -28.920 -13.328 1.00 56.84 335 ALA A O 1
ATOM 2551 N N . LEU A 1 338 ? 73.562 -29.379 -11.132 1.00 55.90 336 LEU A N 1
ATOM 2552 C CA . LEU A 1 338 ? 72.149 -29.130 -10.838 1.00 54.74 336 LEU A CA 1
ATOM 2553 C C . LEU A 1 338 ? 71.902 -27.690 -10.423 1.00 53.33 336 LEU A C 1
ATOM 2554 O O . LEU A 1 338 ? 70.963 -27.047 -10.891 1.00 56.20 336 LEU A O 1
ATOM 2559 N N . TYR A 1 339 ? 72.736 -27.202 -9.513 1.00 52.52 337 TYR A N 1
ATOM 2560 C CA . TYR A 1 339 ? 72.657 -25.825 -9.052 1.00 54.78 337 TYR A CA 1
ATOM 2561 C C . TYR A 1 339 ? 73.947 -25.433 -8.341 1.00 58.29 337 TYR A C 1
ATOM 2562 O O . TYR A 1 339 ? 74.714 -26.311 -7.932 1.00 59.10 337 TYR A O 1
ATOM 2572 N N . ILE B 1 5 ? 16.100 13.640 1.194 1.00 65.35 3 ILE B N 1
ATOM 2573 C CA . ILE B 1 5 ? 15.768 12.643 0.183 1.00 52.96 3 ILE B CA 1
ATOM 2574 C C . ILE B 1 5 ? 16.202 11.250 0.618 1.00 56.91 3 ILE B C 1
ATOM 2575 O O . ILE B 1 5 ? 17.358 10.863 0.452 1.00 51.26 3 ILE B O 1
ATOM 2580 N N . SER B 1 6 ? 15.268 10.496 1.189 1.00 50.50 4 SER B N 1
ATOM 2581 C CA . SER B 1 6 ? 15.578 9.145 1.663 1.00 49.95 4 SER B CA 1
ATOM 2582 C C . SER B 1 6 ? 15.636 8.142 0.511 1.00 52.88 4 SER B C 1
ATOM 2583 O O . SER B 1 6 ? 15.102 8.396 -0.570 1.00 43.24 4 SER B O 1
ATOM 2586 N N . ARG B 1 7 ? 16.283 7.001 0.747 1.00 56.00 5 ARG B N 1
ATOM 2587 C CA . ARG B 1 7 ? 16.349 5.936 -0.253 1.00 54.77 5 ARG B CA 1
ATOM 2588 C C . ARG B 1 7 ? 14.940 5.490 -0.650 1.00 54.19 5 ARG B C 1
ATOM 2589 O O . ARG B 1 7 ? 14.692 5.128 -1.802 1.00 53.95 5 ARG B O 1
ATOM 2597 N N . GLU B 1 8 ? 14.020 5.531 0.311 1.00 55.62 6 GLU B N 1
ATOM 2598 C CA . GLU B 1 8 ? 12.625 5.151 0.071 1.00 55.66 6 GLU B CA 1
ATOM 2599 C C . GLU B 1 8 ? 11.890 6.213 -0.770 1.00 56.79 6 GLU B C 1
ATOM 2600 O O . GLU B 1 8 ? 10.998 5.889 -1.569 1.00 46.15 6 GLU B O 1
ATOM 2606 N N . THR B 1 9 ? 12.288 7.473 -0.587 1.00 59.08 7 THR B N 1
ATOM 2607 C CA . THR B 1 9 ? 11.799 8.594 -1.396 1.00 59.78 7 THR B CA 1
ATOM 2608 C C . THR B 1 9 ? 11.950 8.360 -2.888 1.00 48.00 7 THR B C 1
ATOM 2609 O O . THR B 1 9 ? 10.955 8.335 -3.623 1.00 51.59 7 THR B O 1
ATOM 2613 N N . LEU B 1 10 ? 13.190 8.189 -3.332 1.00 50.18 8 LEU B N 1
ATOM 2614 C CA . LEU B 1 10 ? 13.481 8.140 -4.764 1.00 50.76 8 LEU B CA 1
ATOM 2615 C C . LEU B 1 10 ? 12.981 6.869 -5.399 1.00 49.80 8 LEU B C 1
ATOM 2616 O O . LEU B 1 10 ? 12.509 6.891 -6.541 1.00 43.93 8 LEU B O 1
ATOM 2621 N N . HIS B 1 11 ? 13.112 5.761 -4.666 1.00 49.24 9 HIS B N 1
ATOM 2622 C CA . HIS B 1 11 ? 12.535 4.495 -5.104 1.00 46.90 9 HIS B CA 1
ATOM 2623 C C . HIS B 1 11 ? 11.086 4.721 -5.509 1.00 48.98 9 HIS B C 1
ATOM 2624 O O . HIS B 1 11 ? 10.718 4.483 -6.655 1.00 48.28 9 HIS B O 1
ATOM 2631 N N . GLN B 1 12 ? 10.275 5.219 -4.578 1.00 49.90 10 GLN B N 1
ATOM 2632 C CA . GLN B 1 12 ? 8.873 5.508 -4.880 1.00 51.57 10 GLN B CA 1
ATOM 2633 C C . GLN B 1 12 ? 8.717 6.519 -6.017 1.00 50.40 10 GLN B C 1
ATOM 2634 O O . GLN B 1 12 ? 7.820 6.383 -6.851 1.00 49.83 10 GLN B O 1
ATOM 2640 N N . LEU B 1 13 ? 9.588 7.527 -6.045 1.00 47.55 11 LEU B N 1
ATOM 2641 C CA . LEU B 1 13 ? 9.578 8.522 -7.117 1.00 49.60 11 LEU B CA 1
ATOM 2642 C C . LEU B 1 13 ? 9.857 7.896 -8.467 1.00 43.64 11 LEU B C 1
ATOM 2643 O O . LEU B 1 13 ? 9.130 8.126 -9.427 1.00 43.64 11 LEU B O 1
ATOM 2648 N N . ILE B 1 14 ? 10.926 7.102 -8.534 1.00 48.85 12 ILE B N 1
ATOM 2649 C CA . ILE B 1 14 ? 11.328 6.438 -9.773 1.00 37.17 12 ILE B CA 1
ATOM 2650 C C . ILE B 1 14 ? 10.339 5.341 -10.133 1.00 36.83 12 ILE B C 1
ATOM 2651 O O . ILE B 1 14 ? 9.974 5.191 -11.296 1.00 42.62 12 ILE B O 1
ATOM 2656 N N . GLU B 1 15 ? 9.893 4.589 -9.129 1.00 38.94 13 GLU B N 1
ATOM 2657 C CA . GLU B 1 15 ? 8.903 3.539 -9.345 1.00 39.15 13 GLU B CA 1
ATOM 2658 C C . GLU B 1 15 ? 7.646 4.123 -9.975 1.00 47.82 13 GLU B C 1
ATOM 2659 O O . GLU B 1 15 ? 7.099 3.552 -10.916 1.00 46.02 13 GLU B O 1
ATOM 2665 N N . ASN B 1 16 ? 7.210 5.273 -9.462 1.00 46.89 14 ASN B N 1
ATOM 2666 C CA . ASN B 1 16 ? 6.032 5.962 -9.988 1.00 50.64 14 ASN B CA 1
ATOM 2667 C C . ASN B 1 16 ? 6.208 6.393 -11.441 1.00 50.01 14 ASN B C 1
ATOM 2668 O O . ASN B 1 16 ? 5.389 6.042 -12.295 1.00 55.95 14 ASN B O 1
ATOM 2673 N N . LYS B 1 17 ? 7.270 7.154 -11.713 1.00 42.08 15 LYS B N 1
ATOM 2674 C CA . LYS B 1 17 ? 7.520 7.688 -13.058 1.00 44.41 15 LYS B CA 1
ATOM 2675 C C . LYS B 1 17 ? 7.644 6.590 -14.111 1.00 51.42 15 LYS B C 1
ATOM 2676 O O . LYS B 1 17 ? 7.088 6.691 -15.207 1.00 52.31 15 LYS B O 1
ATOM 2682 N N . LEU B 1 18 ? 8.390 5.542 -13.779 1.00 49.83 16 LEU B N 1
ATOM 2683 C CA . LEU B 1 18 ? 8.606 4.453 -14.720 1.00 46.32 16 LEU B CA 1
ATOM 2684 C C . LEU B 1 18 ? 7.337 3.630 -14.897 1.00 51.56 16 LEU B C 1
ATOM 2685 O O . LEU B 1 18 ? 7.083 3.086 -15.973 1.00 49.13 16 LEU B O 1
ATOM 2690 N N . CYS B 1 19 ? 6.545 3.521 -13.835 1.00 49.13 17 CYS B N 1
ATOM 2691 C CA . CYS B 1 19 ? 5.299 2.781 -13.927 1.00 51.12 17 CYS B CA 1
ATOM 2692 C C . CYS B 1 19 ? 4.333 3.567 -14.799 1.00 54.27 17 CYS B C 1
ATOM 2693 O O . CYS B 1 19 ? 3.585 2.992 -15.602 1.00 55.77 17 CYS B O 1
ATOM 2696 N N . GLN B 1 20 ? 4.368 4.889 -14.654 1.00 58.08 18 GLN B N 1
ATOM 2697 C CA . GLN B 1 20 ? 3.571 5.774 -15.503 1.00 59.23 18 GLN B CA 1
ATOM 2698 C C . GLN B 1 20 ? 4.057 5.661 -16.947 1.00 58.20 18 GLN B C 1
ATOM 2699 O O . GLN B 1 20 ? 3.290 5.845 -17.899 1.00 55.56 18 GLN B O 1
ATOM 2705 N N . ALA B 1 21 ? 5.337 5.334 -17.093 1.00 48.01 19 ALA B N 1
ATOM 2706 C CA . ALA B 1 21 ? 5.986 5.318 -18.397 1.00 49.94 19 ALA B CA 1
ATOM 2707 C C . ALA B 1 21 ? 5.647 4.067 -19.215 1.00 49.17 19 ALA B C 1
ATOM 2708 O O . ALA B 1 21 ? 5.795 4.056 -20.438 1.00 47.92 19 ALA B O 1
ATOM 2710 N N . GLY B 1 22 ? 5.199 3.013 -18.542 1.00 46.94 20 GLY B N 1
ATOM 2711 C CA . GLY B 1 22 ? 4.851 1.784 -19.233 1.00 49.05 20 GLY B CA 1
ATOM 2712 C C . GLY B 1 22 ? 5.115 0.488 -18.490 1.00 44.61 20 GLY B C 1
ATOM 2713 O O . GLY B 1 22 ? 4.407 -0.494 -18.712 1.00 45.19 20 GLY B O 1
ATOM 2714 N N . LEU B 1 23 ? 6.116 0.472 -17.612 1.00 45.55 21 LEU B N 1
ATOM 2715 C CA . LEU B 1 23 ? 6.519 -0.768 -16.955 1.00 41.01 21 LEU B CA 1
ATOM 2716 C C . LEU B 1 23 ? 5.525 -1.204 -15.901 1.00 44.81 21 LEU B C 1
ATOM 2717 O O . LEU B 1 23 ? 4.917 -0.365 -15.231 1.00 48.50 21 LEU B O 1
ATOM 2722 N N . LYS B 1 24 ? 5.372 -2.519 -15.756 1.00 43.61 22 LYS B N 1
ATOM 2723 C CA . LYS B 1 24 ? 4.675 -3.086 -14.616 1.00 48.63 22 LYS B CA 1
ATOM 2724 C C . LYS B 1 24 ? 5.327 -2.507 -13.367 1.00 52.48 22 LYS B C 1
ATOM 2725 O O . LYS B 1 24 ? 6.523 -2.201 -13.373 1.00 49.20 22 LYS B O 1
ATOM 2731 N N . ARG B 1 25 ? 4.547 -2.340 -12.304 1.00 53.90 23 ARG B N 1
ATOM 2732 C CA . ARG B 1 25 ? 5.070 -1.713 -11.097 1.00 53.13 23 ARG B CA 1
ATOM 2733 C C . ARG B 1 25 ? 6.274 -2.488 -10.554 1.00 51.60 23 ARG B C 1
ATOM 2734 O O . ARG B 1 25 ? 7.266 -1.887 -10.140 1.00 53.19 23 ARG B O 1
ATOM 2742 N N . GLU B 1 26 ? 6.193 -3.816 -10.583 1.00 53.77 24 GLU B N 1
ATOM 2743 C CA . GLU B 1 26 ? 7.281 -4.649 -10.082 1.00 48.03 24 GLU B CA 1
ATOM 2744 C C . GLU B 1 26 ? 8.570 -4.436 -10.879 1.00 48.28 24 GLU B C 1
ATOM 2745 O O . GLU B 1 26 ? 9.659 -4.395 -10.301 1.00 47.03 24 GLU B O 1
ATOM 2751 N N . HIS B 1 27 ? 8.445 -4.287 -12.197 1.00 44.81 25 HIS B N 1
ATOM 2752 C CA . HIS B 1 27 ? 9.602 -3.987 -13.043 1.00 41.24 25 HIS B CA 1
ATOM 2753 C C . HIS B 1 27 ? 10.105 -2.591 -12.752 1.00 42.98 25 HIS B C 1
ATOM 2754 O O . HIS B 1 27 ? 11.305 -2.332 -12.744 1.00 43.84 25 HIS B O 1
ATOM 2761 N N . ALA B 1 28 ? 9.169 -1.684 -12.509 1.00 46.11 26 ALA B N 1
ATOM 2762 C CA . ALA B 1 28 ? 9.519 -0.312 -12.190 1.00 41.37 26 ALA B CA 1
ATOM 2763 C C . ALA B 1 28 ? 10.245 -0.218 -10.845 1.00 37.81 26 ALA B C 1
ATOM 2764 O O . ALA B 1 28 ? 11.151 0.585 -10.696 1.00 34.95 26 ALA B O 1
ATOM 2766 N N . ALA B 1 29 ? 9.825 -1.021 -9.871 1.00 42.86 27 ALA B N 1
ATOM 2767 C CA . ALA B 1 29 ? 10.413 -0.968 -8.535 1.00 42.96 27 ALA B CA 1
ATOM 2768 C C . ALA B 1 29 ? 11.852 -1.480 -8.568 1.00 43.93 27 ALA B C 1
ATOM 2769 O O . ALA B 1 29 ? 12.729 -0.977 -7.863 1.00 42.09 27 ALA B O 1
ATOM 2771 N N . THR B 1 30 ? 12.087 -2.481 -9.407 1.00 41.47 28 THR B N 1
ATOM 2772 C CA . THR B 1 30 ? 13.425 -3.053 -9.559 1.00 39.02 28 THR B CA 1
ATOM 2773 C C . THR B 1 30 ? 14.412 -2.086 -10.220 1.00 34.61 28 THR B C 1
ATOM 2774 O O . THR B 1 30 ? 15.525 -1.874 -9.716 1.00 38.07 28 THR B O 1
ATOM 2778 N N . VAL B 1 31 ? 14.017 -1.492 -11.347 1.00 38.03 29 VAL B N 1
ATOM 2779 C CA . VAL B 1 31 ? 14.858 -0.497 -11.999 1.00 28.16 29 VAL B CA 1
ATOM 2780 C C . VAL B 1 31 ? 15.170 0.630 -11.019 1.00 42.36 29 VAL B C 1
ATOM 2781 O O . VAL B 1 31 ? 16.286 1.167 -10.996 1.00 38.52 29 VAL B O 1
ATOM 2785 N N . ALA B 1 32 ? 14.162 0.982 -10.221 1.00 42.98 30 ALA B N 1
ATOM 2786 C CA . ALA B 1 32 ? 14.304 1.986 -9.170 1.00 42.23 30 ALA B CA 1
ATOM 2787 C C . ALA B 1 32 ? 15.374 1.584 -8.153 1.00 38.95 30 ALA B C 1
ATOM 2788 O O . ALA B 1 32 ? 16.286 2.357 -7.864 1.00 44.96 30 ALA B O 1
ATOM 2790 N N . GLU B 1 33 ? 15.240 0.373 -7.615 1.00 45.55 31 GLU B N 1
ATOM 2791 C CA . GLU B 1 33 ? 16.218 -0.184 -6.679 1.00 37.33 31 GLU B CA 1
ATOM 2792 C C . GLU B 1 33 ? 17.658 -0.027 -7.163 1.00 42.80 31 GLU B C 1
ATOM 2793 O O . GLU B 1 33 ? 18.527 0.433 -6.420 1.00 42.98 31 GLU B O 1
ATOM 2799 N N . VAL B 1 34 ? 17.906 -0.412 -8.414 1.00 40.43 32 VAL B N 1
ATOM 2800 C CA . VAL B 1 34 ? 19.264 -0.415 -8.956 1.00 41.34 32 VAL B CA 1
ATOM 2801 C C . VAL B 1 34 ? 19.777 0.992 -9.188 1.00 37.73 32 VAL B C 1
ATOM 2802 O O . VAL B 1 34 ? 20.964 1.265 -9.032 1.00 37.26 32 VAL B O 1
ATOM 2806 N N . LEU B 1 35 ? 18.877 1.903 -9.544 1.00 39.59 33 LEU B N 1
ATOM 2807 C CA . LEU B 1 35 ? 19.272 3.289 -9.736 1.00 41.74 33 LEU B CA 1
ATOM 2808 C C . LEU B 1 35 ? 19.603 3.983 -8.404 1.00 33.63 33 LEU B C 1
ATOM 2809 O O . LEU B 1 35 ? 20.542 4.762 -8.328 1.00 37.46 33 LEU B O 1
ATOM 2814 N N . VAL B 1 36 ? 18.817 3.687 -7.371 1.00 40.37 34 VAL B N 1
ATOM 2815 C CA . VAL B 1 36 ? 19.039 4.252 -6.039 1.00 38.99 34 VAL B CA 1
ATOM 2816 C C . VAL B 1 36 ? 20.371 3.743 -5.475 1.00 41.04 34 VAL B C 1
ATOM 2817 O O . VAL B 1 36 ? 21.157 4.511 -4.921 1.00 43.95 34 VAL B O 1
ATOM 2821 N N . TYR B 1 37 ? 20.620 2.446 -5.647 1.00 44.43 35 TYR B N 1
ATOM 2822 C CA . TYR B 1 37 ? 21.892 1.829 -5.269 1.00 40.26 35 TYR B CA 1
ATOM 2823 C C . TYR B 1 37 ? 23.085 2.570 -5.861 1.00 37.58 35 TYR B C 1
ATOM 2824 O O . TYR B 1 37 ? 24.088 2.802 -5.186 1.00 42.66 35 TYR B O 1
ATOM 2833 N N . ALA B 1 38 ? 22.970 2.946 -7.128 1.00 42.78 36 ALA B N 1
ATOM 2834 C CA . ALA B 1 38 ? 24.083 3.531 -7.864 1.00 34.96 36 ALA B CA 1
ATOM 2835 C C . ALA B 1 38 ? 24.468 4.956 -7.449 1.00 46.27 36 ALA B C 1
ATOM 2836 O O . ALA B 1 38 ? 25.654 5.293 -7.402 1.00 41.49 36 ALA B O 1
ATOM 2838 N N . ASP B 1 39 ? 23.472 5.797 -7.183 1.00 43.77 37 ASP B N 1
ATOM 2839 C CA . ASP B 1 39 ? 23.728 7.202 -6.858 1.00 47.41 37 ASP B CA 1
ATOM 2840 C C . ASP B 1 39 ? 24.608 7.324 -5.640 1.00 42.62 37 ASP B C 1
ATOM 2841 O O . ASP B 1 39 ? 25.607 8.047 -5.629 1.00 44.17 37 ASP B O 1
ATOM 2846 N N . ALA B 1 40 ? 24.199 6.602 -4.614 1.00 38.24 38 ALA B N 1
ATOM 2847 C CA . ALA B 1 40 ? 24.849 6.603 -3.324 1.00 48.32 38 ALA B CA 1
ATOM 2848 C C . ALA B 1 40 ? 26.362 6.335 -3.373 1.00 42.80 38 ALA B C 1
ATOM 2849 O O . ALA B 1 40 ? 27.101 6.865 -2.554 1.00 42.17 38 ALA B O 1
ATOM 2851 N N . ARG B 1 41 ? 26.817 5.535 -4.338 1.00 40.49 39 ARG B N 1
ATOM 2852 C CA . ARG B 1 41 ? 28.204 5.052 -4.354 1.00 36.46 39 ARG B CA 1
ATOM 2853 C C . ARG B 1 41 ? 29.087 5.946 -5.204 1.00 43.94 39 ARG B C 1
ATOM 2854 O O . ARG B 1 41 ? 30.255 5.629 -5.457 1.00 39.36 39 ARG B O 1
ATOM 2862 N N . GLY B 1 42 ? 28.528 7.074 -5.643 1.00 39.23 40 GLY B N 1
ATOM 2863 C CA . GLY B 1 42 ? 29.276 8.010 -6.462 1.00 39.64 40 GLY B CA 1
ATOM 2864 C C . GLY B 1 42 ? 29.241 7.605 -7.912 1.00 38.77 40 GLY B C 1
ATOM 2865 O O . GLY B 1 42 ? 29.891 8.230 -8.753 1.00 44.88 40 GLY B O 1
ATOM 2866 N N . ILE B 1 43 ? 28.519 6.520 -8.195 1.00 45.69 41 ILE B N 1
ATOM 2867 C CA . ILE B 1 43 ? 28.197 6.153 -9.565 1.00 43.85 41 ILE B CA 1
ATOM 2868 C C . ILE B 1 43 ? 26.865 6.827 -9.890 1.00 43.56 41 ILE B C 1
ATOM 2869 O O . ILE B 1 43 ? 25.880 6.164 -10.240 1.00 42.71 41 ILE B O 1
ATOM 2874 N N . HIS B 1 44 ? 26.835 8.149 -9.738 1.00 44.82 42 HIS B N 1
ATOM 2875 C CA . HIS B 1 44 ? 25.644 8.939 -10.039 1.00 44.93 42 HIS B CA 1
ATOM 2876 C C . HIS B 1 44 ? 25.310 8.794 -11.512 1.00 43.27 42 HIS B C 1
ATOM 2877 O O . HIS B 1 44 ? 24.164 8.955 -11.927 1.00 45.30 42 HIS B O 1
ATOM 2884 N N . SER B 1 45 ? 26.334 8.489 -12.297 1.00 40.43 43 SER B N 1
ATOM 2885 C CA . SER B 1 45 ? 26.195 8.337 -13.729 1.00 46.88 43 SER B CA 1
ATOM 2886 C C . SER B 1 45 ? 25.456 7.050 -14.124 1.00 49.02 43 SER B C 1
ATOM 2887 O O . SER B 1 45 ? 25.457 6.666 -15.294 1.00 52.52 43 SER B O 1
ATOM 2890 N N . HIS B 1 46 ? 24.837 6.395 -13.142 1.00 43.81 44 HIS B N 1
ATOM 2891 C CA . HIS B 1 46 ? 23.996 5.226 -13.370 1.00 37.84 44 HIS B CA 1
ATOM 2892 C C . HIS B 1 46 ? 22.852 5.271 -12.359 1.00 43.28 44 HIS B C 1
ATOM 2893 O O . HIS B 1 46 ? 22.215 4.257 -12.069 1.00 43.16 44 HIS B O 1
ATOM 2900 N N . GLY B 1 47 ? 22.584 6.471 -11.836 1.00 40.36 45 GLY B N 1
ATOM 2901 C CA . GLY B 1 47 ? 21.577 6.639 -10.802 1.00 43.63 45 GLY B CA 1
ATOM 2902 C C . GLY B 1 47 ? 20.311 7.308 -11.305 1.00 44.35 45 GLY B C 1
ATOM 2903 O O . GLY B 1 47 ? 19.872 7.063 -12.431 1.00 37.78 45 GLY B O 1
ATOM 2904 N N . ALA B 1 48 ? 19.715 8.159 -10.472 1.00 44.49 46 ALA B N 1
ATOM 2905 C CA . ALA B 1 48 ? 18.454 8.808 -10.823 1.00 43.41 46 ALA B CA 1
ATOM 2906 C C . ALA B 1 48 ? 18.592 9.710 -12.052 1.00 45.74 46 ALA B C 1
ATOM 2907 O O . ALA B 1 48 ? 17.593 10.126 -12.640 1.00 43.32 46 ALA B O 1
ATOM 2909 N N . VAL B 1 49 ? 19.825 10.006 -12.449 1.00 39.65 47 VAL B N 1
ATOM 2910 C CA . VAL B 1 49 ? 20.046 10.845 -13.625 1.00 43.86 47 VAL B CA 1
ATOM 2911 C C . VAL B 1 49 ? 19.496 10.213 -14.901 1.00 41.17 47 VAL B C 1
ATOM 2912 O O . VAL B 1 49 ? 19.135 10.917 -15.838 1.00 46.21 47 VAL B O 1
ATOM 2916 N N . ARG B 1 50 ? 19.431 8.883 -14.941 1.00 44.46 48 ARG B N 1
ATOM 2917 C CA . ARG B 1 50 ? 19.085 8.172 -16.171 1.00 45.46 48 ARG B CA 1
ATOM 2918 C C . ARG B 1 50 ? 17.597 7.878 -16.277 1.00 44.60 48 ARG B C 1
ATOM 2919 O O . ARG B 1 50 ? 17.146 7.278 -17.255 1.00 45.70 48 ARG B O 1
ATOM 2927 N N . VAL B 1 51 ? 16.842 8.292 -15.263 1.00 46.00 49 VAL B N 1
ATOM 2928 C CA . VAL B 1 51 ? 15.428 7.959 -15.186 1.00 46.46 49 VAL B CA 1
ATOM 2929 C C . VAL B 1 51 ? 14.652 8.483 -16.393 1.00 45.77 49 VAL B C 1
ATOM 2930 O O . VAL B 1 51 ? 13.829 7.770 -16.974 1.00 45.52 49 VAL B O 1
ATOM 2934 N N . GLU B 1 52 ? 14.936 9.723 -16.776 1.00 47.23 50 GLU B N 1
ATOM 2935 C CA . GLU B 1 52 ? 14.242 10.366 -17.894 1.00 50.68 50 GLU B CA 1
ATOM 2936 C C . GLU B 1 52 ? 14.576 9.668 -19.218 1.00 51.48 50 GLU B C 1
ATOM 2937 O O . GLU B 1 52 ? 13.718 9.547 -20.093 1.00 49.12 50 GLU B O 1
ATOM 2943 N N . TYR B 1 53 ? 15.816 9.201 -19.356 1.00 48.66 51 TYR B N 1
ATOM 2944 C CA . TYR B 1 53 ? 16.224 8.444 -20.547 1.00 51.17 51 TYR B CA 1
ATOM 2945 C C . TYR B 1 53 ? 15.487 7.107 -20.593 1.00 46.67 51 TYR B C 1
ATOM 2946 O O . TYR B 1 53 ? 14.867 6.759 -21.596 1.00 44.86 51 TYR B O 1
ATOM 2955 N N . TYR B 1 54 ? 15.530 6.370 -19.491 1.00 47.75 52 TYR B N 1
ATOM 2956 C CA . TYR B 1 54 ? 14.798 5.113 -19.398 1.00 47.68 52 TYR B CA 1
ATOM 2957 C C . TYR B 1 54 ? 13.297 5.290 -19.664 1.00 47.10 52 TYR B C 1
ATOM 2958 O O . TYR B 1 54 ? 12.696 4.497 -20.385 1.00 45.81 52 TYR B O 1
ATOM 2967 N N . ALA B 1 55 ? 12.701 6.337 -19.095 1.00 47.01 53 ALA B N 1
ATOM 2968 C CA . ALA B 1 55 ? 11.272 6.590 -19.287 1.00 47.27 53 ALA B CA 1
ATOM 2969 C C . ALA B 1 55 ? 10.939 6.758 -20.764 1.00 45.48 53 ALA B C 1
ATOM 2970 O O . ALA B 1 55 ? 9.901 6.289 -21.238 1.00 46.08 53 ALA B O 1
ATOM 2972 N N . GLU B 1 56 ? 11.833 7.414 -21.494 1.00 43.70 54 GLU B N 1
ATOM 2973 C CA . GLU B 1 56 ? 11.617 7.639 -22.913 1.00 43.01 54 GLU B CA 1
ATOM 2974 C C . GLU B 1 56 ? 11.660 6.346 -23.711 1.00 47.42 54 GLU B C 1
ATOM 2975 O O . GLU B 1 56 ? 10.715 6.021 -24.439 1.00 45.58 54 GLU B O 1
ATOM 2981 N N . ARG B 1 57 ? 12.763 5.611 -23.574 1.00 46.52 55 ARG B N 1
ATOM 2982 C CA . ARG B 1 57 ? 12.939 4.359 -24.304 1.00 42.31 55 ARG B CA 1
ATOM 2983 C C . ARG B 1 57 ? 11.778 3.417 -24.010 1.00 38.58 55 ARG B C 1
ATOM 2984 O O . ARG B 1 57 ? 11.342 2.681 -24.892 1.00 46.45 55 ARG B O 1
ATOM 2992 N N . ILE B 1 58 ? 11.262 3.456 -22.784 1.00 40.66 56 ILE B N 1
ATOM 2993 C CA . ILE B 1 58 ? 10.096 2.651 -22.438 1.00 42.04 56 ILE B CA 1
ATOM 2994 C C . ILE B 1 58 ? 8.870 3.104 -23.233 1.00 47.91 56 ILE B C 1
ATOM 2995 O O . ILE B 1 58 ? 8.124 2.276 -23.762 1.00 45.27 56 ILE B O 1
ATOM 3000 N N . SER B 1 59 ? 8.686 4.419 -23.333 1.00 50.94 57 SER B N 1
ATOM 3001 C CA . SER B 1 59 ? 7.538 4.994 -24.040 1.00 49.07 57 SER B CA 1
ATOM 3002 C C . SER B 1 59 ? 7.513 4.576 -25.497 1.00 50.82 57 SER B C 1
ATOM 3003 O O . SER B 1 59 ? 6.458 4.242 -26.042 1.00 53.72 57 SER B O 1
ATOM 3006 N N . LYS B 1 60 ? 8.689 4.584 -26.113 1.00 48.82 58 LYS B N 1
ATOM 3007 C CA . LYS B 1 60 ? 8.823 4.347 -27.545 1.00 50.36 58 LYS B CA 1
ATOM 3008 C C . LYS B 1 60 ? 9.040 2.880 -27.944 1.00 46.70 58 LYS B C 1
ATOM 3009 O O . LYS B 1 60 ? 9.231 2.581 -29.124 1.00 47.62 58 LYS B O 1
ATOM 3015 N N . GLY B 1 61 ? 9.018 1.978 -26.969 1.00 44.17 59 GLY B N 1
ATOM 3016 C CA . GLY B 1 61 ? 9.140 0.559 -27.253 1.00 46.50 59 GLY B CA 1
ATOM 3017 C C . GLY B 1 61 ? 10.548 0.026 -27.460 1.00 45.65 59 GLY B C 1
ATOM 3018 O O . GLY B 1 61 ? 10.716 -1.141 -27.822 1.00 41.20 59 GLY B O 1
ATOM 3019 N N . GLY B 1 62 ? 11.558 0.864 -27.235 1.00 45.00 60 GLY B N 1
ATOM 3020 C CA . GLY B 1 62 ? 12.950 0.442 -27.352 1.00 41.67 60 GLY B CA 1
ATOM 3021 C C . GLY B 1 62 ? 13.405 -0.344 -26.135 1.00 40.39 60 GLY B C 1
ATOM 3022 O O . GLY B 1 62 ? 14.527 -0.860 -26.093 1.00 40.60 60 GLY B O 1
ATOM 3023 N N . THR B 1 63 ? 12.533 -0.380 -25.131 1.00 39.50 61 THR B N 1
ATOM 3024 C CA . THR B 1 63 ? 12.652 -1.238 -23.969 1.00 37.98 61 THR B CA 1
ATOM 3025 C C . THR B 1 63 ? 11.299 -1.911 -23.857 1.00 41.75 61 THR B C 1
ATOM 3026 O O . THR B 1 63 ? 10.258 -1.236 -23.849 1.00 41.14 61 THR B O 1
ATOM 3030 N N . ASN B 1 64 ? 11.304 -3.236 -23.795 1.00 34.64 62 ASN B N 1
ATOM 3031 C CA . ASN B 1 64 ? 10.067 -4.009 -23.772 1.00 33.60 62 ASN B CA 1
ATOM 3032 C C . ASN B 1 64 ? 9.327 -3.884 -22.443 1.00 40.06 62 ASN B C 1
ATOM 3033 O O . ASN B 1 64 ? 9.849 -4.281 -21.401 1.00 37.24 62 ASN B O 1
ATOM 3038 N N . ARG B 1 65 ? 8.112 -3.337 -22.471 1.00 39.77 63 ARG B N 1
ATOM 3039 C CA . ARG B 1 65 ? 7.330 -3.205 -21.242 1.00 37.80 63 ARG B CA 1
ATOM 3040 C C . ARG B 1 65 ? 6.512 -4.460 -20.939 1.00 40.87 63 ARG B C 1
ATOM 3041 O O . ARG B 1 65 ? 5.961 -4.601 -19.846 1.00 43.84 63 ARG B O 1
ATOM 3049 N N . GLU B 1 66 ? 6.445 -5.378 -21.903 1.00 37.96 64 GLU B N 1
ATOM 3050 C CA . GLU B 1 66 ? 5.778 -6.659 -21.702 1.00 39.03 64 GLU B CA 1
ATOM 3051 C C . GLU B 1 66 ? 6.658 -7.816 -22.187 1.00 36.49 64 GLU B C 1
ATOM 3052 O O . GLU B 1 66 ? 6.283 -8.544 -23.110 1.00 32.86 64 GLU B O 1
ATOM 3058 N N . PRO B 1 67 ? 7.833 -7.999 -21.559 1.00 36.25 65 PRO B N 1
ATOM 3059 C CA . PRO B 1 67 ? 8.729 -9.058 -22.050 1.00 32.17 65 PRO B CA 1
ATOM 3060 C C . PRO B 1 67 ? 8.201 -10.451 -21.755 1.00 30.74 65 PRO B C 1
ATOM 3061 O O . PRO B 1 67 ? 7.597 -10.682 -20.704 1.00 34.03 65 PRO B O 1
ATOM 3065 N N . GLU B 1 68 ? 8.432 -11.375 -22.681 1.00 30.15 66 GLU B N 1
ATOM 3066 C CA . GLU B 1 68 ? 8.140 -12.777 -22.452 1.00 34.53 66 GLU B CA 1
ATOM 3067 C C . GLU B 1 68 ? 9.415 -13.446 -21.927 1.00 31.13 66 GLU B C 1
ATOM 3068 O O . GLU B 1 68 ? 10.221 -13.950 -22.712 1.00 29.64 66 GLU B O 1
ATOM 3074 N N . PHE B 1 69 ? 9.606 -13.440 -20.608 1.00 30.71 67 PHE B N 1
ATOM 3075 C CA . PHE B 1 69 ? 10.810 -14.053 -20.032 1.00 26.68 67 PHE B CA 1
ATOM 3076 C C . PHE B 1 69 ? 10.766 -15.565 -20.178 1.00 29.99 67 PHE B C 1
ATOM 3077 O O . PHE B 1 69 ? 9.735 -16.211 -19.968 1.00 28.49 67 PHE B O 1
ATOM 3085 N N . ARG B 1 70 ? 11.911 -16.137 -20.513 1.00 23.09 68 ARG B N 1
ATOM 3086 C CA . ARG B 1 70 ? 12.029 -17.576 -20.589 1.00 24.37 68 ARG B CA 1
ATOM 3087 C C . ARG B 1 70 ? 13.376 -17.985 -19.990 1.00 22.94 68 ARG B C 1
ATOM 3088 O O . ARG B 1 70 ? 14.435 -17.724 -20.573 1.00 22.93 68 ARG B O 1
ATOM 3096 N N . LEU B 1 71 ? 13.340 -18.606 -18.816 1.00 23.40 69 LEU B N 1
ATOM 3097 C CA . LEU B 1 71 ? 14.572 -19.103 -18.216 1.00 21.73 69 LEU B CA 1
ATOM 3098 C C . LEU B 1 71 ? 14.782 -20.507 -18.727 1.00 21.49 69 LEU B C 1
ATOM 3099 O O . LEU B 1 71 ? 14.062 -21.452 -18.348 1.00 24.88 69 LEU B O 1
ATOM 3104 N N . GLU B 1 72 ? 15.760 -20.653 -19.609 1.00 18.20 70 GLU B N 1
ATOM 3105 C CA . GLU B 1 72 ? 16.060 -21.971 -20.167 1.00 18.34 70 GLU B CA 1
ATOM 3106 C C . GLU B 1 72 ? 17.292 -22.546 -19.481 1.00 19.76 70 GLU B C 1
ATOM 3107 O O . GLU B 1 72 ? 18.409 -22.076 -19.701 1.00 18.25 70 GLU B O 1
ATOM 3113 N N . GLU B 1 73 ? 17.085 -23.550 -18.636 1.00 18.33 71 GLU B N 1
ATOM 3114 C CA . GLU B 1 73 ? 18.200 -24.261 -18.031 1.00 15.76 71 GLU B CA 1
ATOM 3115 C C . GLU B 1 73 ? 18.877 -25.135 -19.078 1.00 19.58 71 GLU B C 1
ATOM 3116 O O . GLU B 1 73 ? 18.204 -25.850 -19.836 1.00 20.07 71 GLU B O 1
ATOM 3122 N N . THR B 1 74 ? 20.203 -25.092 -19.122 1.00 17.26 72 THR B N 1
ATOM 3123 C CA . THR B 1 74 ? 20.926 -25.885 -20.119 1.00 15.00 72 THR B CA 1
ATOM 3124 C C . THR B 1 74 ? 21.787 -27.000 -19.551 1.00 17.63 72 THR B C 1
ATOM 3125 O O . THR B 1 74 ? 22.262 -27.858 -20.293 1.00 15.77 72 THR B O 1
ATOM 3129 N N . GLY B 1 75 ? 22.001 -26.975 -18.241 1.00 16.15 73 GLY B N 1
ATOM 3130 C CA . GLY B 1 75 ? 22.805 -27.990 -17.590 1.00 17.83 73 GLY B CA 1
ATOM 3131 C C . GLY B 1 75 ? 22.590 -27.847 -16.105 1.00 17.17 73 GLY B C 1
ATOM 3132 O O . GLY B 1 75 ? 21.833 -26.971 -15.680 1.00 19.23 73 GLY B O 1
ATOM 3133 N N . PRO B 1 76 ? 23.248 -28.696 -15.311 1.00 17.14 74 PRO B N 1
ATOM 3134 C CA . PRO B 1 76 ? 23.095 -28.596 -13.856 1.00 20.33 74 PRO B CA 1
ATOM 3135 C C . PRO B 1 76 ? 23.528 -27.237 -13.342 1.00 20.64 74 PRO B C 1
ATOM 3136 O O . PRO B 1 76 ? 22.973 -26.758 -12.357 1.00 20.35 74 PRO B O 1
ATOM 3140 N N . CYS B 1 77 ? 24.477 -26.599 -14.023 1.00 18.27 75 CYS B N 1
ATOM 3141 C CA . CYS B 1 77 ? 24.999 -25.311 -13.537 1.00 15.99 75 CYS B CA 1
ATOM 3142 C C . CYS B 1 77 ? 25.019 -24.201 -14.579 1.00 16.13 75 CYS B C 1
ATOM 3143 O O . CYS B 1 77 ? 25.845 -23.285 -14.506 1.00 15.50 75 CYS B O 1
ATOM 3146 N N . SER B 1 78 ? 24.099 -24.262 -15.530 1.00 15.43 76 SER B N 1
ATOM 3147 C CA . SER B 1 78 ? 24.080 -23.267 -16.592 1.00 14.61 76 SER B CA 1
ATOM 3148 C C . SER B 1 78 ? 22.672 -22.993 -17.071 1.00 16.48 76 SER B C 1
ATOM 3149 O O . SER B 1 78 ? 21.798 -23.865 -17.015 1.00 16.96 76 SER B O 1
ATOM 3152 N N . ALA B 1 79 ? 22.452 -21.774 -17.547 1.00 13.97 77 ALA B N 1
ATOM 3153 C CA . ALA B 1 79 ? 21.150 -21.396 -18.071 1.00 15.66 77 ALA B CA 1
ATOM 3154 C C . ALA B 1 79 ? 21.264 -20.123 -18.872 1.00 16.74 77 ALA B C 1
ATOM 3155 O O . ALA B 1 79 ? 22.244 -19.376 -18.750 1.00 14.95 77 ALA B O 1
ATOM 3157 N N . ILE B 1 80 ? 20.236 -19.871 -19.673 1.00 14.84 78 ILE B N 1
ATOM 3158 C CA . ILE B 1 80 ? 20.087 -18.604 -20.375 1.00 14.26 78 ILE B CA 1
ATOM 3159 C C . ILE B 1 80 ? 18.735 -18.035 -20.017 1.00 16.93 78 ILE B C 1
ATOM 3160 O O . ILE B 1 80 ? 17.726 -18.712 -20.155 1.00 18.79 78 ILE B O 1
ATOM 3165 N N . LEU B 1 81 ? 18.715 -16.807 -19.521 1.00 16.94 79 LEU B N 1
ATOM 3166 C CA . LEU B 1 81 ? 17.460 -16.073 -19.406 1.00 17.94 79 LEU B CA 1
ATOM 3167 C C . LEU B 1 81 ? 17.223 -15.310 -20.699 1.00 17.11 79 LEU B C 1
ATOM 3168 O O . LEU B 1 81 ? 17.927 -14.348 -21.008 1.00 17.26 79 LEU B O 1
ATOM 3173 N N . HIS B 1 82 ? 16.248 -15.762 -21.482 1.00 18.23 80 HIS B N 1
ATOM 3174 C CA . HIS B 1 82 ? 15.851 -15.038 -22.687 1.00 19.57 80 HIS B CA 1
ATOM 3175 C C . HIS B 1 82 ? 14.982 -13.875 -22.231 1.00 20.61 80 HIS B C 1
ATOM 3176 O O . HIS B 1 82 ? 13.892 -14.088 -21.689 1.00 22.08 80 HIS B O 1
ATOM 3183 N N . ALA B 1 83 ? 15.486 -12.657 -22.413 1.00 18.84 81 ALA B N 1
ATOM 3184 C CA . ALA B 1 83 ? 14.942 -11.494 -21.711 1.00 18.98 81 ALA B CA 1
ATOM 3185 C C . ALA B 1 83 ? 14.065 -10.595 -22.566 1.00 25.36 81 ALA B C 1
ATOM 3186 O O . ALA B 1 83 ? 13.463 -9.660 -22.034 1.00 23.68 81 ALA B O 1
ATOM 3188 N N . ASP B 1 84 ? 14.039 -10.840 -23.877 1.00 22.63 82 ASP B N 1
ATOM 3189 C CA . ASP B 1 84 ? 13.045 -10.204 -24.758 1.00 24.04 82 ASP B CA 1
ATOM 3190 C C . ASP B 1 84 ? 13.174 -8.675 -24.696 1.00 27.51 82 ASP B C 1
ATOM 3191 O O . ASP B 1 84 ? 12.191 -7.935 -24.809 1.00 27.79 82 ASP B O 1
ATOM 3196 N N . ASN B 1 85 ? 14.410 -8.215 -24.502 1.00 21.75 83 ASN B N 1
ATOM 3197 C CA . ASN B 1 85 ? 14.730 -6.792 -24.381 1.00 26.86 83 ASN B CA 1
ATOM 3198 C C . ASN B 1 85 ? 14.021 -6.037 -23.261 1.00 27.16 83 ASN B C 1
ATOM 3199 O O . ASN B 1 85 ? 13.791 -4.831 -23.366 1.00 29.26 83 ASN B O 1
ATOM 3204 N N . ALA B 1 86 ? 13.700 -6.759 -22.191 1.00 27.47 84 ALA B N 1
ATOM 3205 C CA . ALA B 1 86 ? 13.291 -6.149 -20.930 1.00 27.22 84 ALA B CA 1
ATOM 3206 C C . ALA B 1 86 ? 14.343 -5.158 -20.425 1.00 28.26 84 ALA B C 1
ATOM 3207 O O . ALA B 1 86 ? 15.495 -5.165 -20.879 1.00 25.74 84 ALA B O 1
ATOM 3209 N N . ALA B 1 87 ? 13.948 -4.290 -19.493 1.00 28.73 85 ALA B N 1
ATOM 3210 C CA . ALA B 1 87 ? 14.902 -3.374 -18.877 1.00 28.30 85 ALA B CA 1
ATOM 3211 C C . ALA B 1 87 ? 16.032 -4.211 -18.281 1.00 23.01 85 ALA B C 1
ATOM 3212 O O . ALA B 1 87 ? 15.773 -5.220 -17.621 1.00 27.35 85 ALA B O 1
ATOM 3214 N N . GLY B 1 88 ? 17.260 -3.783 -18.533 1.00 27.11 86 GLY B N 1
ATOM 3215 C CA . GLY B 1 88 ? 18.436 -4.538 -18.115 1.00 24.55 86 GLY B CA 1
ATOM 3216 C C . GLY B 1 88 ? 18.468 -4.841 -16.634 1.00 29.28 86 GLY B C 1
ATOM 3217 O O . GLY B 1 88 ? 18.925 -5.907 -16.229 1.00 24.55 86 GLY B O 1
ATOM 3218 N N . GLN B 1 89 ? 17.973 -3.917 -15.815 1.00 27.76 87 GLN B N 1
ATOM 3219 C CA . GLN B 1 89 ? 18.017 -4.111 -14.372 1.00 26.41 87 GLN B CA 1
ATOM 3220 C C . GLN B 1 89 ? 17.132 -5.266 -13.962 1.00 27.57 87 GLN B C 1
ATOM 3221 O O . GLN B 1 89 ? 17.498 -6.051 -13.103 1.00 22.91 87 GLN B O 1
ATOM 3227 N N . VAL B 1 90 ? 15.956 -5.364 -14.587 1.00 23.84 88 VAL B N 1
ATOM 3228 C CA . VAL B 1 90 ? 15.011 -6.422 -14.307 1.00 26.04 88 VAL B CA 1
ATOM 3229 C C . VAL B 1 90 ? 15.583 -7.749 -14.781 1.00 22.82 88 VAL B C 1
ATOM 3230 O O . VAL B 1 90 ? 15.562 -8.740 -14.058 1.00 24.99 88 VAL B O 1
ATOM 3234 N N . ALA B 1 91 ? 16.096 -7.760 -16.006 1.00 22.95 89 ALA B N 1
ATOM 3235 C CA . ALA B 1 91 ? 16.588 -9.008 -16.598 1.00 22.71 89 ALA B CA 1
ATOM 3236 C C . ALA B 1 91 ? 17.803 -9.520 -15.843 1.00 19.80 89 ALA B C 1
ATOM 3237 O O . ALA B 1 91 ? 17.867 -10.700 -15.495 1.00 22.45 89 ALA B O 1
ATOM 3239 N N . ALA B 1 92 ? 18.741 -8.626 -15.567 1.00 20.08 90 ALA B N 1
ATOM 3240 C CA . ALA B 1 92 ? 19.965 -9.044 -14.869 1.00 20.70 90 ALA B CA 1
ATOM 3241 C C . ALA B 1 92 ? 19.677 -9.490 -13.441 1.00 21.36 90 ALA B C 1
ATOM 3242 O O . ALA B 1 92 ? 20.266 -10.456 -12.954 1.00 19.43 90 ALA B O 1
ATOM 3244 N N . LYS B 1 93 ? 18.779 -8.788 -12.753 1.00 23.03 91 LYS B N 1
ATOM 3245 C CA . LYS B 1 93 ? 18.400 -9.209 -11.411 1.00 21.36 91 LYS B CA 1
ATOM 3246 C C . LYS B 1 93 ? 17.774 -10.592 -11.399 1.00 21.79 91 LYS B C 1
ATOM 3247 O O . LYS B 1 93 ? 18.130 -11.433 -10.576 1.00 24.60 91 LYS B O 1
ATOM 3253 N N . MET B 1 94 ? 16.843 -10.827 -12.328 1.00 21.79 92 MET B N 1
ATOM 3254 C CA . MET B 1 94 ? 16.141 -12.099 -12.442 1.00 23.66 92 MET B CA 1
ATOM 3255 C C . MET B 1 94 ? 17.107 -13.252 -12.719 1.00 20.49 92 MET B C 1
ATOM 3256 O O . MET B 1 94 ? 17.033 -14.303 -12.094 1.00 22.14 92 MET B O 1
ATOM 3261 N N . GLY B 1 95 ? 18.037 -13.025 -13.640 1.00 21.10 93 GLY B N 1
ATOM 3262 C CA . GLY B 1 95 ? 19.026 -14.034 -13.949 1.00 20.27 93 GLY B CA 1
ATOM 3263 C C . GLY B 1 95 ? 19.953 -14.324 -12.780 1.00 18.63 93 GLY B C 1
ATOM 3264 O O . GLY B 1 95 ? 20.370 -15.471 -12.595 1.00 17.86 93 GLY B O 1
ATOM 3265 N N . MET B 1 96 ? 20.287 -13.293 -12.011 1.00 19.79 94 MET B N 1
ATOM 3266 C CA . MET B 1 96 ? 21.115 -13.463 -10.815 1.00 19.67 94 MET B CA 1
ATOM 3267 C C . MET B 1 96 ? 20.372 -14.261 -9.744 1.00 18.56 94 MET B C 1
ATOM 3268 O O . MET B 1 96 ? 20.981 -15.068 -9.032 1.00 19.47 94 MET B O 1
ATOM 3273 N N . GLU B 1 97 ? 19.057 -14.042 -9.625 1.00 21.92 95 GLU B N 1
ATOM 3274 C CA . GLU B 1 97 ? 18.264 -14.873 -8.726 1.00 22.09 95 GLU B CA 1
ATOM 3275 C C . GLU B 1 97 ? 18.383 -16.355 -9.090 1.00 22.23 95 GLU B C 1
ATOM 3276 O O . GLU B 1 97 ? 18.591 -17.208 -8.215 1.00 20.05 95 GLU B O 1
ATOM 3282 N N . HIS B 1 98 ? 18.294 -16.663 -10.385 1.00 19.82 96 HIS B N 1
ATOM 3283 C CA . HIS B 1 98 ? 18.471 -18.028 -10.822 1.00 19.71 96 HIS B CA 1
ATOM 3284 C C . HIS B 1 98 ? 19.886 -18.550 -10.577 1.00 18.65 96 HIS B C 1
ATOM 3285 O O . HIS B 1 98 ? 20.069 -19.683 -10.151 1.00 18.08 96 HIS B O 1
ATOM 3292 N N . ALA B 1 99 ? 20.877 -17.713 -10.833 1.00 18.81 97 ALA B N 1
ATOM 3293 C CA . ALA B 1 99 ? 22.262 -18.100 -10.588 1.00 17.07 97 ALA B CA 1
ATOM 3294 C C . ALA B 1 99 ? 22.477 -18.429 -9.114 1.00 18.07 97 ALA B C 1
ATOM 3295 O O . ALA B 1 99 ? 23.168 -19.394 -8.790 1.00 19.38 97 ALA B O 1
ATOM 3297 N N . ILE B 1 100 ? 21.889 -17.623 -8.229 1.00 18.70 98 ILE B N 1
ATOM 3298 C CA . ILE B 1 100 ? 22.038 -17.834 -6.786 1.00 19.00 98 ILE B CA 1
ATOM 3299 C C . ILE B 1 100 ? 21.403 -19.167 -6.359 1.00 20.01 98 ILE B C 1
ATOM 3300 O O . ILE B 1 100 ? 22.010 -19.960 -5.636 1.00 22.11 98 ILE B O 1
ATOM 3305 N N . LYS B 1 101 ? 20.187 -19.419 -6.836 1.00 22.10 99 LYS B N 1
ATOM 3306 C CA . LYS B 1 101 ? 19.475 -20.671 -6.565 1.00 24.21 99 LYS B CA 1
ATOM 3307 C C . LYS B 1 101 ? 20.276 -21.873 -7.043 1.00 21.83 99 LYS B C 1
ATOM 3308 O O . LYS B 1 101 ? 20.437 -22.874 -6.331 1.00 21.02 99 LYS B O 1
ATOM 3314 N N . THR B 1 102 ? 20.834 -21.750 -8.243 1.00 20.45 100 THR B N 1
ATOM 3315 C CA . THR B 1 102 ? 21.600 -22.822 -8.859 1.00 20.74 100 THR B CA 1
ATOM 3316 C C . THR B 1 102 ? 22.921 -23.112 -8.124 1.00 19.66 100 THR B C 1
ATOM 3317 O O . THR B 1 102 ? 23.258 -24.274 -7.865 1.00 23.46 100 THR B O 1
ATOM 3321 N N . ALA B 1 103 ? 23.662 -22.061 -7.777 1.00 20.38 101 ALA B N 1
ATOM 3322 C CA . ALA B 1 103 ? 24.905 -22.247 -7.033 1.00 19.33 101 ALA B CA 1
ATOM 3323 C C . ALA B 1 103 ? 24.634 -22.745 -5.615 1.00 20.89 101 ALA B C 1
ATOM 3324 O O . ALA B 1 103 ? 25.442 -23.481 -5.044 1.00 21.90 101 ALA B O 1
ATOM 3326 N N . GLN B 1 104 ? 23.503 -22.333 -5.053 1.00 20.88 102 GLN B N 1
ATOM 3327 C CA . GLN B 1 104 ? 23.129 -22.771 -3.708 1.00 25.58 102 GLN B CA 1
ATOM 3328 C C . GLN B 1 104 ? 22.994 -24.295 -3.663 1.00 25.66 102 GLN B C 1
ATOM 3329 O O . GLN B 1 104 ? 23.450 -24.950 -2.720 1.00 28.59 102 GLN B O 1
ATOM 3335 N N . GLN B 1 105 ? 22.360 -24.852 -4.688 1.00 23.58 103 GLN B N 1
ATOM 3336 C CA . GLN B 1 105 ? 22.068 -26.275 -4.737 1.00 27.37 103 GLN B CA 1
ATOM 3337 C C . GLN B 1 105 ? 23.218 -27.083 -5.327 1.00 26.09 103 GLN B C 1
ATOM 3338 O O . GLN B 1 105 ? 23.622 -28.096 -4.757 1.00 22.44 103 GLN B O 1
ATOM 3344 N N . ASN B 1 106 ? 23.763 -26.617 -6.454 1.00 21.51 104 ASN B N 1
ATOM 3345 C CA . ASN B 1 106 ? 24.689 -27.418 -7.250 1.00 19.10 104 ASN B CA 1
ATOM 3346 C C . ASN B 1 106 ? 26.123 -26.896 -7.264 1.00 18.94 104 ASN B C 1
ATOM 3347 O O . ASN B 1 106 ? 26.971 -27.461 -7.946 1.00 20.62 104 ASN B O 1
ATOM 3352 N N . GLY B 1 107 ? 26.374 -25.804 -6.554 1.00 18.55 105 GLY B N 1
ATOM 3353 C CA . GLY B 1 107 ? 27.743 -25.370 -6.303 1.00 17.80 105 GLY B CA 1
ATOM 3354 C C . GLY B 1 107 ? 28.269 -24.215 -7.128 1.00 20.22 105 GLY B C 1
ATOM 3355 O O . GLY B 1 107 ? 29.009 -23.369 -6.625 1.00 19.63 105 GLY B O 1
ATOM 3356 N N . VAL B 1 108 ? 27.892 -24.178 -8.399 1.00 18.38 106 VAL B N 1
ATOM 3357 C CA . VAL B 1 108 ? 28.357 -23.155 -9.330 1.00 18.00 106 VAL B CA 1
ATOM 3358 C C . VAL B 1 108 ? 27.190 -22.814 -10.259 1.00 18.82 106 VAL B C 1
ATOM 3359 O O . VAL B 1 108 ? 26.268 -23.613 -10.401 1.00 18.85 106 VAL B O 1
ATOM 3363 N N . ALA B 1 109 ? 27.217 -21.627 -10.866 1.00 17.14 107 ALA B N 1
ATOM 3364 C CA . ALA B 1 109 ? 26.229 -21.243 -11.861 1.00 15.81 107 ALA B CA 1
ATOM 3365 C C . ALA B 1 109 ? 26.827 -20.273 -12.879 1.00 14.16 107 ALA B C 1
ATOM 3366 O O . ALA B 1 109 ? 27.515 -19.326 -12.521 1.00 17.41 107 ALA B O 1
ATOM 3368 N N . VAL B 1 110 ? 26.575 -20.547 -14.153 1.00 14.37 108 VAL B N 1
ATOM 3369 C CA . VAL B 1 110 ? 26.956 -19.639 -15.232 1.00 13.03 108 VAL B CA 1
ATOM 3370 C C . VAL B 1 110 ? 25.659 -19.349 -15.970 1.00 14.17 108 VAL B C 1
ATOM 3371 O O . VAL B 1 110 ? 25.066 -20.238 -16.578 1.00 15.26 108 VAL B O 1
ATOM 3375 N N . VAL B 1 111 ? 25.176 -18.122 -15.845 1.00 14.63 109 VAL B N 1
ATOM 3376 C CA . VAL B 1 111 ? 23.873 -17.758 -16.381 1.00 13.98 109 VAL B CA 1
ATOM 3377 C C . VAL B 1 111 ? 24.020 -16.570 -17.317 1.00 14.39 109 VAL B C 1
ATOM 3378 O O . VAL B 1 111 ? 24.507 -15.503 -16.929 1.00 14.36 109 VAL B O 1
ATOM 3382 N N . GLY B 1 112 ? 23.587 -16.742 -18.562 1.00 14.72 110 GLY B N 1
ATOM 3383 C CA . GLY B 1 112 ? 23.644 -15.634 -19.502 1.00 12.93 110 GLY B CA 1
ATOM 3384 C C . GLY B 1 112 ? 22.330 -14.863 -19.501 1.00 16.06 110 GLY B C 1
ATOM 3385 O O . GLY B 1 112 ? 21.262 -15.473 -19.332 1.00 16.84 110 GLY B O 1
ATOM 3386 N N . ILE B 1 113 ? 22.418 -13.549 -19.652 1.00 14.71 111 ILE B N 1
ATOM 3387 C CA . ILE B 1 113 ? 21.234 -12.721 -19.890 1.00 15.04 111 ILE B CA 1
ATOM 3388 C C . ILE B 1 113 ? 21.211 -12.379 -21.382 1.00 15.43 111 ILE B C 1
ATOM 3389 O O . ILE B 1 113 ? 22.083 -11.654 -21.890 1.00 15.43 111 ILE B O 1
ATOM 3394 N N . SER B 1 114 ? 20.218 -12.908 -22.094 1.00 17.95 112 SER B N 1
ATOM 3395 C CA . SER B 1 114 ? 20.195 -12.799 -23.557 1.00 17.82 112 SER B CA 1
ATOM 3396 C C . SER B 1 114 ? 19.143 -11.810 -24.056 1.00 17.36 112 SER B C 1
ATOM 3397 O O . SER B 1 114 ? 17.944 -12.084 -23.948 1.00 18.63 112 SER B O 1
ATOM 3400 N N . ARG B 1 115 ? 19.613 -10.689 -24.608 1.00 17.26 113 ARG B N 1
ATOM 3401 C CA . ARG B 1 115 ? 18.761 -9.622 -25.172 1.00 19.22 113 ARG B CA 1
ATOM 3402 C C . ARG B 1 115 ? 18.097 -8.773 -24.092 1.00 19.72 113 ARG B C 1
ATOM 3403 O O . ARG B 1 115 ? 16.923 -8.963 -23.749 1.00 21.76 113 ARG B O 1
ATOM 3411 N N . MET B 1 116 ? 18.882 -7.860 -23.539 1.00 22.32 114 MET B N 1
ATOM 3412 C CA . MET B 1 116 ? 18.387 -6.945 -22.526 1.00 23.95 114 MET B CA 1
ATOM 3413 C C . MET B 1 116 ? 18.741 -5.501 -22.866 1.00 22.15 114 MET B C 1
ATOM 3414 O O . MET B 1 116 ? 19.586 -5.223 -23.743 1.00 23.16 114 MET B O 1
ATOM 3419 N N . GLY B 1 117 ? 18.079 -4.577 -22.177 1.00 25.94 115 GLY B N 1
ATOM 3420 C CA . GLY B 1 117 ? 18.487 -3.186 -22.195 1.00 26.06 115 GLY B CA 1
ATOM 3421 C C . GLY B 1 117 ? 19.627 -2.961 -21.217 1.00 29.79 115 GLY B C 1
ATOM 3422 O O . GLY B 1 117 ? 20.129 -3.913 -20.598 1.00 27.93 115 GLY B O 1
ATOM 3423 N N . HIS B 1 118 ? 20.051 -1.709 -21.101 1.00 28.88 116 HIS B N 1
ATOM 3424 C CA . HIS B 1 118 ? 21.149 -1.311 -20.221 1.00 27.83 116 HIS B CA 1
ATOM 3425 C C . HIS B 1 118 ? 20.829 -1.713 -18.785 1.00 30.05 116 HIS B C 1
ATOM 3426 O O . HIS B 1 118 ? 19.716 -1.483 -18.302 1.00 29.11 116 HIS B O 1
ATOM 3433 N N . SER B 1 119 ? 21.803 -2.310 -18.094 1.00 28.39 117 SER B N 1
ATOM 3434 C CA . SER B 1 119 ? 21.567 -2.819 -16.750 1.00 24.88 117 SER B CA 1
ATOM 3435 C C . SER B 1 119 ? 22.238 -1.977 -15.654 1.00 26.76 117 SER B C 1
ATOM 3436 O O . SER B 1 119 ? 22.015 -2.239 -14.475 1.00 30.06 117 SER B O 1
ATOM 3439 N N . GLY B 1 120 ? 23.064 -1.006 -16.046 1.00 32.10 118 GLY B N 1
ATOM 3440 C CA . GLY B 1 120 ? 23.577 0.006 -15.127 1.00 35.14 118 GLY B CA 1
ATOM 3441 C C . GLY B 1 120 ? 24.872 -0.294 -14.389 1.00 35.78 118 GLY B C 1
ATOM 3442 O O . GLY B 1 120 ? 25.821 -0.841 -14.961 1.00 33.66 118 GLY B O 1
ATOM 3443 N N . ALA B 1 121 ? 24.930 0.099 -13.116 1.00 35.49 119 ALA B N 1
ATOM 3444 C CA . ALA B 1 121 ? 26.081 -0.233 -12.276 1.00 33.84 119 ALA B CA 1
ATOM 3445 C C . ALA B 1 121 ? 25.961 -1.699 -11.889 1.00 26.61 119 ALA B C 1
ATOM 3446 O O . ALA B 1 121 ? 25.186 -2.070 -10.990 1.00 25.78 119 ALA B O 1
ATOM 3448 N N . ILE B 1 122 ? 26.739 -2.535 -12.571 1.00 27.24 120 ILE B N 1
ATOM 3449 C CA . ILE B 1 122 ? 26.536 -3.973 -12.477 1.00 22.48 120 ILE B CA 1
ATOM 3450 C C . ILE B 1 122 ? 26.995 -4.607 -11.171 1.00 21.17 120 ILE B C 1
ATOM 3451 O O . ILE B 1 122 ? 26.690 -5.778 -10.914 1.00 19.28 120 ILE B O 1
ATOM 3456 N N . SER B 1 123 ? 27.688 -3.846 -10.329 1.00 21.95 121 SER B N 1
ATOM 3457 C CA . SER B 1 123 ? 28.018 -4.369 -9.002 1.00 22.98 121 SER B CA 1
ATOM 3458 C C . SER B 1 123 ? 26.766 -4.644 -8.179 1.00 21.51 121 SER B C 1
ATOM 3459 O O . SER B 1 123 ? 26.797 -5.439 -7.234 1.00 20.92 121 SER B O 1
ATOM 3462 N N . TYR B 1 124 ? 25.643 -4.011 -8.534 1.00 23.07 122 TYR B N 1
ATOM 3463 C CA . TYR B 1 124 ? 24.405 -4.321 -7.844 1.00 25.14 122 TYR B CA 1
ATOM 3464 C C . TYR B 1 124 ? 24.118 -5.817 -7.882 1.00 22.78 122 TYR B C 1
ATOM 3465 O O . TYR B 1 124 ? 23.709 -6.407 -6.884 1.00 22.75 122 TYR B O 1
ATOM 3474 N N . PHE B 1 125 ? 24.369 -6.445 -9.027 1.00 21.26 123 PHE B N 1
ATOM 3475 C CA . PHE B 1 125 ? 23.986 -7.839 -9.186 1.00 21.84 123 PHE B CA 1
ATOM 3476 C C . PHE B 1 125 ? 24.931 -8.778 -8.452 1.00 17.19 123 PHE B C 1
ATOM 3477 O O . PHE B 1 125 ? 24.490 -9.783 -7.889 1.00 19.91 123 PHE B O 1
ATOM 3485 N N . VAL B 1 126 ? 26.224 -8.460 -8.426 1.00 19.19 124 VAL B N 1
ATOM 3486 C CA . VAL B 1 126 ? 27.124 -9.322 -7.658 1.00 18.89 124 VAL B CA 1
ATOM 3487 C C . VAL B 1 126 ? 26.916 -9.161 -6.154 1.00 18.88 124 VAL B C 1
ATOM 3488 O O . VAL B 1 126 ? 27.116 -10.114 -5.402 1.00 18.44 124 VAL B O 1
ATOM 3492 N N . GLN B 1 127 ? 26.484 -7.980 -5.710 1.00 22.22 125 GLN B N 1
ATOM 3493 C CA . GLN B 1 127 ? 26.117 -7.831 -4.295 1.00 24.35 125 GLN B CA 1
ATOM 3494 C C . GLN B 1 127 ? 24.964 -8.752 -3.928 1.00 23.77 125 GLN B C 1
ATOM 3495 O O . GLN B 1 127 ? 24.902 -9.246 -2.791 1.00 22.01 125 GLN B O 1
ATOM 3501 N N . GLN B 1 128 ? 24.048 -9.003 -4.873 1.00 20.74 126 GLN B N 1
ATOM 3502 C CA . GLN B 1 128 ? 22.975 -9.967 -4.602 1.00 20.96 126 GLN B CA 1
ATOM 3503 C C . GLN B 1 128 ? 23.564 -11.304 -4.196 1.00 22.16 126 GLN B C 1
ATOM 3504 O O . GLN B 1 128 ? 23.144 -11.911 -3.223 1.00 21.89 126 GLN B O 1
ATOM 3510 N N . ALA B 1 129 ? 24.533 -11.770 -4.973 1.00 20.58 127 ALA B N 1
ATOM 3511 C CA . ALA B 1 129 ? 25.176 -13.043 -4.686 1.00 19.47 127 ALA B CA 1
ATOM 3512 C C . ALA B 1 129 ? 25.881 -13.022 -3.335 1.00 18.44 127 ALA B C 1
ATOM 3513 O O . ALA B 1 129 ? 25.761 -13.974 -2.570 1.00 21.21 127 ALA B O 1
ATOM 3515 N N . ALA B 1 130 ? 26.626 -11.955 -3.045 1.00 21.75 128 ALA B N 1
ATOM 3516 C CA . ALA B 1 130 ? 27.363 -11.900 -1.785 1.00 22.34 128 ALA B CA 1
ATOM 3517 C C . ALA B 1 130 ? 26.418 -11.853 -0.578 1.00 25.29 128 ALA B C 1
ATOM 3518 O O . ALA B 1 130 ? 26.709 -12.453 0.469 1.00 23.09 128 ALA B O 1
ATOM 3520 N N . ARG B 1 131 ? 25.292 -11.148 -0.719 1.00 24.41 129 ARG B N 1
ATOM 3521 C CA . ARG B 1 131 ? 24.272 -11.112 0.337 1.00 28.57 129 ARG B CA 1
ATOM 3522 C C . ARG B 1 131 ? 23.700 -12.492 0.609 1.00 27.07 129 ARG B C 1
ATOM 3523 O O . ARG B 1 131 ? 23.253 -12.781 1.718 1.00 28.54 129 ARG B O 1
ATOM 3531 N N . ALA B 1 132 ? 23.695 -13.345 -0.413 1.00 23.84 130 ALA B N 1
ATOM 3532 C CA . ALA B 1 132 ? 23.244 -14.722 -0.265 1.00 26.58 130 ALA B CA 1
ATOM 3533 C C . ALA B 1 132 ? 24.343 -15.667 0.255 1.00 27.11 130 ALA B C 1
ATOM 3534 O O . ALA B 1 132 ? 24.100 -16.858 0.463 1.00 30.11 130 ALA B O 1
ATOM 3536 N N . GLY B 1 133 ? 25.544 -15.129 0.463 1.00 23.06 131 GLY B N 1
ATOM 3537 C CA . GLY B 1 133 ? 26.654 -15.890 1.015 1.00 27.97 131 GLY B CA 1
ATOM 3538 C C . GLY B 1 133 ? 27.631 -16.448 -0.009 1.00 22.86 131 GLY B C 1
ATOM 3539 O O . GLY B 1 133 ? 28.505 -17.261 0.336 1.00 21.95 131 GLY B O 1
ATOM 3540 N N . PHE B 1 134 ? 27.497 -16.014 -1.261 1.00 21.10 132 PHE B N 1
ATOM 3541 C CA . PHE B 1 134 ? 28.286 -16.582 -2.359 1.00 19.09 132 PHE B CA 1
ATOM 3542 C C . PHE B 1 134 ? 29.194 -15.558 -3.026 1.00 21.05 132 PHE B C 1
ATOM 3543 O O . PHE B 1 134 ? 29.021 -14.343 -2.875 1.00 20.78 132 PHE B O 1
ATOM 3551 N N . ILE B 1 135 ? 30.174 -16.058 -3.777 1.00 17.48 133 ILE B N 1
ATOM 3552 C CA . ILE B 1 135 ? 30.956 -15.198 -4.648 1.00 16.39 133 ILE B CA 1
ATOM 3553 C C . ILE B 1 135 ? 30.161 -14.892 -5.909 1.00 16.82 133 ILE B C 1
ATOM 3554 O O . ILE B 1 135 ? 29.608 -15.792 -6.543 1.00 16.68 133 ILE B O 1
ATOM 3559 N N . GLY B 1 136 ? 30.113 -13.624 -6.285 1.00 16.15 134 GLY B N 1
ATOM 3560 C CA . GLY B 1 136 ? 29.445 -13.253 -7.521 1.00 17.80 134 GLY B CA 1
ATOM 3561 C C . GLY B 1 136 ? 30.382 -12.550 -8.489 1.00 14.09 134 GLY B C 1
ATOM 3562 O O . GLY B 1 136 ? 31.176 -11.697 -8.095 1.00 16.63 134 GLY B O 1
ATOM 3563 N N . ILE B 1 137 ? 30.296 -12.928 -9.762 1.00 13.76 135 ILE B N 1
ATOM 3564 C CA . ILE B 1 137 ? 31.047 -12.270 -10.830 1.00 13.51 135 ILE B CA 1
ATOM 3565 C C . ILE B 1 137 ? 30.033 -11.902 -11.897 1.00 14.30 135 ILE B C 1
ATOM 3566 O O . ILE B 1 137 ? 29.110 -12.676 -12.166 1.00 14.23 135 ILE B O 1
ATOM 3571 N N . SER B 1 138 ? 30.173 -10.721 -12.493 1.00 14.39 136 SER B N 1
ATOM 3572 C CA . SER B 1 138 ? 29.304 -10.364 -13.609 1.00 14.07 136 SER B CA 1
ATOM 3573 C C . SER B 1 138 ? 30.038 -9.468 -14.583 1.00 14.57 136 SER B C 1
ATOM 3574 O O . SER B 1 138 ? 31.015 -8.800 -14.234 1.00 14.06 136 SER B O 1
ATOM 3577 N N . MET B 1 139 ? 29.547 -9.435 -15.818 1.00 12.69 137 MET B N 1
ATOM 3578 C CA . MET B 1 139 ? 30.193 -8.643 -16.867 1.00 12.15 137 MET B CA 1
ATOM 3579 C C . MET B 1 139 ? 29.148 -8.465 -17.962 1.00 16.73 137 MET B C 1
ATOM 3580 O O . MET B 1 139 ? 28.251 -9.304 -18.113 1.00 15.39 137 MET B O 1
ATOM 3585 N N . CYS B 1 140 ? 29.266 -7.402 -18.749 1.00 16.52 138 CYS B N 1
ATOM 3586 C CA . CYS B 1 140 ? 28.322 -7.225 -19.853 1.00 16.86 138 CYS B CA 1
ATOM 3587 C C . CYS B 1 140 ? 28.902 -6.427 -21.003 1.00 14.91 138 CYS B C 1
ATOM 3588 O O . CYS B 1 140 ? 29.901 -5.718 -20.850 1.00 15.20 138 CYS B O 1
ATOM 3591 N N . GLN B 1 141 ? 28.270 -6.556 -22.169 1.00 16.64 139 GLN B N 1
ATOM 3592 C CA . GLN B 1 141 ? 28.629 -5.741 -23.331 1.00 15.19 139 GLN B CA 1
ATOM 3593 C C . GLN B 1 141 ? 28.153 -4.305 -23.167 1.00 17.01 139 GLN B C 1
ATOM 3594 O O . GLN B 1 141 ? 27.227 -4.024 -22.397 1.00 18.58 139 GLN B O 1
ATOM 3600 N N . SER B 1 142 ? 28.785 -3.405 -23.912 1.00 19.45 140 SER B N 1
ATOM 3601 C CA . SER B 1 142 ? 28.359 -2.006 -23.911 1.00 19.88 140 SER B CA 1
ATOM 3602 C C . SER B 1 142 ? 28.570 -1.404 -25.302 1.00 20.38 140 SER B C 1
ATOM 3603 O O . SER B 1 142 ? 29.280 -1.981 -26.130 1.00 20.98 140 SER B O 1
ATOM 3606 N N . ASP B 1 143 ? 27.948 -0.242 -25.543 1.00 23.28 141 ASP B N 1
ATOM 3607 C CA . ASP B 1 143 ? 28.049 0.485 -26.814 1.00 27.35 141 ASP B CA 1
ATOM 3608 C C . ASP B 1 143 ? 29.479 0.579 -27.319 1.00 26.86 141 ASP B C 1
ATOM 3609 O O . ASP B 1 143 ? 30.358 1.006 -26.566 1.00 26.53 141 ASP B O 1
ATOM 3614 N N . PRO B 1 144 ? 29.731 0.209 -28.591 1.00 25.02 142 PRO B N 1
ATOM 3615 C CA . PRO B 1 144 ? 31.086 0.353 -29.131 1.00 23.50 142 PRO B CA 1
ATOM 3616 C C . PRO B 1 144 ? 31.593 1.788 -28.953 1.00 27.09 142 PRO B C 1
ATOM 3617 O O . PRO B 1 144 ? 30.902 2.724 -29.342 1.00 28.08 142 PRO B O 1
ATOM 3621 N N . MET B 1 145 ? 32.773 1.940 -28.358 1.00 26.65 143 MET B N 1
ATOM 3622 C CA . MET B 1 145 ? 33.280 3.262 -27.952 1.00 30.95 143 MET B CA 1
ATOM 3623 C C . MET B 1 145 ? 34.796 3.331 -27.823 1.00 31.77 143 MET B C 1
ATOM 3624 O O . MET B 1 145 ? 35.363 4.417 -27.618 1.00 29.84 143 MET B O 1
ATOM 3629 N N . VAL B 1 146 ? 35.456 2.179 -27.916 1.00 25.13 144 VAL B N 1
ATOM 3630 C CA . VAL B 1 146 ? 36.864 2.071 -27.556 1.00 25.92 144 VAL B CA 1
ATOM 3631 C C . VAL B 1 146 ? 37.702 1.611 -28.726 1.00 26.39 144 VAL B C 1
ATOM 3632 O O . VAL B 1 146 ? 37.323 0.679 -29.442 1.00 26.71 144 VAL B O 1
ATOM 3636 N N . VAL B 1 147 ? 38.860 2.233 -28.919 1.00 25.39 145 VAL B N 1
ATOM 3637 C CA . VAL B 1 147 ? 39.781 1.710 -29.918 1.00 24.72 145 VAL B CA 1
ATOM 3638 C C . VAL B 1 147 ? 40.513 0.487 -29.382 1.00 25.83 145 VAL B C 1
ATOM 3639 O O . VAL B 1 147 ? 40.824 0.413 -28.189 1.00 27.36 145 VAL B O 1
ATOM 3643 N N . PRO B 1 148 ? 40.776 -0.494 -30.256 1.00 24.23 146 PRO B N 1
ATOM 3644 C CA . PRO B 1 148 ? 41.752 -1.522 -29.899 1.00 22.86 146 PRO B CA 1
ATOM 3645 C C . PRO B 1 148 ? 43.111 -0.877 -29.662 1.00 28.35 146 PRO B C 1
ATOM 3646 O O . PRO B 1 148 ? 43.401 0.180 -30.242 1.00 27.16 146 PRO B O 1
ATOM 3650 N N . PHE B 1 149 ? 43.922 -1.485 -28.812 1.00 25.87 147 PHE B N 1
ATOM 3651 C CA . PHE B 1 149 ? 45.270 -0.982 -28.586 1.00 27.52 147 PHE B CA 1
ATOM 3652 C C . PHE B 1 149 ? 46.013 -0.845 -29.912 1.00 31.48 147 PHE B C 1
ATOM 3653 O O . PHE B 1 149 ? 46.149 -1.817 -30.662 1.00 29.50 147 PHE B O 1
ATOM 3661 N N . GLY B 1 150 ? 46.485 0.366 -30.200 1.00 32.28 148 GLY B N 1
ATOM 3662 C CA . GLY B 1 150 ? 47.157 0.632 -31.458 1.00 31.65 148 GLY B CA 1
ATOM 3663 C C . GLY B 1 150 ? 46.230 1.047 -32.589 1.00 30.68 148 GLY B C 1
ATOM 3664 O O . GLY B 1 150 ? 46.694 1.312 -33.697 1.00 35.82 148 GLY B O 1
ATOM 3665 N N . GLY B 1 151 ? 44.927 1.122 -32.325 1.00 30.30 149 GLY B N 1
ATOM 3666 C CA . GLY B 1 151 ? 43.960 1.382 -33.382 1.00 29.33 149 GLY B CA 1
ATOM 3667 C C . GLY B 1 151 ? 43.303 2.753 -33.427 1.00 31.97 149 GLY B C 1
ATOM 3668 O O . GLY B 1 151 ? 43.377 3.541 -32.472 1.00 31.36 149 GLY B O 1
ATOM 3669 N N . ALA B 1 152 ? 42.636 3.027 -34.547 1.00 32.58 150 ALA B N 1
ATOM 3670 C CA . ALA B 1 152 ? 41.958 4.304 -34.774 1.00 31.94 150 ALA B CA 1
ATOM 3671 C C . ALA B 1 152 ? 40.442 4.178 -35.007 1.00 34.41 150 ALA B C 1
ATOM 3672 O O . ALA B 1 152 ? 39.743 5.182 -35.197 1.00 32.39 150 ALA B O 1
ATOM 3674 N N . GLU B 1 153 ? 39.936 2.945 -34.982 1.00 29.40 151 GLU B N 1
ATOM 3675 C CA . GLU B 1 153 ? 38.512 2.695 -35.184 1.00 33.51 151 GLU B CA 1
ATOM 3676 C C . GLU B 1 153 ? 37.928 2.015 -33.951 1.00 27.37 151 GLU B C 1
ATOM 3677 O O . GLU B 1 153 ? 38.623 1.258 -33.289 1.00 29.23 151 GLU B O 1
ATOM 3683 N N . ILE B 1 154 ? 36.669 2.289 -33.643 1.00 28.91 152 ILE B N 1
ATOM 3684 C CA . ILE B 1 154 ? 36.040 1.699 -32.465 1.00 28.27 152 ILE B CA 1
ATOM 3685 C C . ILE B 1 154 ? 35.638 0.250 -32.725 1.00 31.29 152 ILE B C 1
ATOM 3686 O O . ILE B 1 154 ? 35.356 -0.136 -33.866 1.00 29.52 152 ILE B O 1
ATOM 3691 N N . TYR B 1 155 ? 35.627 -0.551 -31.664 1.00 27.20 153 TYR B N 1
ATOM 3692 C CA . TYR B 1 155 ? 35.203 -1.945 -31.761 1.00 24.96 153 TYR B CA 1
ATOM 3693 C C . TYR B 1 155 ? 34.418 -2.309 -30.504 1.00 21.75 153 TYR B C 1
ATOM 3694 O O . TYR B 1 155 ? 33.197 -2.349 -30.536 1.00 23.40 153 TYR B O 1
ATOM 3703 N N . TYR B 1 156 ? 35.101 -2.508 -29.379 1.00 19.53 154 TYR B N 1
ATOM 3704 C CA . TYR B 1 156 ? 34.396 -2.839 -28.132 1.00 17.11 154 TYR B CA 1
ATOM 3705 C C . TYR B 1 156 ? 33.855 -1.615 -27.386 1.00 21.45 154 TYR B C 1
ATOM 3706 O O . TYR B 1 156 ? 34.189 -0.459 -27.713 1.00 23.01 154 TYR B O 1
ATOM 3715 N N . GLY B 1 157 ? 33.012 -1.880 -26.389 1.00 20.75 155 GLY B N 1
ATOM 3716 C CA . GLY B 1 157 ? 32.527 -0.870 -25.478 1.00 21.40 155 GLY B CA 1
ATOM 3717 C C . GLY B 1 157 ? 33.296 -0.840 -24.167 1.00 20.39 155 GLY B C 1
ATOM 3718 O O . GLY B 1 157 ? 34.342 -1.490 -24.016 1.00 20.61 155 GLY B O 1
ATOM 3719 N N . THR B 1 158 ? 32.755 -0.096 -23.204 1.00 23.52 156 THR B N 1
ATOM 3720 C CA . THR B 1 158 ? 33.423 0.075 -21.916 1.00 19.97 156 THR B CA 1
ATOM 3721 C C . THR B 1 158 ? 33.283 -1.149 -21.035 1.00 24.37 156 THR B C 1
ATOM 3722 O O . THR B 1 158 ? 33.844 -1.173 -19.935 1.00 22.34 156 THR B O 1
ATOM 3726 N N . ASN B 1 159 ? 32.502 -2.124 -21.518 1.00 21.66 157 ASN B N 1
ATOM 3727 C CA . ASN B 1 159 ? 32.512 -3.519 -21.047 1.00 19.97 157 ASN B CA 1
ATOM 3728 C C . ASN B 1 159 ? 33.001 -3.732 -19.618 1.00 19.43 157 ASN B C 1
ATOM 3729 O O . ASN B 1 159 ? 34.181 -4.046 -19.400 1.00 17.76 157 ASN B O 1
ATOM 3734 N N . PRO B 1 160 ? 32.091 -3.561 -18.650 1.00 19.23 158 PRO B N 1
ATOM 3735 C CA . PRO B 1 160 ? 32.478 -3.621 -17.237 1.00 18.48 158 PRO B CA 1
ATOM 3736 C C . PRO B 1 160 ? 32.582 -5.042 -16.682 1.00 17.82 158 PRO B C 1
ATOM 3737 O O . PRO B 1 160 ? 32.005 -5.984 -17.236 1.00 16.73 158 PRO B O 1
ATOM 3741 N N . LEU B 1 161 ? 33.317 -5.162 -15.581 1.00 16.93 159 LEU B N 1
ATOM 3742 C CA . LEU B 1 161 ? 33.464 -6.399 -14.825 1.00 16.22 159 LEU B CA 1
ATOM 3743 C C . LEU B 1 161 ? 33.234 -6.081 -13.355 1.00 18.91 159 LEU B C 1
ATOM 3744 O O . LEU B 1 161 ? 33.753 -5.082 -12.849 1.00 20.07 159 LEU B O 1
ATOM 3749 N N . ALA B 1 162 ? 32.473 -6.927 -12.669 1.00 16.54 160 ALA B N 1
ATOM 3750 C CA . ALA B 1 162 ? 32.193 -6.735 -11.244 1.00 14.79 160 ALA B CA 1
ATOM 3751 C C . ALA B 1 162 ? 32.346 -8.037 -10.458 1.00 16.21 160 ALA B C 1
ATOM 3752 O O . ALA B 1 162 ? 32.178 -9.135 -10.999 1.00 16.31 160 ALA B O 1
ATOM 3754 N N . PHE B 1 163 ? 32.634 -7.903 -9.168 1.00 14.68 161 PHE B N 1
ATOM 3755 C CA . PHE B 1 163 ? 32.903 -9.050 -8.296 1.00 17.52 161 PHE B CA 1
ATOM 3756 C C . PHE B 1 163 ? 32.493 -8.671 -6.880 1.00 18.74 161 PHE B C 1
ATOM 3757 O O . PHE B 1 163 ? 32.718 -7.545 -6.453 1.00 18.71 161 PHE B O 1
ATOM 3765 N N . ALA B 1 164 ? 31.906 -9.609 -6.151 1.00 17.13 162 ALA B N 1
ATOM 3766 C CA . ALA B 1 164 ? 31.640 -9.407 -4.740 1.00 17.43 162 ALA B CA 1
ATOM 3767 C C . ALA B 1 164 ? 31.755 -10.722 -3.998 1.00 18.95 162 ALA B C 1
ATOM 3768 O O . ALA B 1 164 ? 31.469 -11.780 -4.552 1.00 18.34 162 ALA B O 1
ATOM 3770 N N . ALA B 1 165 ? 32.182 -10.646 -2.742 1.00 17.93 163 ALA B N 1
ATOM 3771 C CA . ALA B 1 165 ? 32.311 -11.822 -1.905 1.00 18.00 163 ALA B CA 1
ATOM 3772 C C . ALA B 1 165 ? 31.967 -11.442 -0.473 1.00 18.57 163 ALA B C 1
ATOM 3773 O O . ALA B 1 165 ? 32.240 -10.320 -0.044 1.00 21.38 163 ALA B O 1
ATOM 3775 N N . PRO B 1 166 ? 31.344 -12.367 0.261 1.00 21.58 164 PRO B N 1
ATOM 3776 C CA . PRO B 1 166 ? 30.898 -12.116 1.639 1.00 23.00 164 PRO B CA 1
ATOM 3777 C C . PRO B 1 166 ? 32.024 -12.186 2.678 1.00 23.84 164 PRO B C 1
ATOM 3778 O O . PRO B 1 166 ? 32.864 -13.095 2.629 1.00 21.96 164 PRO B O 1
ATOM 3782 N N . GLY B 1 167 ? 32.052 -11.219 3.590 1.00 22.66 165 GLY B N 1
ATOM 3783 C CA . GLY B 1 167 ? 32.877 -11.310 4.785 1.00 24.85 165 GLY B CA 1
ATOM 3784 C C . GLY B 1 167 ? 31.943 -11.657 5.937 1.00 28.61 165 GLY B C 1
ATOM 3785 O O . GLY B 1 167 ? 30.804 -12.057 5.704 1.00 27.54 165 GLY B O 1
ATOM 3786 N N . GLU B 1 168 ? 32.396 -11.494 7.177 1.00 27.77 166 GLU B N 1
ATOM 3787 C CA . GLU B 1 168 ? 31.552 -11.833 8.322 1.00 27.61 166 GLU B CA 1
ATOM 3788 C C . GLU B 1 168 ? 30.431 -10.809 8.538 1.00 27.08 166 GLU B C 1
ATOM 3789 O O . GLU B 1 168 ? 30.532 -9.640 8.126 1.00 29.48 166 GLU B O 1
ATOM 3795 N N . GLY B 1 169 ? 29.358 -11.247 9.191 1.00 32.70 167 GLY B N 1
ATOM 3796 C CA . GLY B 1 169 ? 28.203 -10.393 9.409 1.00 35.20 167 GLY B CA 1
ATOM 3797 C C . GLY B 1 169 ? 27.622 -9.852 8.113 1.00 31.37 167 GLY B C 1
ATOM 3798 O O . GLY B 1 169 ? 27.336 -10.613 7.181 1.00 30.66 167 GLY B O 1
ATOM 3799 N N . ASP B 1 170 ? 27.449 -8.537 8.045 1.00 32.12 168 ASP B N 1
ATOM 3800 C CA . ASP B 1 170 ? 26.918 -7.916 6.835 1.00 31.93 168 ASP B CA 1
ATOM 3801 C C . ASP B 1 170 ? 28.007 -7.308 5.943 1.00 29.42 168 ASP B C 1
ATOM 3802 O O . ASP B 1 170 ? 27.706 -6.569 5.012 1.00 31.20 168 ASP B O 1
ATOM 3807 N N . GLU B 1 171 ? 29.271 -7.636 6.215 1.00 28.85 169 GLU B N 1
ATOM 3808 C CA . GLU B 1 171 ? 30.363 -7.147 5.381 1.00 25.54 169 GLU B CA 1
ATOM 3809 C C . GLU B 1 171 ? 30.359 -7.837 4.025 1.00 26.04 169 GLU B C 1
ATOM 3810 O O . GLU B 1 171 ? 30.127 -9.048 3.929 1.00 25.15 169 GLU B O 1
ATOM 3816 N N . ILE B 1 172 ? 30.599 -7.038 2.991 1.00 24.37 170 ILE B N 1
ATOM 3817 C CA . ILE B 1 172 ? 30.784 -7.517 1.626 1.00 24.97 170 ILE B CA 1
ATOM 3818 C C . ILE B 1 172 ? 31.934 -6.748 0.998 1.00 25.21 170 ILE B C 1
ATOM 3819 O O . ILE B 1 172 ? 32.048 -5.527 1.170 1.00 23.57 170 ILE B O 1
ATOM 3824 N N . LEU B 1 173 ? 32.804 -7.448 0.272 1.00 22.93 171 LEU B N 1
ATOM 3825 C CA . LEU B 1 173 ? 33.806 -6.768 -0.540 1.00 23.09 171 LEU B CA 1
ATOM 3826 C C . LEU B 1 173 ? 33.250 -6.720 -1.962 1.00 25.50 171 LEU B C 1
ATOM 3827 O O . LEU B 1 173 ? 32.930 -7.766 -2.540 1.00 25.63 171 LEU B O 1
ATOM 3832 N N . THR B 1 174 ? 33.147 -5.510 -2.513 1.00 22.00 172 THR B N 1
ATOM 3833 C CA . THR B 1 174 ? 32.567 -5.265 -3.835 1.00 23.84 172 THR B CA 1
ATOM 3834 C C . THR B 1 174 ? 33.551 -4.508 -4.725 1.00 23.56 172 THR B C 1
ATOM 3835 O O . THR B 1 174 ? 34.021 -3.422 -4.360 1.00 26.63 172 THR B O 1
ATOM 3839 N N . PHE B 1 175 ? 33.850 -5.064 -5.900 1.00 21.95 173 PHE B N 1
ATOM 3840 C CA . PHE B 1 175 ? 34.755 -4.439 -6.860 1.00 20.53 173 PHE B CA 1
ATOM 3841 C C . PHE B 1 175 ? 34.054 -4.359 -8.209 1.00 23.93 173 PHE B C 1
ATOM 3842 O O . PHE B 1 175 ? 33.355 -5.297 -8.599 1.00 23.71 173 PHE B O 1
ATOM 3850 N N . ASP B 1 176 ? 34.236 -3.250 -8.920 1.00 20.32 174 ASP B N 1
ATOM 3851 C CA . ASP B 1 176 ? 33.460 -2.968 -10.135 1.00 22.69 174 ASP B CA 1
ATOM 3852 C C . ASP B 1 176 ? 34.261 -2.009 -11.016 1.00 27.66 174 ASP B C 1
ATOM 3853 O O . ASP B 1 176 ? 34.621 -0.915 -10.583 1.00 32.18 174 ASP B O 1
ATOM 3858 N N . MET B 1 177 ? 34.545 -2.396 -12.254 1.00 22.06 175 MET B N 1
ATOM 3859 C CA . MET B 1 177 ? 35.403 -1.555 -13.098 1.00 20.83 175 MET B CA 1
ATOM 3860 C C . MET B 1 177 ? 34.973 -1.542 -14.553 1.00 23.29 175 MET B C 1
ATOM 3861 O O . MET B 1 177 ? 34.588 -2.571 -15.107 1.00 19.60 175 MET B O 1
ATOM 3866 N N . ALA B 1 178 ? 35.040 -0.368 -15.172 1.00 21.95 176 ALA B N 1
ATOM 3867 C CA . ALA B 1 178 ? 35.036 -0.288 -16.626 1.00 21.49 176 ALA B CA 1
ATOM 3868 C C . ALA B 1 178 ? 36.396 -0.750 -17.145 1.00 20.29 176 ALA B C 1
ATOM 3869 O O . ALA B 1 178 ? 37.410 -0.690 -16.435 1.00 23.07 176 ALA B O 1
ATOM 3871 N N . THR B 1 179 ? 36.433 -1.241 -18.377 1.00 21.62 177 THR B N 1
ATOM 3872 C CA . THR B 1 179 ? 37.681 -1.719 -18.937 1.00 19.86 177 THR B CA 1
ATOM 3873 C C . THR B 1 179 ? 38.408 -0.629 -19.720 1.00 21.70 177 THR B C 1
ATOM 3874 O O . THR B 1 179 ? 39.487 -0.860 -20.242 1.00 23.47 177 THR B O 1
ATOM 3878 N N . THR B 1 180 ? 37.822 0.564 -19.772 1.00 23.97 178 THR B N 1
ATOM 3879 C CA . THR B 1 180 ? 38.520 1.723 -20.320 1.00 25.94 178 THR B CA 1
ATOM 3880 C C . THR B 1 180 ? 39.226 2.465 -19.198 1.00 29.38 178 THR B C 1
ATOM 3881 O O . THR B 1 180 ? 38.866 2.316 -18.030 1.00 30.16 178 THR B O 1
ATOM 3885 N N . VAL B 1 181 ? 40.219 3.270 -19.557 1.00 30.09 179 VAL B N 1
ATOM 3886 C CA . VAL B 1 181 ? 40.926 4.091 -18.577 1.00 35.90 179 VAL B CA 1
ATOM 3887 C C . VAL B 1 181 ? 39.937 4.785 -17.657 1.00 38.20 179 VAL B C 1
ATOM 3888 O O . VAL B 1 181 ? 39.994 4.629 -16.439 1.00 44.14 179 VAL B O 1
ATOM 3892 N N . GLN 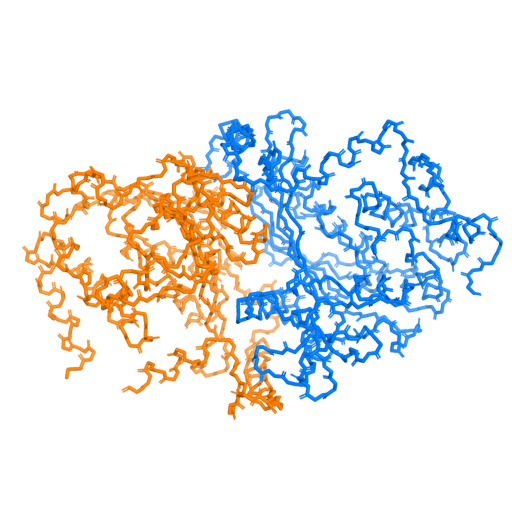B 1 182 ? 38.997 5.511 -18.243 1.00 38.50 180 GLN B N 1
ATOM 3893 C CA . GLN B 1 182 ? 37.920 6.090 -17.463 1.00 44.38 180 GLN B CA 1
ATOM 3894 C C . GLN B 1 182 ? 36.578 5.780 -18.111 1.00 48.32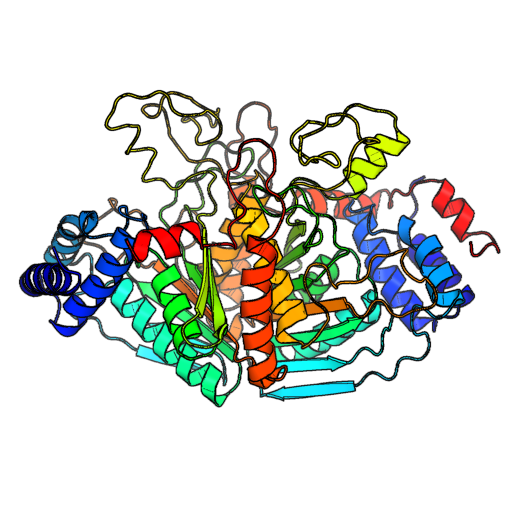 180 GLN B C 1
ATOM 3895 O O . GLN B 1 182 ? 36.485 5.637 -19.334 1.00 45.70 180 GLN B O 1
ATOM 3901 N N . ALA B 1 183 ? 35.543 5.662 -17.285 1.00 48.34 181 ALA B N 1
ATOM 3902 C CA . ALA B 1 183 ? 34.185 5.520 -17.795 1.00 50.61 181 ALA B CA 1
ATOM 3903 C C . ALA B 1 183 ? 33.832 6.719 -18.678 1.00 54.18 181 ALA B C 1
ATOM 3904 O O . ALA B 1 183 ? 34.432 7.788 -18.562 1.00 58.58 181 ALA B O 1
ATOM 3906 N N . TRP B 1 184 ? 32.866 6.526 -19.565 1.00 47.88 182 TRP B N 1
ATOM 3907 C CA . TRP B 1 184 ? 32.474 7.545 -20.527 1.00 56.00 182 TRP B CA 1
ATOM 3908 C C . TRP B 1 184 ? 31.837 8.756 -19.855 1.00 62.01 182 TRP B C 1
ATOM 3909 O O . TRP B 1 184 ? 32.023 9.892 -20.292 1.00 64.07 182 TRP B O 1
ATOM 3920 N N . GLY B 1 185 ? 31.100 8.501 -18.778 1.00 61.97 183 GLY B N 1
ATOM 3921 C CA . GLY B 1 185 ? 30.286 9.516 -18.131 1.00 67.70 183 GLY B CA 1
ATOM 3922 C C . GLY B 1 185 ? 31.021 10.603 -17.368 1.00 70.50 183 GLY B C 1
ATOM 3923 O O . GLY B 1 185 ? 30.408 11.355 -16.611 1.00 75.77 183 GLY B O 1
ATOM 3924 N N . LYS B 1 186 ? 32.334 10.685 -17.546 1.00 70.56 184 LYS B N 1
ATOM 3925 C CA . LYS B 1 186 ? 33.095 11.796 -16.990 1.00 74.79 184 LYS B CA 1
ATOM 3926 C C . LYS B 1 186 ? 33.979 12.390 -18.074 1.00 73.25 184 LYS B C 1
ATOM 3927 O O . LYS B 1 186 ? 34.911 13.144 -17.795 1.00 74.55 184 LYS B O 1
ATOM 3933 N N . VAL B 1 187 ? 33.686 12.013 -19.314 1.00 73.06 185 VAL B N 1
ATOM 3934 C CA . VAL B 1 18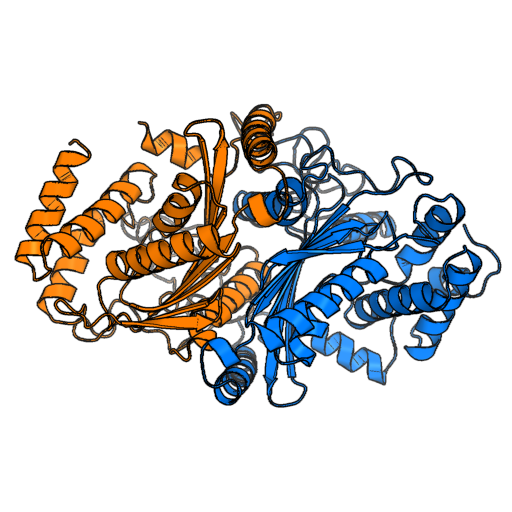7 ? 34.207 12.716 -20.473 1.00 74.04 185 VAL B CA 1
ATOM 3935 C C . VAL B 1 187 ? 33.207 13.816 -20.775 1.00 76.05 185 VAL B C 1
ATOM 3936 O O . VAL B 1 187 ? 33.579 14.947 -21.085 1.00 77.78 185 VAL B O 1
ATOM 3940 N N . LEU B 1 188 ? 31.928 13.472 -20.653 1.00 78.03 186 LEU B N 1
ATOM 3941 C CA . LEU B 1 188 ? 30.854 14.447 -20.769 1.00 80.93 186 LEU B CA 1
ATOM 3942 C C . LEU B 1 188 ? 30.831 15.368 -19.556 1.00 83.72 186 LEU B C 1
ATOM 3943 O O . LEU B 1 188 ? 30.546 16.560 -19.678 1.00 84.16 186 LEU B O 1
ATOM 3948 N N . ASP B 1 189 ? 31.143 14.813 -18.387 1.00 82.05 187 ASP B N 1
ATOM 3949 C CA . ASP B 1 189 ? 31.199 15.598 -17.156 1.00 83.56 187 ASP B CA 1
ATOM 3950 C C . ASP B 1 189 ? 32.368 16.584 -17.209 1.00 83.98 187 ASP B C 1
ATOM 3951 O O . ASP B 1 189 ? 32.455 17.505 -16.395 1.00 84.90 187 ASP B O 1
ATOM 3956 N N . ALA B 1 190 ? 33.259 16.380 -18.176 1.00 82.65 188 ALA B N 1
ATOM 3957 C CA . ALA B 1 190 ? 34.324 17.331 -18.465 1.00 83.81 188 ALA B CA 1
ATOM 3958 C C . ALA B 1 190 ? 34.104 17.961 -19.840 1.00 83.60 188 ALA B C 1
ATOM 3959 O O . ALA B 1 190 ? 34.944 18.712 -20.335 1.00 82.00 188 ALA B O 1
ATOM 3961 N N . ARG B 1 191 ? 32.975 17.630 -20.458 1.00 81.95 189 ARG B N 1
ATOM 3962 C CA . ARG B 1 191 ? 32.548 18.283 -21.689 1.00 82.79 189 ARG B CA 1
ATOM 3963 C C . ARG B 1 191 ? 31.499 19.315 -21.324 1.00 86.65 189 ARG B C 1
ATOM 3964 O O . ARG B 1 191 ? 31.203 20.229 -22.096 1.00 86.18 189 ARG B O 1
ATOM 3972 N N . SER B 1 192 ? 30.931 19.148 -20.137 1.00 86.84 190 SER B N 1
ATOM 3973 C CA . SER B 1 192 ? 29.963 20.087 -19.607 1.00 88.53 190 SER B CA 1
ATOM 3974 C C . SER B 1 192 ? 30.662 21.382 -19.206 1.00 89.70 190 SER B C 1
ATOM 3975 O O . SER B 1 192 ? 30.255 22.473 -19.612 1.00 88.58 190 SER B O 1
ATOM 3978 N N . ARG B 1 193 ? 31.735 21.252 -18.431 1.00 87.21 191 ARG B N 1
ATOM 3979 C CA . ARG B 1 193 ? 32.421 22.412 -17.874 1.00 87.80 191 ARG B CA 1
ATOM 3980 C C . ARG B 1 193 ? 33.710 22.813 -18.595 1.00 88.71 191 ARG B C 1
ATOM 3981 O O . ARG B 1 193 ? 34.646 23.295 -17.960 1.00 89.10 191 ARG B O 1
ATOM 3989 N N . ASN B 1 194 ? 33.756 22.603 -19.909 1.00 88.31 192 ASN B N 1
ATOM 3990 C CA . ASN B 1 194 ? 34.793 23.188 -20.764 1.00 85.51 192 ASN B CA 1
ATOM 3991 C C . ASN B 1 194 ? 36.241 22.904 -20.343 1.00 86.55 192 ASN B C 1
ATOM 3992 O O . ASN B 1 194 ? 37.168 23.593 -20.776 1.00 87.59 192 ASN B O 1
ATOM 3997 N N . MET B 1 195 ? 36.434 21.895 -19.502 1.00 87.52 193 MET B N 1
ATOM 3998 C CA . MET B 1 195 ? 37.763 21.561 -19.008 1.00 82.62 193 MET B CA 1
ATOM 3999 C C . MET B 1 195 ? 38.656 20.963 -20.088 1.00 80.08 193 MET B C 1
ATOM 4000 O O . MET B 1 195 ? 38.180 20.529 -21.139 1.00 78.31 193 MET B O 1
ATOM 4005 N N . SER B 1 196 ? 39.958 20.966 -19.827 1.00 78.96 194 SER B N 1
ATOM 4006 C CA . SER B 1 196 ? 40.871 20.122 -20.570 1.00 72.64 194 SER B CA 1
ATOM 4007 C C . SER B 1 196 ? 40.662 18.732 -19.984 1.00 70.24 194 SER B C 1
ATOM 4008 O O . SER B 1 196 ? 40.253 18.600 -18.828 1.00 69.85 194 SER B O 1
ATOM 4011 N N . ILE B 1 197 ? 40.897 17.692 -20.774 1.00 65.48 195 ILE B N 1
ATOM 4012 C CA . ILE B 1 197 ? 40.870 16.347 -20.224 1.00 60.79 195 ILE B CA 1
ATOM 4013 C C . ILE B 1 197 ? 42.274 15.777 -20.284 1.00 56.45 195 ILE B C 1
ATOM 4014 O O . ILE B 1 197 ? 43.059 16.157 -21.154 1.00 59.21 195 ILE B O 1
ATOM 4019 N N . PRO B 1 198 ? 42.609 14.884 -19.342 1.00 54.50 196 PRO B N 1
ATOM 4020 C CA . PRO B 1 198 ? 43.922 14.230 -19.371 1.00 52.60 196 PRO B CA 1
ATOM 4021 C C . PRO B 1 198 ? 44.107 13.444 -20.667 1.00 52.96 196 PRO B C 1
ATOM 4022 O O . PRO B 1 198 ? 43.120 12.973 -21.243 1.00 50.50 196 PRO B O 1
ATOM 4026 N N . ASP B 1 199 ? 45.354 13.309 -21.112 1.00 46.15 197 ASP B N 1
ATOM 4027 C CA . ASP B 1 199 ? 45.658 12.678 -22.393 1.00 49.38 197 ASP B CA 1
ATOM 4028 C C . ASP B 1 199 ? 45.644 11.147 -22.352 1.00 45.85 197 ASP B C 1
ATOM 4029 O O . ASP B 1 199 ? 45.949 10.501 -23.354 1.00 42.96 197 ASP B O 1
ATOM 4034 N N . THR B 1 200 ? 45.308 10.573 -21.199 1.00 45.91 198 THR B N 1
ATOM 4035 C CA . THR B 1 200 ? 45.320 9.121 -21.036 1.00 45.94 198 THR B CA 1
ATOM 4036 C C . THR B 1 200 ? 43.955 8.503 -21.315 1.00 41.08 198 THR B C 1
ATOM 4037 O O . THR B 1 200 ? 43.823 7.278 -21.407 1.00 41.79 198 THR B O 1
ATOM 4041 N N . TRP B 1 201 ? 42.950 9.358 -21.462 1.00 41.04 199 TRP B N 1
ATOM 4042 C CA . TRP B 1 201 ? 41.554 8.931 -21.490 1.00 42.61 199 TRP B CA 1
ATOM 4043 C C . TRP B 1 201 ? 40.995 8.570 -22.859 1.00 40.85 199 TRP B C 1
ATOM 4044 O O . TRP B 1 201 ? 40.137 7.689 -22.973 1.00 37.78 199 TRP B O 1
ATOM 4055 N N . ALA B 1 202 ? 41.437 9.271 -23.895 1.00 35.98 200 ALA B N 1
ATOM 4056 C CA . ALA B 1 202 ? 40.732 9.199 -25.166 1.00 34.63 200 ALA B CA 1
ATOM 4057 C C . ALA B 1 202 ? 41.555 9.674 -26.349 1.00 41.27 200 ALA B C 1
ATOM 4058 O O . ALA B 1 202 ? 42.593 10.335 -26.191 1.00 36.05 200 ALA B O 1
ATOM 4060 N N . VAL B 1 203 ? 41.066 9.346 -27.538 1.00 35.21 201 VAL B N 1
ATOM 4061 C CA . VAL B 1 203 ? 41.762 9.670 -28.769 1.00 36.21 201 VAL B CA 1
ATOM 4062 C C . VAL B 1 203 ? 40.855 10.429 -29.723 1.00 36.67 201 VAL B C 1
ATOM 4063 O O . VAL B 1 203 ? 39.630 10.418 -29.575 1.00 36.77 201 VAL B O 1
ATOM 4067 N N . ASP B 1 204 ? 41.467 11.098 -30.697 1.00 39.64 202 ASP B N 1
ATOM 4068 C CA . ASP B 1 204 ? 40.715 11.758 -31.759 1.00 44.21 202 ASP B CA 1
ATOM 4069 C C . ASP B 1 204 ? 40.368 10.759 -32.868 1.00 42.35 202 ASP B C 1
ATOM 4070 O O . ASP B 1 204 ? 40.640 9.563 -32.740 1.00 39.26 202 ASP B O 1
ATOM 4075 N N . LYS B 1 205 ? 39.792 11.256 -33.960 1.00 44.42 203 LYS B N 1
ATOM 4076 C CA . LYS B 1 205 ? 39.330 10.401 -35.055 1.00 44.64 203 LYS B CA 1
ATOM 4077 C C . LYS B 1 205 ? 40.466 9.665 -35.761 1.00 40.03 203 LYS B C 1
ATOM 4078 O O . LYS B 1 205 ? 40.225 8.706 -36.497 1.00 45.33 203 LYS B O 1
ATOM 4084 N N . ASN B 1 206 ? 41.697 10.118 -35.544 1.00 38.18 204 ASN B N 1
ATOM 4085 C CA . ASN B 1 206 ? 42.872 9.444 -36.090 1.00 38.16 204 ASN B CA 1
ATOM 4086 C C . ASN B 1 206 ? 43.518 8.497 -35.080 1.00 37.26 204 ASN B C 1
ATOM 4087 O O . ASN B 1 206 ? 44.494 7.814 -35.395 1.00 36.91 204 ASN B O 1
ATOM 4092 N N . GLY B 1 207 ? 42.972 8.465 -33.866 1.00 39.48 205 GLY B N 1
ATOM 4093 C CA . GLY B 1 207 ? 43.447 7.549 -32.843 1.00 36.21 205 GLY B CA 1
ATOM 4094 C C . GLY B 1 207 ? 44.614 8.096 -32.042 1.00 38.87 205 GLY B C 1
ATOM 4095 O O . GLY B 1 207 ? 45.345 7.342 -31.389 1.00 36.91 205 GLY B O 1
ATOM 4096 N N . VAL B 1 208 ? 44.786 9.415 -32.108 1.00 37.92 206 VAL B N 1
ATOM 4097 C CA . VAL B 1 208 ? 45.837 10.121 -31.377 1.00 36.82 206 VAL B CA 1
ATOM 4098 C C . VAL B 1 208 ? 45.275 10.671 -30.076 1.00 32.02 206 VAL B C 1
ATOM 4099 O O . VAL B 1 208 ? 44.233 11.320 -30.083 1.00 36.12 206 VAL B O 1
ATOM 4103 N N . PRO B 1 209 ? 45.954 10.397 -28.948 1.00 33.99 207 PRO B N 1
ATOM 4104 C CA . PRO B 1 209 ? 45.513 10.879 -27.632 1.00 39.40 207 PRO B CA 1
ATOM 4105 C C . PRO B 1 209 ? 45.239 12.379 -27.659 1.00 44.52 207 PRO B C 1
ATOM 4106 O O . PRO B 1 209 ? 46.019 13.111 -28.270 1.00 46.00 207 PRO B O 1
ATOM 4110 N N . THR B 1 210 ? 44.156 12.825 -27.024 1.00 42.63 208 THR B N 1
ATOM 4111 C CA . THR B 1 210 ? 43.758 14.232 -27.085 1.00 47.97 208 THR B CA 1
ATOM 4112 C C . THR B 1 210 ? 43.396 14.799 -25.713 1.00 53.06 208 THR B C 1
ATOM 4113 O O . THR B 1 210 ? 43.009 14.063 -24.801 1.00 47.63 208 THR B O 1
ATOM 4117 N N . THR B 1 211 ? 43.529 16.116 -25.572 1.00 54.99 209 THR B N 1
ATOM 4118 C CA . THR B 1 211 ? 43.158 16.800 -24.339 1.00 54.68 209 THR B CA 1
ATOM 4119 C C . THR B 1 211 ? 41.865 17.582 -24.519 1.00 59.25 209 THR B C 1
ATOM 4120 O O . THR B 1 211 ? 41.296 18.084 -23.549 1.00 61.85 209 THR B O 1
ATOM 4124 N N . ASP B 1 212 ? 41.410 17.688 -25.765 1.00 55.30 210 ASP B N 1
ATOM 4125 C CA . ASP B 1 212 ? 40.149 18.359 -26.071 1.00 61.13 210 ASP B CA 1
ATOM 4126 C C . ASP B 1 212 ? 39.021 17.336 -26.170 1.00 62.25 210 ASP B C 1
ATOM 4127 O O . ASP B 1 212 ? 38.932 16.594 -27.151 1.00 62.61 210 ASP B O 1
ATOM 4132 N N . PRO B 1 213 ? 38.147 17.302 -25.153 1.00 61.52 211 PRO B N 1
ATOM 4133 C CA . PRO B 1 213 ? 37.063 16.316 -25.066 1.00 65.31 211 PRO B CA 1
ATOM 4134 C C . PRO B 1 213 ? 36.013 16.490 -26.156 1.00 64.82 211 PRO B C 1
ATOM 4135 O O . PRO B 1 213 ? 35.167 15.615 -26.336 1.00 66.63 211 PRO B O 1
ATOM 4139 N N . PHE B 1 214 ? 36.067 17.613 -26.861 1.00 66.57 212 PHE B N 1
ATOM 4140 C CA . PHE B 1 214 ? 35.170 17.867 -27.979 1.00 67.14 212 PHE B CA 1
ATOM 4141 C C . PHE B 1 214 ? 35.759 17.254 -29.244 1.00 63.77 212 PHE B C 1
ATOM 4142 O O . PHE B 1 214 ? 35.080 17.134 -30.266 1.00 64.96 212 PHE B O 1
ATOM 4150 N N . ALA B 1 215 ? 37.031 16.867 -29.159 1.00 62.14 213 ALA B N 1
ATOM 4151 C CA . ALA B 1 215 ? 37.723 16.212 -30.264 1.00 59.10 213 ALA B CA 1
ATOM 4152 C C . ALA B 1 215 ? 37.857 14.714 -30.001 1.00 52.84 213 ALA B C 1
ATOM 4153 O O . ALA B 1 215 ? 38.472 13.986 -30.784 1.00 50.58 213 ALA B O 1
ATOM 4155 N N . VAL B 1 216 ? 37.291 14.264 -28.886 1.00 52.86 214 VAL B N 1
ATOM 4156 C CA . VAL B 1 216 ? 37.308 12.847 -28.538 1.00 52.69 214 VAL B CA 1
ATOM 4157 C C . VAL B 1 216 ? 36.418 12.051 -29.486 1.00 50.75 214 VAL B C 1
ATOM 4158 O O . VAL B 1 216 ? 35.217 12.317 -29.604 1.00 48.78 214 VAL B O 1
ATOM 4162 N N . HIS B 1 217 ? 37.018 11.080 -30.163 1.00 45.37 215 HIS B N 1
ATOM 4163 C CA . HIS B 1 217 ? 36.270 10.185 -31.029 1.00 46.33 215 HIS B CA 1
ATOM 4164 C C . HIS B 1 217 ? 35.979 8.879 -30.306 1.00 45.50 215 HIS B C 1
ATOM 4165 O O . HIS B 1 217 ? 34.936 8.260 -30.515 1.00 45.49 215 HIS B O 1
ATOM 4172 N N . ALA B 1 218 ? 36.912 8.474 -29.452 1.00 44.30 216 ALA B N 1
ATOM 4173 C CA . ALA B 1 218 ? 36.876 7.154 -28.839 1.00 38.15 216 ALA B CA 1
ATOM 4174 C C . ALA B 1 218 ? 37.691 7.122 -27.556 1.00 40.29 216 ALA B C 1
ATOM 4175 O O . ALA B 1 218 ? 38.604 7.931 -27.364 1.00 36.18 216 ALA B O 1
ATOM 4177 N N . LEU B 1 219 ? 37.366 6.169 -26.690 1.00 33.66 217 LEU B N 1
ATOM 4178 C CA . LEU B 1 219 ? 38.107 5.971 -25.455 1.00 31.72 217 LEU B CA 1
ATOM 4179 C C . LEU B 1 219 ? 39.289 5.021 -25.635 1.00 32.56 217 LEU B C 1
ATOM 4180 O O . LEU B 1 219 ? 39.327 4.206 -26.560 1.00 28.06 217 LEU B O 1
ATOM 4185 N N . LEU B 1 220 ? 40.260 5.131 -24.736 1.00 28.30 218 LEU B N 1
ATOM 4186 C CA . LEU B 1 220 ? 41.386 4.217 -24.697 1.00 28.32 218 LEU B CA 1
ATOM 4187 C C . LEU B 1 220 ? 41.105 3.102 -23.691 1.00 26.62 218 LEU B C 1
ATOM 4188 O O . LEU B 1 220 ? 40.429 3.330 -22.689 1.00 26.77 218 LEU B O 1
ATOM 4193 N N . PRO B 1 221 ? 41.611 1.891 -23.968 1.00 28.11 219 PRO B N 1
ATOM 4194 C CA . PRO B 1 221 ? 41.447 0.771 -23.029 1.00 26.11 219 PRO B CA 1
ATOM 4195 C C . PRO B 1 221 ? 42.354 0.952 -21.819 1.00 28.14 219 PRO B C 1
ATOM 4196 O O . PRO B 1 221 ? 43.481 1.409 -22.005 1.00 30.04 219 PRO B O 1
ATOM 4200 N N . ALA B 1 222 ? 41.884 0.610 -20.619 1.00 25.63 220 ALA B N 1
ATOM 4201 C CA . ALA B 1 222 ? 42.737 0.686 -19.431 1.00 26.10 220 ALA B CA 1
ATOM 4202 C C . ALA B 1 222 ? 43.986 -0.183 -19.588 1.00 28.03 220 ALA B C 1
ATOM 4203 O O . ALA B 1 222 ? 43.928 -1.271 -20.146 1.00 23.77 220 ALA B O 1
ATOM 4205 N N . ALA B 1 223 ? 45.131 0.311 -19.113 1.00 25.18 221 ALA B N 1
ATOM 4206 C CA . ALA B 1 223 ? 46.398 -0.417 -19.222 1.00 25.60 221 ALA B CA 1
ATOM 4207 C C . ALA B 1 223 ? 46.713 -0.967 -20.622 1.00 24.67 221 ALA B C 1
ATOM 4208 O O . ALA B 1 223 ? 47.260 -2.049 -20.751 1.00 22.49 221 ALA B O 1
ATOM 4210 N N . GLY B 1 224 ? 46.360 -0.209 -21.659 1.00 24.40 222 GLY B N 1
ATOM 4211 C CA . GLY B 1 224 ? 46.734 -0.564 -23.014 1.00 25.36 222 GLY B CA 1
ATOM 4212 C C . GLY B 1 224 ? 46.208 -1.929 -23.418 1.00 24.10 222 GLY B C 1
ATOM 4213 O O . GLY B 1 224 ? 45.002 -2.159 -23.367 1.00 25.18 222 GLY B O 1
ATOM 4214 N N . PRO B 1 225 ? 47.115 -2.840 -23.795 1.00 25.03 223 PRO B N 1
ATOM 4215 C CA . PRO B 1 225 ? 46.698 -4.152 -24.298 1.00 24.65 223 PRO B CA 1
ATOM 4216 C C . PRO B 1 225 ? 45.907 -4.953 -23.255 1.00 25.48 223 PRO B C 1
ATOM 4217 O O . PRO B 1 225 ? 45.137 -5.837 -23.640 1.00 24.17 223 PRO B O 1
ATOM 4221 N N . LYS B 1 226 ? 46.072 -4.654 -21.968 1.00 23.84 224 LYS B N 1
ATOM 4222 C CA . LYS B 1 226 ? 45.385 -5.450 -20.935 1.00 21.87 224 LYS B CA 1
ATOM 4223 C C . LYS B 1 226 ? 43.878 -5.163 -20.865 1.00 21.48 224 LYS B C 1
ATOM 4224 O O . LYS B 1 226 ? 43.047 -6.094 -20.803 1.00 19.12 224 LYS B O 1
ATOM 4230 N N . GLY B 1 227 ? 43.514 -3.881 -20.870 1.00 18.89 225 GLY B N 1
ATOM 4231 C CA . GLY B 1 227 ? 42.111 -3.503 -20.916 1.00 21.42 225 GLY B CA 1
ATOM 4232 C C . GLY B 1 227 ? 41.488 -3.988 -22.211 1.00 21.50 225 GLY B C 1
ATOM 4233 O O . GLY B 1 227 ? 40.320 -4.369 -22.237 1.00 19.30 225 GLY B O 1
ATOM 4234 N N . TYR B 1 228 ? 42.276 -3.962 -23.281 1.00 19.18 226 TYR B N 1
ATOM 4235 C CA . TYR B 1 228 ? 41.861 -4.446 -24.597 1.00 21.96 226 TYR B CA 1
ATOM 4236 C C . TYR B 1 228 ? 41.481 -5.924 -24.521 1.00 21.56 226 TYR B C 1
ATOM 4237 O O . TYR B 1 228 ? 40.406 -6.322 -24.995 1.00 20.14 226 TYR B O 1
ATOM 4246 N N . GLY B 1 229 ? 42.348 -6.732 -23.912 1.00 19.36 227 GLY B N 1
ATOM 4247 C CA . GLY B 1 229 ? 42.085 -8.154 -23.775 1.00 18.34 227 GLY B CA 1
ATOM 4248 C C . GLY B 1 229 ? 40.888 -8.392 -22.883 1.00 19.16 227 GLY B C 1
ATOM 4249 O O . GLY B 1 229 ? 40.075 -9.294 -23.146 1.00 17.42 227 GLY B O 1
ATOM 4250 N N . LEU B 1 230 ? 40.764 -7.585 -21.828 1.00 17.17 228 LEU B N 1
ATOM 4251 C CA . LEU B 1 230 ? 39.656 -7.778 -20.881 1.00 17.64 228 LEU B CA 1
ATOM 4252 C C . LEU B 1 230 ? 38.298 -7.476 -21.510 1.00 18.47 228 LEU B C 1
ATOM 4253 O O . LEU B 1 230 ? 37.325 -8.227 -21.297 1.00 17.22 228 LEU B O 1
ATOM 4258 N N . MET B 1 231 ? 38.210 -6.400 -22.291 1.00 17.67 229 MET B N 1
ATOM 4259 C CA . MET B 1 231 ? 36.926 -6.098 -22.932 1.00 19.47 229 MET B CA 1
ATOM 4260 C C . MET B 1 231 ? 36.606 -7.132 -24.022 1.00 16.86 229 MET B C 1
ATOM 4261 O O . MET B 1 231 ? 35.439 -7.465 -24.242 1.00 15.73 229 MET B O 1
ATOM 4266 N N . MET B 1 232 ? 37.633 -7.679 -24.665 1.00 17.77 230 MET B N 1
ATOM 4267 C CA . MET B 1 232 ? 37.412 -8.798 -25.594 1.00 16.51 230 MET B CA 1
ATOM 4268 C C . MET B 1 232 ? 36.821 -9.995 -24.848 1.00 16.33 230 MET B C 1
ATOM 4269 O O . MET B 1 232 ? 35.834 -10.595 -25.296 1.00 14.76 230 MET B O 1
ATOM 4274 N N . MET B 1 233 ? 37.440 -10.355 -23.725 1.00 16.19 231 MET B N 1
ATOM 4275 C CA . MET B 1 233 ? 36.970 -11.475 -22.915 1.00 15.72 231 MET B CA 1
ATOM 4276 C C . MET B 1 233 ? 35.500 -11.309 -22.560 1.00 15.60 231 MET B C 1
ATOM 4277 O O . MET B 1 233 ? 34.695 -12.260 -22.645 1.00 14.56 231 MET B O 1
ATOM 4282 N N . ILE B 1 234 ? 35.151 -10.097 -22.141 1.00 14.96 232 ILE B N 1
ATOM 4283 C CA . ILE B 1 234 ? 33.787 -9.806 -21.718 1.00 14.45 232 ILE B CA 1
ATOM 4284 C C . ILE B 1 234 ? 32.809 -9.916 -22.885 1.00 15.23 232 ILE B C 1
ATOM 4285 O O . ILE B 1 234 ? 31.709 -10.452 -22.740 1.00 15.94 232 ILE B O 1
ATOM 4290 N N . ASP B 1 235 ? 33.227 -9.434 -24.055 1.00 16.58 233 ASP B N 1
ATOM 4291 C CA . ASP B 1 235 ? 32.410 -9.571 -25.261 1.00 15.28 233 ASP B CA 1
ATOM 4292 C C . ASP B 1 235 ? 32.209 -11.035 -25.627 1.00 14.56 233 ASP B C 1
ATOM 4293 O O . ASP B 1 235 ? 31.109 -11.442 -26.019 1.00 14.71 233 ASP B O 1
ATOM 4298 N N . VAL B 1 236 ? 33.253 -11.846 -25.504 1.00 14.84 234 VAL B N 1
ATOM 4299 C CA . VAL B 1 236 ? 33.109 -13.251 -25.862 1.00 13.13 234 VAL B CA 1
ATOM 4300 C C . VAL B 1 236 ? 32.224 -14.010 -24.860 1.00 14.46 234 VAL B C 1
ATOM 4301 O O . VAL B 1 236 ? 31.371 -14.825 -25.252 1.00 14.47 234 VAL B O 1
ATOM 4305 N N . LEU B 1 237 ? 32.409 -13.717 -23.574 1.00 14.66 235 LEU B N 1
ATOM 4306 C CA . LEU B 1 237 ? 31.663 -14.401 -22.502 1.00 10.70 235 LEU B CA 1
ATOM 4307 C C . LEU B 1 237 ? 30.184 -14.011 -22.404 1.00 12.79 235 LEU B C 1
ATOM 4308 O O . LEU B 1 237 ? 29.320 -14.870 -22.165 1.00 12.92 235 LEU B O 1
ATOM 4313 N N . SER B 1 238 ? 29.887 -12.728 -22.582 1.00 16.04 236 SER B N 1
ATOM 4314 C CA . SER B 1 238 ? 28.503 -12.281 -22.419 1.00 14.16 236 SER B CA 1
ATOM 4315 C C . SER B 1 238 ? 27.793 -12.074 -23.748 1.00 15.30 236 SER B C 1
ATOM 4316 O O . SER B 1 238 ? 26.592 -11.875 -23.763 1.00 15.58 236 SER B O 1
ATOM 4319 N N . GLY B 1 239 ? 28.537 -12.118 -24.853 1.00 14.11 237 GLY B N 1
ATOM 4320 C CA . GLY B 1 239 ? 27.970 -11.831 -26.165 1.00 13.92 237 GLY B CA 1
ATOM 4321 C C . GLY B 1 239 ? 28.108 -12.997 -27.135 1.00 15.63 237 GLY B C 1
ATOM 4322 O O . GLY B 1 239 ? 27.112 -13.637 -27.497 1.00 15.43 237 GLY B O 1
ATOM 4323 N N . VAL B 1 240 ? 29.339 -13.289 -27.550 1.00 13.24 238 VAL B N 1
ATOM 4324 C CA . VAL B 1 240 ? 29.560 -14.377 -28.498 1.00 13.30 238 VAL B CA 1
ATOM 4325 C C . VAL B 1 240 ? 29.041 -15.714 -27.956 1.00 12.83 238 VAL B C 1
ATOM 4326 O O . VAL B 1 240 ? 28.395 -16.465 -28.687 1.00 13.83 238 VAL B O 1
ATOM 4330 N N . LEU B 1 241 ? 29.291 -15.990 -26.677 1.00 12.39 239 LEU B N 1
ATOM 4331 C CA . LEU B 1 241 ? 28.793 -17.231 -26.058 1.00 13.00 239 LEU B CA 1
ATOM 4332 C C . LEU B 1 241 ? 27.297 -17.433 -26.207 1.00 13.26 239 LEU B C 1
ATOM 4333 O O . LEU B 1 241 ? 26.798 -18.566 -26.358 1.00 12.81 239 LEU B O 1
ATOM 4338 N N . LEU B 1 242 ? 26.569 -16.322 -26.177 1.00 13.45 240 LEU B N 1
ATOM 4339 C CA . LEU B 1 242 ? 25.098 -16.365 -26.234 1.00 14.65 240 LEU B CA 1
ATOM 4340 C C . LEU B 1 242 ? 24.548 -16.176 -27.654 1.00 15.95 240 LEU B C 1
ATOM 4341 O O . LEU B 1 242 ? 23.326 -16.158 -27.863 1.00 19.33 240 LEU B O 1
ATOM 4346 N N . GLY B 1 243 ? 25.441 -16.066 -28.635 1.00 13.93 241 GLY B N 1
ATOM 4347 C CA . GLY B 1 243 ? 25.020 -15.949 -30.028 1.00 16.62 241 GLY B CA 1
ATOM 4348 C C . GLY B 1 243 ? 24.413 -14.589 -30.341 1.00 18.61 241 GLY B C 1
ATOM 4349 O O . GLY B 1 243 ? 23.594 -14.452 -31.260 1.00 18.31 241 GLY B O 1
ATOM 4350 N N . LEU B 1 244 ? 24.819 -13.585 -29.571 1.00 17.59 242 LEU B N 1
ATOM 4351 C CA . LEU B 1 244 ? 24.302 -12.225 -29.707 1.00 16.07 242 LEU B CA 1
ATOM 4352 C C . LEU B 1 244 ? 25.217 -11.401 -30.611 1.00 17.17 242 LEU B C 1
ATOM 4353 O O . LEU B 1 244 ? 26.331 -11.833 -30.944 1.00 18.61 242 LEU B O 1
ATOM 4358 N N . PRO B 1 245 ? 24.761 -10.206 -31.016 1.00 16.45 243 PRO B N 1
ATOM 4359 C CA . PRO B 1 245 ? 25.699 -9.331 -31.729 1.00 16.81 243 PRO B CA 1
ATOM 4360 C C . PRO B 1 245 ? 26.923 -9.079 -30.857 1.00 19.92 243 PRO B C 1
ATOM 4361 O O . PRO B 1 245 ? 26.802 -9.049 -29.625 1.00 19.71 243 PRO B O 1
ATOM 4365 N N . PHE B 1 246 ? 28.086 -8.929 -31.476 1.00 18.97 244 PHE B N 1
ATOM 4366 C CA . PHE B 1 246 ? 29.310 -8.793 -30.695 1.00 19.58 244 PHE B CA 1
ATOM 4367 C C . PHE B 1 246 ? 30.207 -7.725 -31.279 1.00 22.39 244 PHE B C 1
ATOM 4368 O O . PHE B 1 246 ? 30.074 -7.372 -32.449 1.00 20.13 244 PHE B O 1
ATOM 4376 N N . GLY B 1 247 ? 31.146 -7.237 -30.472 1.00 19.66 245 GLY B N 1
ATOM 4377 C CA . GLY B 1 247 ? 32.142 -6.298 -30.973 1.00 21.10 245 GLY B CA 1
ATOM 4378 C C . GLY B 1 247 ? 31.444 -5.038 -31.454 1.00 21.17 245 GLY B C 1
ATOM 4379 O O . GLY B 1 247 ? 30.571 -4.511 -30.771 1.00 21.08 245 GLY B O 1
ATOM 4380 N N . ARG B 1 248 ? 31.820 -4.571 -32.641 1.00 25.09 246 ARG B N 1
ATOM 4381 C CA . ARG B 1 248 ? 31.254 -3.338 -33.167 1.00 27.77 246 ARG B CA 1
ATOM 4382 C C . ARG B 1 248 ? 29.790 -3.482 -33.581 1.00 26.65 246 ARG B C 1
ATOM 4383 O O . ARG B 1 248 ? 29.097 -2.474 -33.824 1.00 27.41 246 ARG B O 1
ATOM 4391 N N . GLN B 1 249 ? 29.304 -4.723 -33.643 1.00 26.91 247 GLN B N 1
ATOM 4392 C CA . GLN B 1 249 ? 27.894 -4.964 -33.939 1.00 26.36 247 GLN B CA 1
ATOM 4393 C C . GLN B 1 249 ? 26.960 -4.595 -32.802 1.00 24.98 247 GLN B C 1
ATOM 4394 O O . GLN B 1 249 ? 25.751 -4.481 -33.002 1.00 24.35 247 GLN B O 1
ATOM 4400 N N . VAL B 1 250 ? 27.503 -4.448 -31.598 1.00 21.16 248 VAL B N 1
ATOM 4401 C CA . VAL B 1 250 ? 26.675 -4.122 -30.453 1.00 22.40 248 VAL B CA 1
ATOM 4402 C C . VAL B 1 250 ? 25.972 -2.779 -30.676 1.00 22.92 248 VAL B C 1
ATOM 4403 O O . VAL B 1 250 ? 26.555 -1.846 -31.233 1.00 28.02 248 VAL B O 1
ATOM 4407 N N . SER B 1 251 ? 24.713 -2.706 -30.265 1.00 22.83 249 SER B N 1
ATOM 4408 C CA . SER B 1 251 ? 23.907 -1.498 -30.450 1.00 27.49 249 SER B CA 1
ATOM 4409 C C . SER B 1 251 ? 24.440 -0.342 -29.611 1.00 28.91 249 SER B C 1
ATOM 4410 O O . SER B 1 251 ? 25.121 -0.547 -28.607 1.00 26.75 249 SER B O 1
ATOM 4413 N N . SER B 1 252 ? 24.132 0.878 -30.038 1.00 31.31 250 SER B N 1
ATOM 4414 C CA . SER B 1 252 ? 24.451 2.062 -29.246 1.00 34.05 250 SER B CA 1
ATOM 4415 C C . SER B 1 252 ? 23.184 2.683 -28.684 1.00 35.32 250 SER B C 1
ATOM 4416 O O . SER B 1 252 ? 22.108 2.563 -29.276 1.00 39.08 250 SER B O 1
ATOM 4419 N N . MET B 1 253 ? 23.315 3.342 -27.539 1.00 35.66 251 MET B N 1
ATOM 4420 C CA . MET B 1 253 ? 22.176 3.933 -26.841 1.00 41.66 251 MET B CA 1
ATOM 4421 C C . MET B 1 253 ? 21.286 4.813 -27.711 1.00 41.41 251 MET B C 1
ATOM 4422 O O . MET B 1 253 ? 20.068 4.819 -27.532 1.00 44.91 251 MET B O 1
ATOM 4427 N N . TYR B 1 254 ? 21.884 5.538 -28.650 1.00 42.55 252 TYR B N 1
ATOM 4428 C CA . TYR B 1 254 ? 21.128 6.509 -29.442 1.00 46.72 252 TYR B CA 1
ATOM 4429 C C . TYR B 1 254 ? 20.937 6.118 -30.904 1.00 49.14 252 TYR B C 1
ATOM 4430 O O . TYR B 1 254 ? 20.513 6.945 -31.711 1.00 53.83 252 TYR B O 1
ATOM 4439 N N . ASP B 1 255 ? 21.244 4.871 -31.250 1.00 48.00 253 ASP B N 1
ATOM 4440 C CA . ASP B 1 255 ? 20.999 4.386 -32.607 1.00 46.59 253 ASP B CA 1
ATOM 4441 C C . ASP B 1 255 ? 19.514 4.433 -32.939 1.00 49.16 253 ASP B C 1
ATOM 4442 O O . ASP B 1 255 ? 19.121 4.927 -33.997 1.00 56.68 253 ASP B O 1
ATOM 4447 N N . ASP B 1 256 ? 18.697 3.926 -32.021 1.00 44.47 254 ASP B N 1
ATOM 4448 C CA . ASP B 1 256 ? 17.280 3.697 -32.282 1.00 46.60 254 ASP B CA 1
ATOM 4449 C C . ASP B 1 256 ? 16.537 3.486 -30.970 1.00 46.87 254 ASP B C 1
ATOM 4450 O O . ASP B 1 256 ? 16.541 2.385 -30.414 1.00 44.30 254 ASP B O 1
ATOM 4455 N N . LEU B 1 257 ? 15.887 4.536 -30.479 1.00 42.75 255 LEU B N 1
ATOM 4456 C CA . LEU B 1 257 ? 15.162 4.467 -29.212 1.00 41.51 255 LEU B CA 1
ATOM 4457 C C . LEU B 1 257 ? 13.909 3.613 -29.313 1.00 38.64 255 LEU B C 1
ATOM 4458 O O . LEU B 1 257 ? 13.221 3.385 -28.313 1.00 39.35 255 LEU B O 1
ATOM 4463 N N . HIS B 1 258 ? 13.614 3.152 -30.526 1.00 40.88 256 HIS B N 1
ATOM 4464 C CA . HIS B 1 258 ? 12.454 2.308 -30.779 1.00 41.23 256 HIS B CA 1
ATOM 4465 C C . HIS B 1 258 ? 12.835 0.836 -30.814 1.00 39.09 256 HIS B C 1
ATOM 4466 O O . HIS B 1 258 ? 11.960 -0.031 -30.833 1.00 38.72 256 HIS B O 1
ATOM 4473 N N . ALA B 1 259 ? 14.137 0.561 -30.829 1.00 36.43 257 ALA B N 1
ATOM 4474 C CA . ALA B 1 259 ? 14.626 -0.801 -31.025 1.00 38.55 257 ALA B CA 1
ATOM 4475 C C . ALA B 1 259 ? 15.254 -1.362 -29.758 1.00 33.95 257 ALA B C 1
ATOM 4476 O O . ALA B 1 259 ? 16.001 -0.667 -29.068 1.00 33.40 257 ALA B O 1
ATOM 4478 N N . GLY B 1 260 ? 14.938 -2.618 -29.455 1.00 31.45 258 GLY B N 1
ATOM 4479 C CA . GLY B 1 260 ? 15.588 -3.315 -28.356 1.00 28.91 258 GLY B CA 1
ATOM 4480 C C . GLY B 1 260 ? 17.097 -3.315 -28.531 1.00 30.42 258 GLY B C 1
ATOM 4481 O O . GLY B 1 260 ? 17.600 -3.358 -29.658 1.00 29.48 258 GLY B O 1
ATOM 4482 N N . ARG B 1 261 ? 17.819 -3.268 -27.410 1.00 27.20 259 ARG B N 1
ATOM 4483 C CA . ARG B 1 261 ? 19.271 -3.140 -27.422 1.00 26.97 259 ARG B CA 1
ATOM 4484 C C . ARG B 1 261 ? 19.971 -4.455 -27.763 1.00 21.88 259 ARG B C 1
ATOM 4485 O O . ARG B 1 261 ? 21.070 -4.449 -28.320 1.00 22.44 259 ARG B O 1
ATOM 4493 N N . ASN B 1 262 ? 19.334 -5.564 -27.406 1.00 23.11 260 ASN B N 1
ATOM 4494 C CA . ASN B 1 262 ? 19.899 -6.904 -27.637 1.00 22.58 260 ASN B CA 1
ATOM 4495 C C . ASN B 1 262 ? 21.260 -7.131 -26.977 1.00 20.71 260 ASN B C 1
ATOM 4496 O O . ASN B 1 262 ? 22.074 -7.903 -27.478 1.00 18.96 260 ASN B O 1
ATOM 4501 N N . LEU B 1 263 ? 21.510 -6.465 -25.852 1.00 21.02 261 LEU B N 1
ATOM 4502 C CA . LEU B 1 263 ? 22.761 -6.675 -25.120 1.00 20.19 261 LEU B CA 1
ATOM 4503 C C . LEU B 1 263 ? 22.777 -8.020 -24.406 1.00 16.58 261 LEU B C 1
ATOM 4504 O O . LEU B 1 263 ? 21.729 -8.604 -24.091 1.00 16.29 261 LEU B O 1
ATOM 4509 N N . GLY B 1 264 ? 23.992 -8.489 -24.113 1.00 17.64 262 GLY B N 1
ATOM 4510 C CA . GLY B 1 264 ? 24.173 -9.645 -23.251 1.00 16.98 262 GLY B CA 1
ATOM 4511 C C . GLY B 1 264 ? 24.929 -9.324 -21.975 1.00 13.17 262 GLY B C 1
ATOM 4512 O O . GLY B 1 264 ? 25.727 -8.369 -21.927 1.00 16.55 262 GLY B O 1
ATOM 4513 N N . GLN B 1 265 ? 24.670 -10.131 -20.950 1.00 14.26 263 GLN B N 1
ATOM 4514 C CA . GLN B 1 265 ? 25.378 -10.067 -19.671 1.00 15.82 263 GLN B CA 1
ATOM 4515 C C . GLN B 1 265 ? 25.637 -11.501 -19.215 1.00 16.57 263 GLN B C 1
ATOM 4516 O O . GLN B 1 265 ? 24.849 -12.398 -19.533 1.00 16.14 263 GLN B O 1
ATOM 4522 N N . LEU B 1 266 ? 26.738 -11.743 -18.504 1.00 14.53 264 LEU B N 1
ATOM 4523 C CA . LEU B 1 266 ? 26.998 -13.085 -17.987 1.00 13.44 264 LEU B CA 1
ATOM 4524 C C . LEU B 1 266 ? 27.241 -13.029 -16.494 1.00 12.48 264 LEU B C 1
ATOM 4525 O O . LEU B 1 266 ? 28.066 -12.241 -16.036 1.00 14.03 264 LEU B O 1
ATOM 4530 N N . HIS B 1 267 ? 26.519 -13.849 -15.740 1.00 12.68 265 HIS B N 1
ATOM 4531 C CA . HIS B 1 267 ? 26.770 -14.003 -14.306 1.00 15.36 265 HIS B CA 1
ATOM 4532 C C . HIS B 1 267 ? 27.502 -15.330 -14.053 1.00 14.81 265 HIS B C 1
ATOM 4533 O O . HIS B 1 267 ? 27.168 -16.363 -14.648 1.00 15.04 265 HIS B O 1
ATOM 4540 N N . ILE B 1 268 ? 28.485 -15.305 -13.151 1.00 13.91 266 ILE B N 1
ATOM 4541 C CA . ILE B 1 268 ? 29.101 -16.524 -12.637 1.00 15.80 266 ILE B CA 1
ATOM 4542 C C . ILE B 1 268 ? 29.017 -16.476 -11.117 1.00 17.02 266 ILE B C 1
ATOM 4543 O O . ILE B 1 268 ? 29.489 -15.519 -10.498 1.00 15.57 266 ILE B O 1
ATOM 4548 N N . VAL B 1 269 ? 28.399 -17.488 -10.513 1.00 14.79 267 VAL B N 1
ATOM 4549 C CA . VAL B 1 269 ? 28.263 -17.526 -9.053 1.00 15.82 267 VAL B CA 1
ATOM 4550 C C . VAL B 1 269 ? 28.894 -18.789 -8.488 1.00 16.27 267 VAL B C 1
ATOM 4551 O O . VAL B 1 269 ? 28.689 -19.857 -9.021 1.00 15.93 267 VAL B O 1
ATOM 4555 N N . ILE B 1 270 ? 29.672 -18.646 -7.414 1.00 16.27 268 ILE B N 1
ATOM 4556 C CA . ILE B 1 270 ? 30.404 -19.764 -6.813 1.00 15.98 268 ILE B CA 1
ATOM 4557 C C . ILE B 1 270 ? 30.040 -19.872 -5.335 1.00 16.63 268 ILE B C 1
ATOM 4558 O O . ILE B 1 270 ? 30.101 -18.887 -4.595 1.00 19.44 268 ILE B O 1
ATOM 4563 N N . ASN B 1 271 ? 29.631 -21.061 -4.913 1.00 16.96 269 ASN B N 1
ATOM 4564 C CA . ASN B 1 271 ? 29.264 -21.297 -3.519 1.00 18.54 269 ASN B CA 1
ATOM 4565 C C . ASN B 1 271 ? 30.520 -21.768 -2.786 1.00 21.81 269 ASN B C 1
ATOM 4566 O O . ASN B 1 271 ? 31.047 -22.817 -3.115 1.00 19.41 269 ASN B O 1
ATOM 4571 N N . PRO B 1 272 ? 31.015 -20.995 -1.798 1.00 19.36 270 PRO B N 1
ATOM 4572 C CA . PRO B 1 272 ? 32.275 -21.426 -1.173 1.00 19.58 270 PRO B CA 1
ATOM 4573 C C . PRO B 1 272 ? 32.254 -22.828 -0.534 1.00 21.36 270 PRO B C 1
ATOM 4574 O O . PRO B 1 272 ? 33.324 -23.446 -0.467 1.00 19.40 270 PRO B O 1
ATOM 4578 N N . ASN B 1 273 ? 31.080 -23.305 -0.105 1.00 20.76 271 ASN B N 1
ATOM 4579 C CA . ASN B 1 273 ? 30.875 -24.669 0.428 1.00 24.26 271 ASN B CA 1
ATOM 4580 C C . ASN B 1 273 ? 31.413 -25.807 -0.380 1.00 24.53 271 ASN B C 1
ATOM 4581 O O . ASN B 1 273 ? 31.686 -26.897 0.147 1.00 23.70 271 ASN B O 1
ATOM 4586 N N . PHE B 1 274 ? 31.464 -25.589 -1.685 1.00 19.68 272 PHE B N 1
ATOM 4587 C CA . PHE B 1 274 ? 31.810 -26.637 -2.605 1.00 19.18 272 PHE B CA 1
ATOM 4588 C C . PHE B 1 274 ? 33.325 -26.696 -2.772 1.00 19.16 272 PHE B C 1
ATOM 4589 O O . PHE B 1 274 ? 33.843 -27.460 -3.585 1.00 20.36 272 PHE B O 1
ATOM 4597 N N . PHE B 1 275 ? 34.023 -25.869 -1.988 1.00 19.66 273 PHE B N 1
ATOM 4598 C CA . PHE B 1 275 ? 35.482 -25.773 -2.046 1.00 21.08 273 PHE B CA 1
ATOM 4599 C C . PHE B 1 275 ? 36.164 -25.817 -0.673 1.00 20.97 273 PHE B C 1
ATOM 4600 O O . PHE B 1 275 ? 37.156 -26.520 -0.515 1.00 24.89 273 PHE B O 1
ATOM 4608 N N . SER B 1 276 ? 35.620 -25.103 0.312 1.00 22.44 274 SER B N 1
ATOM 4609 C CA . SER B 1 276 ? 36.210 -25.081 1.658 1.00 22.29 274 SER B CA 1
ATOM 4610 C C . SER B 1 276 ? 35.203 -24.562 2.685 1.00 25.03 274 SER B C 1
ATOM 4611 O O . SER B 1 276 ? 34.060 -24.297 2.342 1.00 25.32 274 SER B O 1
ATOM 4614 N N . SER B 1 277 ? 35.622 -24.406 3.941 1.00 26.59 275 SER B N 1
ATOM 4615 C CA . SER B 1 277 ? 34.724 -23.915 4.994 1.00 24.49 275 SER B CA 1
ATOM 4616 C C . SER B 1 277 ? 34.233 -22.496 4.716 1.00 25.72 275 SER B C 1
ATOM 4617 O O . SER B 1 277 ? 35.030 -21.558 4.611 1.00 24.77 275 SER B O 1
ATOM 4620 N N . SER B 1 278 ? 32.923 -22.329 4.595 1.00 22.98 276 SER B N 1
ATOM 4621 C CA . SER B 1 278 ? 32.365 -21.008 4.351 1.00 22.40 276 SER B CA 1
ATOM 4622 C C . SER B 1 278 ? 32.593 -20.089 5.524 1.00 25.24 276 SER B C 1
ATOM 4623 O O . SER B 1 278 ? 32.722 -18.887 5.341 1.00 24.18 276 SER B O 1
ATOM 4626 N N . GLU B 1 279 ? 32.632 -20.652 6.729 1.00 26.99 277 GLU B N 1
ATOM 4627 C CA . GLU B 1 279 ? 32.899 -19.830 7.906 1.00 26.97 277 GLU B CA 1
ATOM 4628 C C . GLU B 1 279 ? 34.296 -19.246 7.824 1.00 24.82 277 GLU B C 1
ATOM 4629 O O . GLU B 1 279 ? 34.480 -18.052 8.044 1.00 29.14 277 GLU B O 1
ATOM 4635 N N . LEU B 1 280 ? 35.274 -20.084 7.495 1.00 24.06 278 LEU B N 1
ATOM 4636 C CA . LEU B 1 280 ? 36.651 -19.609 7.348 1.00 27.82 278 LEU B CA 1
ATOM 4637 C C . LEU B 1 280 ? 36.795 -18.693 6.135 1.00 25.67 278 LEU B C 1
ATOM 4638 O O . LEU B 1 280 ? 37.559 -17.727 6.171 1.00 23.44 278 LEU B O 1
ATOM 4643 N N . PHE B 1 281 ? 36.057 -18.987 5.065 1.00 21.34 279 PHE B N 1
ATOM 4644 C CA . PHE B 1 281 ? 36.061 -18.096 3.906 1.00 20.94 279 PHE B CA 1
ATOM 4645 C C . PHE B 1 281 ? 35.659 -16.679 4.313 1.00 25.23 279 PHE B C 1
ATOM 4646 O O . PHE B 1 281 ? 36.343 -15.712 3.991 1.00 22.69 279 PHE B O 1
ATOM 4654 N N . ARG B 1 282 ? 34.556 -16.553 5.042 1.00 23.19 280 ARG B N 1
ATOM 4655 C CA . ARG B 1 282 ? 34.062 -15.236 5.398 1.00 22.55 280 ARG B CA 1
ATOM 4656 C C . ARG B 1 282 ? 34.983 -14.554 6.406 1.00 22.61 280 ARG B C 1
ATOM 4657 O O . ARG B 1 282 ? 35.200 -13.342 6.340 1.00 24.35 280 ARG B O 1
ATOM 4665 N N . GLN B 1 283 ? 35.522 -15.347 7.330 1.00 25.16 281 GLN B N 1
ATOM 4666 C CA . GLN B 1 283 ? 36.494 -14.845 8.295 1.00 24.86 281 GLN B CA 1
ATOM 4667 C C . GLN B 1 283 ? 37.702 -14.276 7.559 1.00 23.82 281 GLN B C 1
ATOM 4668 O O . GLN B 1 283 ? 38.222 -13.212 7.917 1.00 24.41 281 GLN B O 1
ATOM 4674 N N . HIS B 1 284 ? 38.121 -14.965 6.503 1.00 22.22 282 HIS B N 1
ATOM 4675 C CA . HIS B 1 284 ? 39.299 -14.542 5.750 1.00 24.62 282 HIS B CA 1
ATOM 4676 C C . HIS B 1 284 ? 39.042 -13.353 4.834 1.00 23.83 282 HIS B C 1
ATOM 4677 O O . HIS B 1 284 ? 39.950 -12.563 4.568 1.00 22.19 282 HIS B O 1
ATOM 4684 N N . LEU B 1 285 ? 37.812 -13.210 4.355 1.00 21.28 283 LEU B N 1
ATOM 4685 C CA . LEU B 1 285 ? 37.457 -12.003 3.626 1.00 21.04 283 LEU B CA 1
ATOM 4686 C C . LEU B 1 285 ? 37.490 -10.780 4.553 1.00 21.78 283 LEU B C 1
ATOM 4687 O O . LEU B 1 285 ? 38.046 -9.739 4.200 1.00 22.23 283 LEU B O 1
ATOM 4692 N N . SER B 1 286 ? 36.881 -10.901 5.731 1.00 22.20 284 SER B N 1
ATOM 4693 C CA . SER B 1 286 ? 36.949 -9.820 6.709 1.00 24.56 284 SER B CA 1
ATOM 4694 C C . SER B 1 286 ? 38.396 -9.516 7.093 1.00 22.92 284 SER B C 1
ATOM 4695 O O . SER B 1 286 ? 38.754 -8.359 7.288 1.00 24.43 284 SER B O 1
ATOM 4698 N N . GLN B 1 287 ? 39.220 -10.554 7.204 1.00 23.12 285 GLN B N 1
ATOM 4699 C CA . GLN B 1 287 ? 40.631 -10.376 7.551 1.00 24.21 285 GLN B CA 1
ATOM 4700 C C . GLN B 1 287 ? 41.362 -9.632 6.433 1.00 25.54 285 GLN B C 1
ATOM 4701 O O . GLN B 1 287 ? 42.190 -8.751 6.682 1.00 25.99 285 GLN B O 1
ATOM 4707 N N . THR B 1 288 ? 41.047 -9.994 5.192 1.00 24.17 286 THR B N 1
ATOM 4708 C CA . THR B 1 288 ? 41.572 -9.279 4.043 1.00 22.13 286 THR B CA 1
ATOM 4709 C C . THR B 1 288 ? 41.227 -7.808 4.129 1.00 22.76 286 THR B C 1
ATOM 4710 O O . THR B 1 288 ? 42.095 -6.947 3.943 1.00 25.46 286 THR B O 1
ATOM 4714 N N . MET B 1 289 ? 39.962 -7.509 4.418 1.00 23.83 287 MET B N 1
ATOM 4715 C CA . MET B 1 289 ? 39.517 -6.119 4.451 1.00 24.42 287 MET B CA 1
ATOM 4716 C C . MET B 1 289 ? 40.212 -5.339 5.576 1.00 25.50 287 MET B C 1
ATOM 4717 O O . MET B 1 289 ? 40.703 -4.230 5.347 1.00 30.43 287 MET B O 1
ATOM 4722 N N . ARG B 1 290 ? 40.299 -5.937 6.764 1.00 25.56 288 ARG B N 1
ATOM 4723 C CA . ARG B 1 290 ? 41.048 -5.346 7.889 1.00 32.03 288 ARG B CA 1
ATOM 4724 C C . ARG B 1 290 ? 42.516 -5.090 7.561 1.00 30.99 288 ARG B C 1
ATOM 4725 O O . ARG B 1 290 ? 43.027 -3.976 7.754 1.00 32.24 288 ARG B O 1
ATOM 4733 N N . GLU B 1 291 ? 43.188 -6.124 7.064 1.00 26.89 289 GLU B N 1
ATOM 4734 C CA . GLU B 1 291 ? 44.626 -6.057 6.814 1.00 29.74 289 GLU B CA 1
ATOM 4735 C C . GLU B 1 291 ? 44.975 -5.033 5.744 1.00 25.26 289 GLU B C 1
ATOM 4736 O O . GLU B 1 291 ? 45.951 -4.295 5.884 1.00 28.54 289 GLU B O 1
ATOM 4742 N N . LEU B 1 292 ? 44.191 -4.973 4.669 1.00 24.09 290 LEU B N 1
ATOM 4743 C CA . LEU B 1 292 ? 44.471 -3.988 3.628 1.00 22.84 290 LEU B CA 1
ATOM 4744 C C . LEU B 1 292 ? 44.314 -2.567 4.166 1.00 28.32 290 LEU B C 1
ATOM 4745 O O . LEU B 1 292 ? 45.092 -1.672 3.836 1.00 27.35 290 LEU B O 1
ATOM 4750 N N . ASN B 1 293 ? 43.314 -2.368 5.016 1.00 29.46 291 ASN B N 1
ATOM 4751 C CA . ASN B 1 293 ? 43.081 -1.056 5.608 1.00 33.01 291 ASN B CA 1
ATOM 4752 C C . ASN B 1 293 ? 44.227 -0.610 6.508 1.00 37.08 291 ASN B C 1
ATOM 4753 O O . ASN B 1 293 ? 44.500 0.587 6.636 1.00 42.45 291 ASN B O 1
ATOM 4758 N N . ALA B 1 294 ? 44.900 -1.575 7.124 1.00 33.53 292 ALA B N 1
ATOM 4759 C CA . ALA B 1 294 ? 46.010 -1.284 8.028 1.00 35.15 292 ALA B CA 1
ATOM 4760 C C . ALA B 1 294 ? 47.346 -1.097 7.306 1.00 36.36 292 ALA B C 1
ATOM 4761 O O . ALA B 1 294 ? 48.352 -0.773 7.939 1.00 38.44 292 ALA B O 1
ATOM 4763 N N . ILE B 1 295 ? 47.367 -1.315 5.990 1.00 33.12 293 ILE B N 1
ATOM 4764 C CA . ILE B 1 295 ? 48.597 -1.146 5.213 1.00 31.67 293 ILE B CA 1
ATOM 4765 C C . ILE B 1 295 ? 49.063 0.304 5.260 1.00 30.07 293 ILE B C 1
ATOM 4766 O O . ILE B 1 295 ? 48.253 1.225 5.153 1.00 29.53 293 ILE B O 1
ATOM 4771 N N . THR B 1 296 ? 50.367 0.501 5.414 1.00 33.23 294 THR B N 1
ATOM 4772 C CA . THR B 1 296 ? 50.951 1.834 5.407 1.00 34.53 294 THR B CA 1
ATOM 4773 C C . THR B 1 296 ? 50.699 2.550 4.082 1.00 32.17 294 THR B C 1
ATOM 4774 O O . THR B 1 296 ? 51.032 2.034 3.014 1.00 29.59 294 THR B O 1
ATOM 4778 N N . PRO B 1 297 ? 50.112 3.746 4.146 1.00 32.98 295 PRO B N 1
ATOM 4779 C CA . PRO B 1 297 ? 49.847 4.456 2.895 1.00 31.63 295 PRO B CA 1
ATOM 4780 C C . PRO B 1 297 ? 51.130 4.995 2.278 1.00 34.82 295 PRO B C 1
ATOM 4781 O O . PRO B 1 297 ? 52.069 5.370 2.988 1.00 34.36 295 PRO B O 1
ATOM 4785 N N . ALA B 1 298 ? 51.164 5.016 0.954 1.00 30.28 296 ALA B N 1
ATOM 4786 C CA . ALA B 1 298 ? 52.232 5.671 0.224 1.00 30.63 296 ALA B CA 1
ATOM 4787 C C . ALA B 1 298 ? 52.050 7.175 0.357 1.00 33.37 296 ALA B C 1
ATOM 4788 O O . ALA B 1 298 ? 50.937 7.642 0.601 1.00 31.86 296 ALA B O 1
ATOM 4790 N N . PRO B 1 299 ? 53.148 7.936 0.207 1.00 39.18 297 PRO B N 1
ATOM 4791 C CA . PRO B 1 299 ? 53.074 9.401 0.168 1.00 40.53 297 PRO B CA 1
ATOM 4792 C C . PRO B 1 299 ? 52.041 9.868 -0.856 1.00 44.63 297 PRO B C 1
ATOM 4793 O O . PRO B 1 299 ? 52.120 9.463 -2.020 1.00 47.01 297 PRO B O 1
ATOM 4797 N N . GLY B 1 300 ? 51.083 10.687 -0.426 1.00 45.12 298 GLY B N 1
ATOM 4798 C CA . GLY B 1 300 ? 50.043 11.172 -1.314 1.00 39.68 298 GLY B CA 1
ATOM 4799 C C . GLY B 1 300 ? 48.674 10.636 -0.946 1.00 46.93 298 GLY B C 1
ATOM 4800 O O . GLY B 1 300 ? 47.650 11.159 -1.392 1.00 49.64 298 GLY B O 1
ATOM 4801 N N . PHE B 1 301 ? 48.652 9.585 -0.131 1.00 39.28 299 PHE B N 1
ATOM 4802 C CA . PHE B 1 301 ? 47.398 8.968 0.285 1.00 39.95 299 PHE B CA 1
ATOM 4803 C C . PHE B 1 301 ? 47.250 9.050 1.794 1.00 42.45 299 PHE B C 1
ATOM 4804 O O . PHE B 1 301 ? 48.229 8.887 2.527 1.00 45.53 299 PHE B O 1
ATOM 4812 N N . ASN B 1 302 ? 46.030 9.311 2.259 1.00 46.89 300 ASN B N 1
ATOM 4813 C CA . ASN B 1 302 ? 45.758 9.384 3.693 1.00 48.84 300 ASN B CA 1
ATOM 4814 C C . ASN B 1 302 ? 45.546 7.997 4.266 1.00 46.12 300 ASN B C 1
ATOM 4815 O O . ASN B 1 302 ? 45.668 7.785 5.476 1.00 44.53 300 ASN B O 1
ATOM 4820 N N . GLN B 1 303 ? 45.209 7.056 3.389 1.00 44.47 301 GLN B N 1
ATOM 4821 C CA . GLN B 1 303 ? 44.878 5.707 3.816 1.00 40.56 301 GLN B CA 1
ATOM 4822 C C . GLN B 1 303 ? 44.881 4.742 2.635 1.00 34.25 301 GLN B C 1
ATOM 4823 O O . GLN B 1 303 ? 44.860 5.157 1.477 1.00 35.10 301 GLN B O 1
ATOM 4829 N N . VAL B 1 304 ? 44.935 3.455 2.947 1.00 35.33 302 VAL B N 1
ATOM 4830 C CA . VAL B 1 304 ? 44.745 2.411 1.952 1.00 30.58 302 VAL B CA 1
ATOM 4831 C C . VAL B 1 304 ? 43.334 1.897 2.146 1.00 27.95 302 VAL B C 1
ATOM 4832 O O . VAL B 1 304 ? 42.916 1.631 3.271 1.00 31.20 302 VAL B O 1
ATOM 4836 N N . TYR B 1 305 ? 42.581 1.795 1.060 1.00 27.12 303 TYR B N 1
ATOM 4837 C CA . TYR B 1 305 ? 41.254 1.209 1.127 1.00 28.07 303 TYR B CA 1
ATOM 4838 C C . TYR B 1 305 ? 41.323 -0.211 0.603 1.00 22.96 303 TYR B C 1
ATOM 4839 O O . TYR B 1 305 ? 42.081 -0.474 -0.326 1.00 24.60 303 TYR B O 1
ATOM 4848 N N . TYR B 1 306 ? 40.549 -1.130 1.175 1.00 20.83 304 TYR B N 1
ATOM 4849 C CA . TYR B 1 306 ? 40.342 -2.399 0.455 1.00 20.45 304 TYR B CA 1
ATOM 4850 C C . TYR B 1 306 ? 39.529 -2.067 -0.806 1.00 21.61 304 TYR B C 1
ATOM 4851 O O . TYR B 1 306 ? 38.850 -1.030 -0.852 1.00 23.32 304 TYR B O 1
ATOM 4860 N N . PRO B 1 307 ? 39.621 -2.904 -1.857 1.00 21.28 305 PRO B N 1
ATOM 4861 C CA . PRO B 1 307 ? 38.915 -2.552 -3.096 1.00 20.11 305 PRO B CA 1
ATOM 4862 C C . PRO B 1 307 ? 37.422 -2.286 -2.858 1.00 20.49 305 PRO B C 1
ATOM 4863 O O . PRO B 1 307 ? 36.742 -3.041 -2.168 1.00 21.63 305 PRO B O 1
ATOM 4867 N N . GLY B 1 308 ? 36.929 -1.180 -3.399 1.00 23.40 306 GLY B N 1
ATOM 4868 C CA . GLY B 1 308 ? 35.525 -0.858 -3.255 1.00 22.94 306 GLY B CA 1
ATOM 4869 C C . GLY B 1 308 ? 35.161 -0.109 -1.987 1.00 25.79 306 GLY B C 1
ATOM 4870 O O . GLY B 1 308 ? 34.034 0.360 -1.855 1.00 25.11 306 GLY B O 1
ATOM 4871 N N . GLN B 1 309 ? 36.097 0.016 -1.053 1.00 24.11 307 GLN B N 1
ATOM 4872 C CA . GLN B 1 309 ? 35.766 0.609 0.245 1.00 26.60 307 GLN B CA 1
ATOM 4873 C C . GLN B 1 309 ? 35.387 2.078 0.107 1.00 26.43 307 GLN B C 1
ATOM 4874 O O . GLN B 1 309 ? 34.587 2.590 0.893 1.00 32.48 307 GLN B O 1
ATOM 4880 N N . ASP B 1 310 ? 35.972 2.748 -0.887 1.00 27.02 308 ASP B N 1
ATOM 4881 C CA . ASP B 1 310 ? 35.665 4.155 -1.138 1.00 28.02 308 ASP B CA 1
ATOM 4882 C C . ASP B 1 310 ? 34.181 4.306 -1.464 1.00 33.63 308 ASP B C 1
ATOM 4883 O O . ASP B 1 310 ? 33.532 5.229 -0.978 1.00 32.97 308 ASP B O 1
ATOM 4888 N N . GLN B 1 311 ? 33.634 3.383 -2.256 1.00 29.59 309 GLN B N 1
ATOM 4889 C CA . GLN B 1 311 ? 32.209 3.426 -2.572 1.00 30.86 309 GLN B CA 1
ATOM 4890 C C . GLN B 1 311 ? 31.347 2.947 -1.406 1.00 30.00 309 GLN B C 1
ATOM 4891 O O . GLN B 1 311 ? 30.240 3.456 -1.209 1.00 33.42 309 GLN B O 1
ATOM 4897 N N . ASP B 1 312 ? 31.840 1.961 -0.652 1.00 27.22 310 ASP B N 1
ATOM 4898 C CA . ASP B 1 312 ? 31.144 1.478 0.545 1.00 27.49 310 ASP B CA 1
ATOM 4899 C C . ASP B 1 312 ? 30.933 2.659 1.508 1.00 35.80 310 ASP B C 1
ATOM 4900 O O . ASP B 1 312 ? 29.844 2.852 2.043 1.00 39.12 310 ASP B O 1
ATOM 4905 N N . ILE B 1 313 ? 31.982 3.450 1.707 1.00 32.39 311 ILE B N 1
ATOM 4906 C CA . ILE B 1 313 ? 31.908 4.645 2.554 1.00 31.92 311 ILE B CA 1
ATOM 4907 C C . ILE B 1 313 ? 30.920 5.700 2.023 1.00 39.55 311 ILE B C 1
ATOM 4908 O O . ILE B 1 313 ? 30.076 6.185 2.784 1.00 43.28 311 ILE B O 1
ATOM 4913 N N . LYS B 1 314 ? 31.019 6.047 0.737 1.00 37.49 312 LYS B N 1
ATOM 4914 C CA . LYS B 1 314 ? 30.112 7.036 0.135 1.00 39.31 312 LYS B CA 1
ATOM 4915 C C . LYS B 1 314 ? 28.648 6.643 0.282 1.00 42.25 312 LYS B C 1
ATOM 4916 O O . LYS B 1 314 ? 27.782 7.503 0.474 1.00 43.71 312 LYS B O 1
ATOM 4922 N N . GLN B 1 315 ? 28.374 5.347 0.177 1.00 40.18 313 GLN B N 1
ATOM 4923 C CA . GLN B 1 315 ? 27.007 4.854 0.259 1.00 45.60 313 GLN B CA 1
ATOM 4924 C C . GLN B 1 315 ? 26.420 5.158 1.628 1.00 46.55 313 GLN B C 1
ATOM 4925 O O . GLN B 1 315 ? 25.301 5.648 1.731 1.00 44.61 313 GLN B O 1
ATOM 4931 N N . ARG B 1 316 ? 27.189 4.879 2.675 1.00 49.71 314 ARG B N 1
ATOM 4932 C CA . ARG B 1 316 ? 26.729 5.103 4.044 1.00 46.17 314 ARG B CA 1
ATOM 4933 C C . ARG B 1 316 ? 26.461 6.578 4.336 1.00 47.88 314 ARG B C 1
ATOM 4934 O O . ARG B 1 316 ? 25.498 6.906 5.024 1.00 50.22 314 ARG B O 1
ATOM 4942 N N . LYS B 1 317 ? 27.297 7.466 3.804 1.00 47.05 315 LYS B N 1
ATOM 4943 C CA . LYS B 1 317 ? 27.049 8.896 3.942 1.00 48.03 315 LYS B CA 1
ATOM 4944 C C . LYS B 1 317 ? 25.823 9.306 3.125 1.00 52.11 315 LYS B C 1
ATOM 4945 O O . LYS B 1 317 ? 25.066 10.199 3.525 1.00 44.60 315 LYS B O 1
#

Sequence (650 aa):
MKISRETLHQLIENKLCQAGLKREHAATVAEVLVYADARGIHSHGAVRVEYYAERISKGGTNREPEFRLEETGPCSAILHADNAAGQVAAKMGMEHAIKTAQQNGVAVVGISRMGHSGAISYFVQQAARAGFIGISMCQSDPMVVPFGGAEIYYGTNPLAFAAPGEGDEILTFDMATTVQAWGKVLDARSRNMSIPDTWAVDKNGVPTTDPFAVHALLPAAGPKGYGLMMMIDVLSGVLLGLPFGRQVSSMYDDLHAGRNLGQLHIVINPNFFSSSELFRQHLSQTMRELNAITPAPGFNQVYYPGQDQDIKQRKAAVEGIEIVDDIYQYLISDALYISRETLHQLIENKLCQAGLKREHAATVAEVLVYADARGIHSHGAVRVEYYAERISKGGTNREPEFRLEETGPCSAILHADNAAGQVAAKMGMEHAIKTAQQNGVAVVGISRMGHSGAISYFVQQAARAGFIGISMCQSDPMVVPFGGAEIYYGTNPLAFAAPGEGDEILTFDMATTVQAWGKVLDARSRNMSIPDTWAVDKNGVPTTDPFAVHALLPAAGPKGYGLMMMIDVLSGVLLGLPFGRQVSSMYDDLHAGRNLGQLHIVINPNFFSSSELFRQHLSQTMRELNAITPAPGFNQVYYPGQDQDIKQRK

Secondary structure (DSSP, 8-state):
-EE-HHHHHHHHHHHHHHHT--HHHHHHHHHHHHHHHHHT-GGGTGGGHHHHHHHHHHTSS-SS---EEEEEETTEEEEE-TT--HHHHHHHHHHHHHHHHHHHSEEEEEEEEE-----THHHHHHHHHTTSEEEEEE---S-BPPTTBSS--B----EEEEEE-STT-EEEEEE-SBSS-HHHHHHHHHHT-PPPTTSEE-TTS-B-S-TTS--EEPBTTTHHHHHHHHHHHHHHTGGGT---GGGS--TTS-TTS---EEEEEEEE-GGGTS-HHHHHHHHHHHHHHHHTSPBPTT-S-PPPTTHHHHHHHHHHHHH-EE--HHHHHHHTSS---/--HHHHHHHHHHHHHHHT--HHHHHHHHHHHHHHHHTT-GGGTGGGHHHHHHHHHTTSS-SS---EEEEEETTEEEEE-TT--HHHHHHHHHHHHHHHHHHHSEEEEEEEEE----STHHHHHHHHHTTSEEEEEE---S-BPPTTBSS--S----EEEEEE-STT-EEEEEE-SBSS-GGGTSTTTSS-----TTSEE-TTS-B-S-TTS--EEPBTTTHHHHHHHHHHHHHHTGGGT---GGGS--TTT-TTS---EEEEEEEE-GGGTS-HHHHHHHHHHHHHHHHTSPBPTT-S-PPPTTHHHHHHHH-

GO terms:
  GO:0009442 allantoin assimilation pathway (P, IDA)
  GO:0009040 ureidoglycolate dehydrogenase activity (F, IDA)